Protein AF-A0A1V5ULG3-F1 (afdb_monomer)

Mean predicted aligned error: 18.66 Å

Solvent-accessible surface area (backbone atoms only — not comparable to full-atom values): 29068 Å² total; per-residue (Å²): 135,84,89,85,86,88,85,85,90,72,90,75,69,83,69,65,59,56,59,52,54,53,50,51,51,50,50,52,57,59,62,68,73,63,73,79,71,77,60,42,30,33,36,35,40,42,45,27,52,18,64,26,70,63,44,29,44,30,70,85,20,15,21,28,68,54,44,44,52,44,44,63,43,55,31,41,79,42,75,26,67,74,61,64,46,57,73,71,49,69,57,30,45,32,40,35,42,35,41,33,27,43,75,76,52,74,68,29,53,48,30,55,51,52,39,28,39,76,19,21,9,38,42,39,28,20,32,18,61,78,48,34,43,68,69,81,69,42,19,15,37,61,39,47,52,77,55,43,50,84,48,21,33,40,60,46,92,35,68,43,67,47,70,82,36,79,44,80,30,90,82,43,76,56,34,50,93,33,52,25,38,58,38,72,42,8,19,33,27,44,50,74,33,95,52,23,44,54,39,62,68,42,89,90,41,82,98,36,14,40,28,29,39,21,56,29,90,88,32,55,15,22,40,39,37,35,16,32,48,45,38,40,16,51,20,40,25,59,79,89,44,82,58,53,56,40,26,78,36,86,83,37,26,40,59,51,38,48,52,29,46,50,58,59,24,46,66,60,46,64,72,68,56,58,59,44,39,73,69,45,75,82,65,79,92,68,87,77,85,60,91,87,65,83,53,62,59,50,65,46,100,86,71,48,73,60,88,60,100,74,68,80,60,98,84,63,91,75,88,76,89,83,90,83,87,89,85,85,86,89,86,90,89,85,89,87,86,88,81,84,83,77,79,82,76,79,75,77,76,80,77,71,79,72,76,74,72,74,81,82,70,67,54,65,67,55,24,50,52,52,15,51,51,28,44,75,70,68,38,31,56,63,13,34,53,28,20,50,53,32,51,71,75,34,72,86,42,90,59,23,67,59,27,49,52,52,35,24,50,24,25,43,78,64,69,36,37,70,59,16,44,51,46,44,51,50,46,59,67,73,46,69,86,46,89,62,43,75,55,47,32,51,51,41,15,52,39,26,47,75,65,70,35,18,66,59,12,17,50,30,21,51,53,43,42,80,82,35,60,88,43,93,56,33,52,57,26,29,48,51,17,18,53,24,17,48,77,53,70,37,51,68,58,15,49,53,35,28,53,50,33,42,72,75,35,68,85,41,78,55,22,62,56,30,51,55,51,47,54,58,41,41,76,74,76,93

Structure (mmCIF, N/CA/C/O backbone):
data_AF-A0A1V5ULG3-F1
#
_entry.id   AF-A0A1V5ULG3-F1
#
loop_
_atom_site.group_PDB
_atom_site.id
_atom_site.type_symbol
_atom_site.label_atom_id
_atom_site.label_alt_id
_atom_site.label_comp_id
_atom_site.label_asym_id
_atom_site.label_entity_id
_atom_site.label_seq_id
_atom_site.pdbx_PDB_ins_code
_atom_site.Cartn_x
_atom_site.Cartn_y
_atom_site.Cartn_z
_atom_site.occupancy
_atom_site.B_iso_or_equiv
_atom_site.auth_seq_id
_atom_site.auth_comp_id
_atom_site.auth_asym_id
_atom_site.auth_atom_id
_atom_site.pdbx_PDB_model_num
ATOM 1 N N . MET A 1 1 ? -58.245 -72.206 52.260 1.00 36.91 1 MET A N 1
ATOM 2 C CA . MET A 1 1 ? -57.160 -72.524 51.308 1.00 36.91 1 MET A CA 1
ATOM 3 C C . MET A 1 1 ? -57.175 -71.460 50.210 1.00 36.91 1 MET A C 1
ATOM 5 O O . MET A 1 1 ? -58.224 -71.296 49.615 1.00 36.91 1 MET A O 1
ATOM 9 N N . VAL A 1 2 ? -56.040 -70.764 50.010 1.00 37.25 2 VAL A N 1
ATOM 10 C CA . VAL A 1 2 ? -55.565 -70.113 48.753 1.00 37.25 2 VAL A CA 1
ATOM 11 C C . VAL A 1 2 ? -56.402 -68.924 48.208 1.00 37.25 2 VAL A C 1
ATOM 13 O O . VAL A 1 2 ? -57.497 -69.118 47.709 1.00 37.25 2 VAL A O 1
ATOM 16 N N . LYS A 1 3 ? -56.045 -67.644 48.451 1.00 40.47 3 LYS A N 1
ATOM 17 C CA . LYS A 1 3 ? -55.101 -66.739 47.722 1.00 40.47 3 LYS A CA 1
ATOM 18 C C . LYS A 1 3 ? -55.231 -66.734 46.181 1.00 40.47 3 LYS A C 1
ATOM 20 O O . LYS A 1 3 ? -54.790 -67.687 45.562 1.00 40.47 3 LYS A O 1
ATOM 25 N N . PHE A 1 4 ? -55.650 -65.616 45.568 1.00 35.59 4 PHE A N 1
ATOM 26 C CA . PHE A 1 4 ? -54.743 -64.627 44.939 1.00 35.59 4 PHE A CA 1
ATOM 27 C C . PHE A 1 4 ? -55.484 -63.411 44.328 1.00 35.59 4 PHE A C 1
ATOM 29 O O . PHE A 1 4 ? -56.540 -63.542 43.720 1.00 35.59 4 PHE A O 1
ATOM 36 N N . ASN A 1 5 ? -54.860 -62.240 44.523 1.00 36.22 5 ASN A N 1
ATOM 37 C CA . ASN A 1 5 ? -55.079 -60.913 43.916 1.00 36.22 5 ASN A CA 1
ATOM 38 C C . ASN A 1 5 ? -55.130 -60.984 42.371 1.00 36.22 5 ASN A C 1
ATOM 40 O O . ASN A 1 5 ? -54.497 -61.861 41.801 1.00 36.22 5 ASN A O 1
ATOM 44 N N . GLY A 1 6 ? -55.781 -60.119 41.590 1.00 37.06 6 GLY A N 1
ATOM 45 C CA . GLY A 1 6 ? -56.154 -58.714 41.750 1.00 37.06 6 GLY A CA 1
ATOM 46 C C . GLY A 1 6 ? -55.526 -57.919 40.594 1.00 37.06 6 GLY A C 1
ATOM 47 O O . GLY A 1 6 ? -54.313 -57.951 40.462 1.00 37.06 6 GLY A O 1
ATOM 48 N N . TYR A 1 7 ? -56.322 -57.214 39.779 1.00 35.34 7 TYR A N 1
ATOM 49 C CA . TYR A 1 7 ? -55.873 -56.061 38.980 1.00 35.34 7 TYR A CA 1
ATOM 50 C C . TYR A 1 7 ? -57.055 -55.112 38.739 1.00 35.34 7 TYR A C 1
ATOM 52 O O . TYR A 1 7 ? -57.990 -55.415 38.003 1.00 35.34 7 TYR A O 1
ATOM 60 N N . TYR A 1 8 ? -57.001 -53.960 39.409 1.00 37.84 8 TYR A N 1
ATOM 61 C CA . TYR A 1 8 ? -57.893 -52.821 39.216 1.00 37.84 8 TYR A CA 1
ATOM 62 C C . TYR A 1 8 ? -57.447 -52.018 37.988 1.00 37.84 8 TYR A C 1
ATOM 64 O O . TYR A 1 8 ? -56.305 -51.568 37.904 1.00 37.84 8 TYR A O 1
ATOM 72 N N . SER A 1 9 ? -58.375 -51.788 37.063 1.00 38.59 9 SER A N 1
ATOM 73 C CA . SER A 1 9 ? -58.249 -50.827 35.971 1.00 38.59 9 SER A CA 1
ATOM 74 C C . SER A 1 9 ? -58.475 -49.404 36.498 1.00 38.59 9 SER A C 1
ATOM 76 O O . SER A 1 9 ? -59.613 -48.978 36.695 1.00 38.59 9 SER A O 1
ATOM 78 N N . GLY A 1 10 ? -57.396 -48.660 36.735 1.00 37.50 10 GLY A N 1
ATOM 79 C CA . GLY A 1 10 ? -57.444 -47.235 37.060 1.00 37.50 10 GLY A CA 1
ATOM 80 C C . GLY A 1 10 ? -57.074 -46.390 35.845 1.00 37.50 10 GLY A C 1
ATOM 81 O O . GLY A 1 10 ? -55.909 -46.346 35.460 1.00 37.50 10 GLY A O 1
ATOM 82 N N . ARG A 1 11 ? -58.059 -45.702 35.255 1.00 48.91 11 ARG A N 1
ATOM 83 C CA . ARG A 1 11 ? -57.845 -44.592 34.313 1.00 48.91 11 ARG A CA 1
ATOM 84 C C . ARG A 1 11 ? -56.910 -43.563 34.961 1.00 48.91 11 ARG A C 1
ATOM 86 O O . ARG A 1 11 ? -57.334 -42.854 35.869 1.00 48.91 11 ARG A O 1
ATOM 93 N N . GLN A 1 12 ? -55.678 -43.445 34.472 1.00 39.53 12 GLN A N 1
ATOM 94 C CA . GLN A 1 12 ? -54.887 -42.232 34.665 1.00 39.53 12 GLN A CA 1
ATOM 95 C C . GLN A 1 12 ? -55.072 -41.321 33.454 1.00 39.53 12 GLN A C 1
ATOM 97 O O . GLN A 1 12 ? -55.024 -41.755 32.304 1.00 39.53 12 GLN A O 1
ATOM 102 N N . SER A 1 13 ? -55.386 -40.063 33.745 1.00 44.66 13 SER A N 1
ATOM 103 C CA . SER A 1 13 ? -55.720 -39.025 32.785 1.00 44.66 13 SER A CA 1
ATOM 104 C C . SER A 1 13 ? -54.533 -38.704 31.875 1.00 44.66 13 SER A C 1
ATOM 106 O O . SER A 1 13 ? -53.412 -38.479 32.326 1.00 44.66 13 SER A O 1
ATOM 108 N N . ALA A 1 14 ? -54.808 -38.588 30.576 1.00 45.03 14 ALA A N 1
ATOM 109 C CA . ALA A 1 14 ? -53.856 -38.182 29.540 1.00 45.03 14 ALA A CA 1
ATOM 110 C C . ALA A 1 14 ? -53.326 -36.733 29.692 1.00 45.03 14 ALA A C 1
ATOM 112 O O . ALA A 1 14 ? -52.597 -36.245 28.833 1.00 45.03 14 ALA A O 1
ATOM 113 N N . PHE A 1 15 ? -53.655 -36.043 30.789 1.00 44.31 15 PHE A N 1
ATOM 114 C CA . PHE A 1 15 ? -53.230 -34.672 31.074 1.00 44.31 15 PHE A CA 1
ATOM 115 C C . PHE A 1 15 ? -51.886 -34.572 31.819 1.00 44.31 15 PHE A C 1
ATOM 117 O O . PHE A 1 15 ? -51.297 -33.494 31.849 1.00 44.31 15 PHE A O 1
ATOM 124 N N . SER A 1 16 ? -51.353 -35.662 32.388 1.00 47.28 16 SER A N 1
ATOM 125 C CA . SER A 1 16 ? -50.105 -35.613 33.177 1.00 47.28 16 SER A CA 1
ATOM 126 C C . SER A 1 16 ? -48.826 -35.941 32.392 1.00 47.28 16 SER A C 1
ATOM 128 O O . SER A 1 16 ? -47.733 -35.623 32.863 1.00 47.28 16 SER A O 1
ATOM 130 N N . LEU A 1 17 ? -48.931 -36.514 31.183 1.00 42.38 17 LEU A N 1
ATOM 131 C CA . LEU A 1 17 ? -47.768 -36.763 30.317 1.00 42.38 17 LEU A CA 1
ATOM 132 C C . LEU A 1 17 ? -47.431 -35.569 29.414 1.00 42.38 17 LEU A C 1
ATOM 134 O O . LEU A 1 17 ? -46.253 -35.281 29.209 1.00 42.38 17 LEU A O 1
ATOM 138 N N . PHE A 1 18 ? -48.440 -34.835 28.932 1.00 43.97 18 PHE A N 1
ATOM 139 C CA . PHE A 1 18 ? -48.214 -33.654 28.093 1.00 43.97 18 PHE A CA 1
ATOM 140 C C . PHE A 1 18 ? -47.520 -32.534 28.878 1.00 43.97 18 PHE A C 1
ATOM 142 O O . PHE A 1 18 ? -46.560 -31.952 28.396 1.00 43.97 18 PHE A O 1
ATOM 149 N N . SER A 1 19 ? -47.891 -32.321 30.143 1.00 48.25 19 SER A N 1
ATOM 150 C CA . SER A 1 19 ? -47.252 -31.314 31.002 1.00 48.25 19 SER A CA 1
ATOM 151 C C . SER A 1 19 ? -45.762 -31.587 31.270 1.00 48.25 19 SER A C 1
ATOM 153 O O . SER A 1 19 ? -44.990 -30.636 31.368 1.00 48.25 19 SER A O 1
ATOM 155 N N . ARG A 1 20 ? -45.323 -32.852 31.350 1.00 45.94 20 ARG A N 1
ATOM 156 C CA . ARG A 1 20 ? -43.919 -33.192 31.649 1.00 45.94 20 ARG A CA 1
ATOM 157 C C . ARG A 1 20 ? -43.022 -33.179 30.417 1.00 45.94 20 ARG A C 1
ATOM 159 O O . ARG A 1 20 ? -41.876 -32.755 30.525 1.00 45.94 20 ARG A O 1
ATOM 166 N N . VAL A 1 21 ? -43.540 -33.569 29.251 1.00 49.50 21 VAL A N 1
ATOM 167 C CA . VAL A 1 21 ? -42.797 -33.480 27.982 1.00 49.50 21 VAL A CA 1
ATOM 168 C C . VAL A 1 21 ? -42.676 -32.024 27.532 1.00 49.50 21 VAL A C 1
ATOM 170 O O . VAL A 1 21 ? -41.598 -31.615 27.115 1.00 49.50 21 VAL A O 1
ATOM 173 N N . THR A 1 22 ? -43.708 -31.192 27.712 1.00 49.22 22 THR A N 1
ATOM 174 C CA . THR A 1 22 ? -43.613 -29.757 27.396 1.00 49.22 22 THR A CA 1
ATOM 175 C C . THR A 1 22 ? -42.680 -29.015 28.358 1.00 49.22 22 THR A C 1
ATOM 177 O O . THR A 1 22 ? -41.965 -28.125 27.915 1.00 49.22 22 THR A O 1
ATOM 180 N N . MET A 1 23 ? -42.596 -29.409 29.637 1.00 45.28 23 MET A N 1
ATOM 181 C CA . MET A 1 23 ? -41.638 -28.811 30.580 1.00 45.28 23 MET A CA 1
ATOM 182 C C . MET A 1 23 ? -40.193 -29.275 30.332 1.00 45.28 23 MET A C 1
ATOM 184 O O . MET A 1 23 ? -39.282 -28.467 30.446 1.00 45.28 23 MET A O 1
ATOM 188 N N . LEU A 1 24 ? -39.967 -30.530 29.921 1.00 45.59 24 LEU A N 1
ATOM 189 C CA . LEU A 1 24 ? -38.642 -31.008 29.499 1.00 45.59 24 LEU A CA 1
ATOM 190 C C . LEU A 1 24 ? -38.198 -30.370 28.180 1.00 45.59 24 LEU A C 1
ATOM 192 O O . LEU A 1 24 ? -37.035 -30.005 28.065 1.00 45.59 24 LEU A O 1
ATOM 196 N N . VAL A 1 25 ? -39.102 -30.153 27.221 1.00 49.91 25 VAL A N 1
ATOM 197 C CA . VAL A 1 25 ? -38.796 -29.431 25.975 1.00 49.91 25 VAL A CA 1
ATOM 198 C C . VAL A 1 25 ? -38.571 -27.937 26.241 1.00 49.91 25 VAL A C 1
ATOM 200 O O . VAL A 1 25 ? -37.631 -27.380 25.687 1.00 49.91 25 VAL A O 1
ATOM 203 N N . LEU A 1 26 ? -39.317 -27.294 27.152 1.00 43.53 26 LEU A N 1
ATOM 204 C CA . LEU A 1 26 ? -39.033 -25.908 27.556 1.00 43.53 26 LEU A CA 1
ATOM 205 C C . LEU A 1 26 ? -37.709 -25.774 28.319 1.00 43.53 26 LEU A C 1
ATOM 207 O O . LEU A 1 26 ? -36.977 -24.824 28.073 1.00 43.53 26 LEU A O 1
ATOM 211 N N . VAL A 1 27 ? -37.367 -26.716 29.203 1.00 47.44 27 VAL A N 1
ATOM 212 C CA . VAL A 1 27 ? -36.080 -26.719 29.921 1.00 47.44 27 VAL A CA 1
ATOM 213 C C . VAL A 1 27 ? -34.924 -27.045 28.965 1.00 47.44 27 VAL A C 1
ATOM 215 O O . VAL A 1 27 ? -33.870 -26.433 29.072 1.00 47.44 27 VAL A O 1
ATOM 218 N N . SER A 1 28 ? -35.133 -27.895 27.954 1.00 45.91 28 SER A N 1
ATOM 219 C CA . SER A 1 28 ? -34.147 -28.147 26.886 1.00 45.91 28 SER A CA 1
ATOM 220 C C . SER A 1 28 ? -33.918 -26.916 26.003 1.00 45.91 28 SER A C 1
ATOM 222 O O . SER A 1 28 ? -32.779 -26.614 25.665 1.00 45.91 28 SER A O 1
ATOM 224 N N . ILE A 1 29 ? -34.986 -26.179 25.672 1.00 41.56 29 ILE A N 1
ATOM 225 C CA . ILE A 1 29 ? -34.922 -24.944 24.875 1.00 41.56 29 ILE A CA 1
ATOM 226 C C . ILE A 1 29 ? -34.337 -23.776 25.696 1.00 41.56 29 ILE A C 1
ATOM 228 O O . ILE A 1 29 ? -33.645 -22.924 25.141 1.00 41.56 29 ILE A O 1
ATOM 232 N N . LEU A 1 30 ? -34.524 -23.765 27.021 1.00 40.50 30 LEU A N 1
ATOM 233 C CA . LEU A 1 30 ? -33.912 -22.788 27.934 1.00 40.50 30 LEU A CA 1
ATOM 234 C C . LEU A 1 30 ? -32.439 -23.097 28.263 1.00 40.50 30 LEU A C 1
ATOM 236 O O . LEU A 1 30 ? -31.686 -22.170 28.542 1.00 40.50 30 LEU A O 1
ATOM 240 N N . LEU A 1 31 ? -31.995 -24.358 28.178 1.00 40.38 31 LEU A N 1
ATOM 241 C CA . LEU A 1 31 ? -30.581 -24.743 28.333 1.00 40.38 31 LEU A CA 1
ATOM 242 C C . LEU A 1 31 ? -29.763 -24.644 27.032 1.00 40.38 31 LEU A C 1
ATOM 244 O O . LEU A 1 31 ? -28.539 -24.593 27.101 1.00 40.38 31 LEU A O 1
ATOM 248 N N . SER A 1 32 ? -30.400 -24.535 25.860 1.00 39.56 32 SER A N 1
ATOM 249 C CA . SER A 1 32 ? -29.723 -24.188 24.596 1.00 39.56 32 SER A CA 1
ATOM 250 C C . SER A 1 32 ? -29.568 -22.679 24.358 1.00 39.56 32 SER A C 1
ATOM 252 O O . SER A 1 32 ? -28.892 -22.278 23.417 1.00 39.56 32 SER A O 1
ATOM 254 N N . ALA A 1 33 ? -30.160 -21.832 25.206 1.00 39.72 33 ALA A N 1
ATOM 255 C CA . ALA A 1 33 ? -30.078 -20.369 25.110 1.00 39.72 33 ALA A CA 1
ATOM 256 C C . ALA A 1 33 ? -28.898 -19.759 25.900 1.00 39.72 33 ALA A C 1
ATOM 258 O O . ALA A 1 33 ? -28.849 -18.549 26.106 1.00 39.72 33 ALA A O 1
ATOM 259 N N . GLY A 1 34 ? -27.964 -20.593 26.370 1.00 36.91 34 GLY A N 1
ATOM 260 C CA . GLY A 1 34 ? -26.911 -20.203 27.311 1.00 36.91 34 GLY A CA 1
ATOM 261 C C . GLY A 1 34 ? -25.487 -20.547 26.882 1.00 36.91 34 GLY A C 1
ATOM 262 O O . GLY A 1 34 ? -24.595 -20.540 27.727 1.00 36.91 34 GLY A O 1
ATOM 263 N N . SER A 1 35 ? -25.229 -20.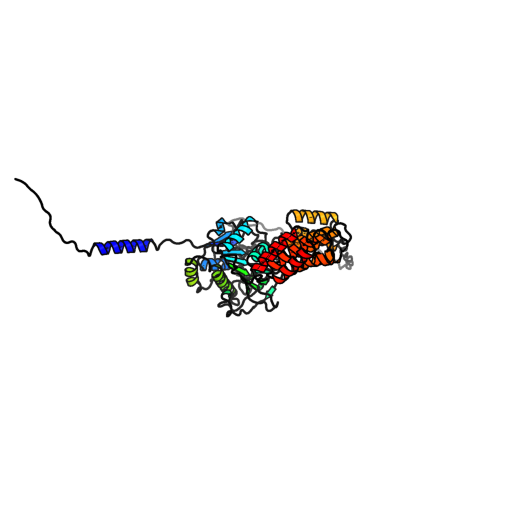841 25.605 1.00 39.03 35 SER A N 1
ATOM 264 C CA . SER A 1 35 ? -23.860 -20.706 25.105 1.00 39.03 35 SER A CA 1
ATOM 265 C C . SER A 1 35 ? -23.584 -19.212 24.996 1.00 39.03 35 SER A C 1
ATOM 267 O O . SER A 1 35 ? -23.969 -18.580 24.017 1.00 39.03 35 SER A O 1
ATOM 269 N N . ALA A 1 36 ? -22.967 -18.631 26.026 1.00 41.62 36 ALA A N 1
ATOM 270 C CA . ALA A 1 36 ? -22.289 -17.353 25.888 1.00 41.62 36 ALA A CA 1
ATOM 271 C C . ALA A 1 36 ? -21.227 -17.538 24.794 1.00 41.62 36 ALA A C 1
ATOM 273 O O . ALA A 1 36 ? -20.143 -18.061 25.048 1.00 41.62 36 ALA A O 1
ATOM 274 N N . PHE A 1 37 ? -21.587 -17.239 23.545 1.00 52.59 37 PHE A N 1
ATOM 275 C CA . PHE A 1 37 ? -20.647 -17.251 22.437 1.00 52.59 37 PHE A CA 1
ATOM 276 C C . PHE A 1 37 ? -19.583 -16.200 22.743 1.00 52.59 37 PHE A C 1
ATOM 278 O O . PHE A 1 37 ? -19.913 -15.060 23.072 1.00 52.59 37 PHE A O 1
ATOM 285 N N . ALA A 1 38 ? -18.314 -16.606 22.702 1.00 59.59 38 ALA A N 1
ATOM 286 C CA . ALA A 1 38 ? -17.207 -15.699 22.954 1.00 59.59 38 ALA A CA 1
ATOM 287 C C . ALA A 1 38 ? -17.243 -14.561 21.924 1.00 59.59 38 ALA A C 1
ATOM 289 O O . ALA A 1 38 ? -17.425 -14.810 20.730 1.00 59.59 38 ALA A O 1
ATOM 290 N N . ALA A 1 39 ? -17.089 -13.322 22.394 1.00 71.50 39 ALA A N 1
ATOM 291 C CA . ALA A 1 39 ? -16.931 -12.172 21.515 1.00 71.50 39 ALA A CA 1
ATOM 292 C C . ALA A 1 39 ? -15.765 -12.409 20.534 1.00 71.50 39 ALA A C 1
ATOM 294 O O . ALA A 1 39 ? -14.762 -13.033 20.891 1.00 71.50 39 ALA A O 1
ATOM 295 N N . GLN A 1 40 ? -15.918 -11.951 19.288 1.00 88.88 40 GLN A N 1
ATOM 296 C CA . GLN A 1 40 ? -14.829 -12.004 18.310 1.00 88.88 40 GLN A CA 1
ATOM 297 C C . GLN A 1 40 ? -13.757 -10.978 18.667 1.00 88.88 40 GLN A C 1
ATOM 299 O O . GLN A 1 40 ? -14.053 -9.926 19.241 1.00 88.88 40 GLN A O 1
ATOM 304 N N . ASP A 1 41 ? -12.520 -11.281 18.292 1.00 93.88 41 ASP A N 1
ATOM 305 C CA . ASP A 1 41 ? -11.393 -10.417 18.613 1.00 93.88 41 ASP A CA 1
ATOM 306 C C . ASP A 1 41 ? -11.227 -9.309 17.563 1.00 93.88 41 ASP A C 1
ATOM 308 O O . ASP A 1 41 ? -11.537 -9.469 16.380 1.00 93.88 41 ASP A O 1
ATOM 312 N N . VAL A 1 42 ? -10.690 -8.179 17.992 1.00 97.38 42 VAL A N 1
ATOM 313 C CA . VAL A 1 42 ? -10.117 -7.141 17.144 1.00 97.38 42 VAL A CA 1
ATOM 314 C C . VAL A 1 42 ? -8.654 -7.065 17.523 1.00 97.38 42 VAL A C 1
ATOM 316 O O . VAL A 1 42 ? -8.316 -6.725 18.657 1.00 97.38 42 VAL A O 1
ATOM 319 N N . VAL A 1 43 ? -7.791 -7.425 16.582 1.00 98.44 43 VAL A N 1
ATOM 320 C CA . VAL A 1 43 ? -6.350 -7.438 16.809 1.00 98.44 43 VAL A CA 1
ATOM 321 C C . VAL A 1 43 ? -5.780 -6.093 16.381 1.00 98.44 43 VAL A C 1
ATOM 323 O O . VAL A 1 43 ? -5.978 -5.693 15.241 1.00 98.44 43 VAL A O 1
ATOM 326 N N . PHE A 1 44 ? -5.074 -5.405 17.270 1.00 98.69 44 PHE A N 1
ATOM 327 C CA . PHE A 1 44 ? -4.311 -4.196 16.969 1.00 98.69 44 PHE A CA 1
ATOM 328 C C . PHE A 1 44 ? -2.838 -4.546 16.787 1.00 98.69 44 PHE A C 1
ATOM 330 O O . PHE A 1 44 ? -2.262 -5.276 17.594 1.00 98.69 44 PHE A O 1
ATOM 337 N N . ASP A 1 45 ? -2.231 -4.025 15.728 1.00 98.38 45 ASP A N 1
ATOM 338 C CA . ASP A 1 45 ? -0.787 -4.058 15.534 1.00 98.38 45 ASP A CA 1
ATOM 339 C C . ASP A 1 45 ? -0.092 -3.130 16.541 1.00 98.38 45 ASP A C 1
ATOM 341 O O . ASP A 1 45 ? -0.239 -1.915 16.466 1.00 98.38 45 ASP A O 1
ATOM 345 N N . GLU A 1 46 ? 0.667 -3.714 17.470 1.00 96.75 46 GLU A N 1
ATOM 346 C CA . GLU A 1 46 ? 1.540 -3.019 18.430 1.00 96.75 46 GLU A CA 1
ATOM 347 C C . GLU A 1 46 ? 2.963 -3.616 18.416 1.00 96.75 46 GLU A C 1
ATOM 349 O O . GLU A 1 46 ? 3.690 -3.573 19.411 1.00 96.75 46 GLU A O 1
ATOM 354 N N . CYS A 1 47 ? 3.353 -4.248 17.304 1.00 91.50 47 CYS A N 1
ATOM 355 C CA . CYS A 1 47 ? 4.633 -4.949 17.163 1.00 91.50 47 CYS A CA 1
ATOM 356 C C . CYS A 1 47 ? 5.561 -4.350 16.103 1.00 91.50 47 CYS A C 1
ATOM 358 O O . CYS A 1 47 ? 6.691 -4.810 15.947 1.00 91.50 47 CYS A O 1
ATOM 360 N N . HIS A 1 48 ? 5.129 -3.274 15.449 1.00 94.62 48 HIS A N 1
ATOM 361 C CA . HIS A 1 48 ? 5.857 -2.571 14.396 1.00 94.62 48 HIS A CA 1
ATOM 362 C C . HIS A 1 48 ? 6.134 -1.127 14.805 1.00 94.62 48 HIS A C 1
ATOM 364 O O . HIS A 1 48 ? 5.851 -0.193 14.063 1.00 94.62 48 HIS A O 1
ATOM 370 N N . ALA A 1 49 ? 6.710 -0.951 15.996 1.00 90.25 49 ALA A N 1
ATOM 371 C CA . ALA A 1 49 ? 7.210 0.331 16.489 1.00 90.25 49 ALA A CA 1
ATOM 372 C C . ALA A 1 49 ? 6.138 1.434 16.667 1.00 90.25 49 ALA A C 1
ATOM 374 O O . ALA A 1 49 ? 6.431 2.617 16.514 1.00 90.25 49 ALA A O 1
ATOM 375 N N . GLN A 1 50 ? 4.921 1.064 17.081 1.00 93.25 50 GLN A N 1
ATOM 376 C CA . GLN A 1 50 ? 3.812 1.993 17.368 1.00 93.25 50 GLN A CA 1
ATOM 377 C C . GLN A 1 50 ? 4.087 3.009 18.488 1.00 93.25 50 GLN A C 1
ATOM 379 O O . GLN A 1 50 ? 3.347 3.978 18.621 1.00 93.25 50 GLN A O 1
ATOM 384 N N . THR A 1 51 ? 5.146 2.802 19.273 1.00 88.94 51 THR A N 1
ATOM 385 C CA . THR A 1 51 ? 5.596 3.706 20.343 1.00 88.94 51 THR A CA 1
ATOM 386 C C . THR A 1 51 ? 6.892 4.449 19.988 1.00 88.94 51 THR A C 1
ATOM 388 O O . THR A 1 51 ? 7.606 4.921 20.874 1.00 88.94 51 THR A O 1
ATOM 391 N N . ALA A 1 52 ? 7.304 4.451 18.715 1.00 83.31 52 ALA A N 1
ATOM 392 C CA . ALA A 1 52 ? 8.545 5.092 18.298 1.00 83.31 52 ALA A CA 1
ATOM 393 C C . ALA A 1 52 ? 8.400 6.613 18.193 1.00 83.31 52 ALA A C 1
ATOM 395 O O . ALA A 1 52 ? 7.389 7.141 17.733 1.00 83.31 52 ALA A O 1
ATOM 396 N N . GLY A 1 53 ? 9.458 7.335 18.564 1.00 85.06 53 GLY A N 1
ATOM 397 C CA . GLY A 1 53 ? 9.481 8.792 18.481 1.00 85.06 53 GLY A CA 1
ATOM 398 C C . GLY A 1 53 ? 8.350 9.422 19.294 1.00 85.06 53 GLY A C 1
ATOM 399 O O . GLY A 1 53 ? 8.338 9.312 20.511 1.00 85.06 53 GLY A O 1
ATOM 400 N N . ASN A 1 54 ? 7.436 10.110 18.607 1.00 80.38 54 ASN A N 1
ATOM 401 C CA . ASN A 1 54 ? 6.257 10.743 19.206 1.00 80.38 54 ASN A CA 1
ATOM 402 C C . ASN A 1 54 ? 4.979 9.900 19.043 1.00 80.38 54 ASN A C 1
ATOM 404 O O . ASN A 1 54 ? 3.914 10.373 19.419 1.00 80.38 54 ASN A O 1
ATOM 408 N N . ALA A 1 55 ? 5.060 8.723 18.416 1.00 86.31 55 ALA A N 1
ATOM 409 C CA . ALA A 1 55 ? 3.917 7.836 18.240 1.00 86.31 55 ALA A CA 1
ATOM 410 C C . ALA A 1 55 ? 3.577 7.127 19.556 1.00 86.31 55 ALA A C 1
ATOM 412 O O . ALA A 1 55 ? 4.467 6.784 20.338 1.00 86.31 55 ALA A O 1
ATOM 413 N N . ASP A 1 56 ? 2.287 6.889 19.772 1.00 87.50 56 ASP A N 1
ATOM 414 C CA . ASP A 1 56 ? 1.781 5.963 20.787 1.00 87.50 56 ASP A CA 1
ATOM 415 C C . ASP A 1 56 ? 0.460 5.358 20.316 1.00 87.50 56 ASP A C 1
ATOM 417 O O . ASP A 1 56 ? -0.584 5.482 20.948 1.00 87.50 56 ASP A O 1
ATOM 421 N N . TRP A 1 57 ? 0.479 4.752 19.134 1.00 95.19 57 TRP A N 1
ATOM 422 C CA . TRP A 1 57 ? -0.719 4.260 18.446 1.00 95.19 57 TRP A CA 1
ATOM 423 C C . TRP A 1 57 ? -1.154 2.889 18.968 1.00 95.19 57 TRP A C 1
ATOM 425 O O . TRP A 1 57 ? -1.395 1.948 18.208 1.00 95.19 57 TRP A O 1
ATOM 435 N N . THR A 1 58 ? -1.197 2.772 20.294 1.00 93.12 58 THR A N 1
ATOM 436 C CA . THR A 1 58 ? -1.487 1.551 21.040 1.00 93.12 58 THR A CA 1
ATOM 437 C C . THR A 1 58 ? -2.885 1.605 21.652 1.00 93.12 58 THR A C 1
ATOM 439 O O . THR A 1 58 ? -3.449 2.671 21.892 1.00 93.12 58 THR A O 1
ATOM 442 N N . THR A 1 59 ? -3.453 0.438 21.942 1.00 90.50 59 THR A N 1
ATOM 443 C CA . THR A 1 59 ? -4.783 0.273 22.557 1.00 90.50 59 THR A CA 1
ATOM 444 C C . THR A 1 59 ? -4.884 0.817 23.983 1.00 90.50 59 THR A C 1
ATOM 446 O O . THR A 1 59 ? -5.984 0.912 24.525 1.00 90.50 59 THR A O 1
ATOM 449 N N . THR A 1 60 ? -3.748 1.156 24.590 1.00 85.69 60 THR A N 1
ATOM 450 C CA . THR A 1 60 ? -3.627 1.788 25.912 1.00 85.69 60 THR A CA 1
ATOM 451 C C . THR A 1 60 ? -2.952 3.161 25.846 1.00 85.69 60 THR A C 1
ATOM 453 O O . THR A 1 60 ? -2.667 3.741 26.889 1.00 85.69 60 THR A O 1
ATOM 456 N N . GLY A 1 61 ? -2.631 3.624 24.639 1.00 89.38 61 GLY A N 1
ATOM 457 C CA . GLY A 1 61 ? -2.016 4.913 24.352 1.00 89.38 61 GLY A CA 1
ATOM 458 C C . GLY A 1 61 ? -2.976 5.784 23.548 1.00 89.38 61 GLY A C 1
ATOM 459 O O . GLY A 1 61 ? -4.187 5.655 23.684 1.00 89.38 61 GLY A O 1
ATOM 460 N N . GLY A 1 62 ? -2.452 6.592 22.626 1.00 86.81 62 GLY A N 1
ATOM 461 C CA . GLY A 1 62 ? -3.221 7.550 21.829 1.00 86.81 62 GLY A CA 1
ATOM 462 C C . GLY A 1 62 ? -4.389 6.955 21.032 1.00 86.81 62 GLY A C 1
ATOM 463 O O . GLY A 1 62 ? -5.214 7.706 20.536 1.00 86.81 62 GLY A O 1
ATOM 464 N N . PHE A 1 63 ? -4.490 5.628 20.881 1.00 96.75 63 PHE A N 1
ATOM 465 C CA . PHE A 1 63 ? -5.625 4.947 20.241 1.00 96.75 63 PHE A CA 1
ATOM 466 C C . PHE A 1 63 ? -6.591 4.292 21.250 1.00 96.75 63 PHE A C 1
ATOM 468 O O . PHE A 1 63 ? -7.394 3.440 20.858 1.00 96.75 63 PHE A O 1
ATOM 475 N N . SER A 1 64 ? -6.542 4.637 22.538 1.00 89.19 64 SER A N 1
ATOM 476 C CA . SER A 1 64 ? -7.335 3.968 23.576 1.00 89.19 64 SER A CA 1
ATOM 477 C C . SER A 1 64 ? -8.844 4.163 23.392 1.00 89.19 64 SER A C 1
ATOM 479 O O . SER A 1 64 ? -9.588 3.178 23.362 1.00 89.19 64 SER A O 1
ATOM 481 N N . ASP A 1 65 ? -9.304 5.385 23.119 1.00 89.31 65 ASP A N 1
ATOM 482 C CA . ASP A 1 65 ? -10.715 5.665 22.835 1.00 89.31 65 ASP A CA 1
ATOM 483 C C . ASP A 1 65 ? -11.150 5.040 21.497 1.00 89.31 65 ASP A C 1
ATOM 485 O O . ASP A 1 65 ? -12.287 4.578 21.344 1.00 89.31 65 ASP A O 1
ATOM 489 N N . PHE A 1 66 ? -10.243 4.963 20.518 1.00 97.50 66 PHE A N 1
ATOM 490 C CA . PHE A 1 66 ? -10.491 4.253 19.262 1.00 97.50 66 PHE A CA 1
ATOM 491 C C . PHE A 1 66 ? -10.690 2.747 19.498 1.00 97.50 66 PHE A C 1
ATOM 493 O O . PHE A 1 66 ? -11.640 2.155 18.972 1.00 97.50 66 PHE A O 1
ATOM 500 N N . ALA A 1 67 ? -9.857 2.128 20.335 1.00 95.56 67 ALA A N 1
ATOM 501 C CA . ALA A 1 67 ? -10.019 0.747 20.771 1.00 95.56 67 ALA A CA 1
ATOM 502 C C . ALA A 1 67 ? -11.330 0.540 21.552 1.00 95.56 67 ALA A C 1
ATOM 504 O O . ALA A 1 67 ? -12.015 -0.470 21.364 1.00 95.56 67 ALA A O 1
ATOM 505 N N . ASP A 1 68 ? -11.736 1.507 22.372 1.00 89.25 68 ASP A N 1
ATOM 506 C CA . ASP A 1 68 ? -12.984 1.453 23.134 1.00 89.25 68 ASP A CA 1
ATOM 507 C C . ASP A 1 68 ? -14.233 1.447 22.251 1.00 89.25 68 ASP A C 1
ATOM 509 O O . ASP A 1 68 ? -15.227 0.814 22.620 1.00 89.25 68 ASP A O 1
ATOM 513 N N . VAL A 1 69 ? -14.193 2.032 21.048 1.00 91.81 69 VAL A N 1
ATOM 514 C CA . VAL A 1 69 ? -15.302 1.893 20.086 1.00 91.81 69 VAL A CA 1
ATOM 515 C C . VAL A 1 69 ? -15.533 0.425 19.721 1.00 91.81 69 VAL A C 1
ATOM 517 O O . VAL A 1 69 ? -16.681 -0.017 19.679 1.00 91.81 69 VAL A O 1
ATOM 520 N N . PHE A 1 70 ? -14.477 -0.370 19.528 1.00 93.06 70 PHE A N 1
ATOM 521 C CA . PHE A 1 70 ? -14.629 -1.806 19.280 1.00 93.06 70 PHE A CA 1
ATOM 522 C C . PHE A 1 70 ? -15.207 -2.542 20.495 1.00 93.06 70 PHE A C 1
ATOM 524 O O . PHE A 1 70 ? -16.109 -3.367 20.333 1.00 93.06 70 PHE A O 1
ATOM 531 N N . LYS A 1 71 ? -14.758 -2.213 21.714 1.00 88.38 71 LYS A N 1
ATOM 532 C CA . LYS A 1 71 ? -15.305 -2.802 22.952 1.00 88.38 71 LYS A CA 1
ATOM 533 C C . LYS A 1 71 ? -16.796 -2.498 23.098 1.00 88.38 71 LYS A C 1
ATOM 535 O O . LYS A 1 71 ? -17.592 -3.401 23.346 1.00 88.38 71 LYS A O 1
ATOM 540 N N . GLN A 1 72 ? -17.194 -1.249 22.858 1.00 84.56 72 GLN A N 1
ATOM 541 C CA . GLN A 1 72 ? -18.598 -0.822 22.863 1.00 84.56 72 GLN A CA 1
ATOM 542 C C . GLN A 1 72 ? -19.419 -1.527 21.781 1.00 84.56 72 GLN A C 1
ATOM 544 O O . GLN A 1 72 ? -20.602 -1.785 21.973 1.00 84.56 72 GLN A O 1
ATOM 549 N N . MET A 1 73 ? -18.806 -1.898 20.658 1.00 84.00 73 MET A N 1
ATOM 550 C CA . MET A 1 73 ? -19.447 -2.684 19.599 1.00 84.00 73 MET A CA 1
ATOM 551 C C . MET A 1 73 ? -19.441 -4.201 19.874 1.00 84.00 73 MET A C 1
ATOM 553 O O . MET A 1 73 ? -19.924 -4.974 19.048 1.00 84.00 73 MET A O 1
ATOM 557 N N . GLY A 1 74 ? -18.972 -4.626 21.052 1.00 84.44 74 GLY A N 1
ATOM 558 C CA . GLY A 1 74 ? -19.046 -6.005 21.534 1.00 84.44 74 GLY A CA 1
ATOM 559 C C . GLY A 1 74 ? -17.870 -6.891 21.126 1.00 84.44 74 GLY A C 1
ATOM 560 O O . GLY A 1 74 ? -17.997 -8.113 21.195 1.00 84.44 74 GLY A O 1
ATOM 561 N N . PHE A 1 75 ? -16.751 -6.308 20.692 1.00 88.19 75 PHE A N 1
ATOM 562 C CA . PHE A 1 75 ? -15.525 -7.044 20.380 1.00 88.19 75 PHE A CA 1
ATOM 563 C C . PHE A 1 75 ? -14.578 -7.110 21.579 1.00 88.19 75 PHE A C 1
ATOM 565 O O . PHE A 1 75 ? -14.517 -6.188 22.394 1.00 88.19 75 PHE A O 1
ATOM 572 N N . ASN A 1 76 ? -13.767 -8.164 21.638 1.00 92.69 76 ASN A N 1
ATOM 573 C CA . ASN A 1 76 ? -12.593 -8.176 22.507 1.00 92.69 76 ASN A CA 1
ATOM 574 C C . ASN A 1 76 ? -11.445 -7.463 21.795 1.00 92.69 76 ASN A C 1
ATOM 576 O O . ASN A 1 76 ? -11.126 -7.803 20.660 1.00 92.69 76 ASN A O 1
ATOM 580 N N . VAL A 1 77 ? -10.781 -6.517 22.451 1.00 94.06 77 VAL A N 1
ATOM 581 C CA . VAL A 1 77 ? -9.579 -5.884 21.891 1.00 94.06 77 VAL A CA 1
ATOM 582 C C . VAL A 1 77 ? -8.340 -6.657 22.331 1.00 94.06 77 VAL A C 1
ATOM 584 O O . VAL A 1 77 ? -8.148 -6.908 23.521 1.00 94.06 77 VAL A O 1
ATOM 587 N N . VAL A 1 78 ? -7.494 -7.020 21.368 1.00 94.50 78 VAL A N 1
ATOM 588 C CA . VAL A 1 78 ? -6.254 -7.775 21.572 1.00 94.50 78 VAL A CA 1
ATOM 589 C C . VAL A 1 78 ? -5.094 -7.023 20.927 1.00 94.50 78 VAL A C 1
ATOM 591 O O . VAL A 1 78 ? -5.137 -6.714 19.743 1.00 94.50 78 VAL A O 1
ATOM 594 N N . ALA A 1 79 ? -4.021 -6.781 21.674 1.00 94.50 79 ALA A N 1
ATOM 595 C CA . ALA A 1 79 ? -2.801 -6.170 21.148 1.00 94.50 79 ALA A CA 1
ATOM 596 C C . ALA A 1 79 ? -1.784 -7.232 20.693 1.00 94.50 79 ALA A C 1
ATOM 598 O O . ALA A 1 79 ? -1.363 -8.086 21.481 1.00 94.50 79 ALA A O 1
ATOM 599 N N . ALA A 1 80 ? -1.340 -7.165 19.439 1.00 94.69 80 ALA A N 1
ATOM 600 C CA . ALA A 1 80 ? -0.214 -7.938 18.926 1.00 94.69 80 ALA A CA 1
ATOM 601 C C . ALA A 1 80 ? 1.097 -7.219 19.253 1.00 94.69 80 ALA A C 1
ATOM 603 O O . ALA A 1 80 ? 1.518 -6.332 18.529 1.00 94.69 80 ALA A O 1
ATOM 604 N N . LYS A 1 81 ? 1.750 -7.616 20.352 1.00 88.62 81 LYS A N 1
ATOM 605 C CA . LYS A 1 81 ? 2.949 -6.934 20.886 1.00 88.62 81 LYS A CA 1
ATOM 606 C C . LYS A 1 81 ? 4.290 -7.469 20.376 1.00 88.62 81 LYS A C 1
ATOM 608 O O . LYS A 1 81 ? 5.333 -6.903 20.681 1.00 88.62 81 LYS A O 1
ATOM 613 N N . LYS A 1 82 ? 4.285 -8.598 19.659 1.00 85.50 82 LYS A N 1
ATOM 614 C CA . LYS A 1 82 ? 5.514 -9.241 19.161 1.00 85.50 82 LYS A CA 1
ATOM 615 C C . LYS A 1 82 ? 5.476 -9.584 17.675 1.00 85.50 82 LYS A C 1
ATOM 617 O O . LYS A 1 82 ? 6.469 -9.367 16.999 1.00 85.50 82 LYS A O 1
ATOM 622 N N . GLU A 1 83 ? 4.384 -10.181 17.215 1.00 89.94 83 GLU A N 1
ATOM 623 C CA . GLU A 1 83 ? 4.188 -10.580 15.819 1.00 89.94 83 GLU A CA 1
ATOM 624 C C . GLU A 1 83 ? 2.684 -10.742 15.567 1.00 89.94 83 GLU A C 1
ATOM 626 O O . GLU A 1 83 ? 1.948 -11.202 16.451 1.00 89.94 83 GLU A O 1
ATOM 631 N N . ILE A 1 84 ? 2.227 -10.433 14.355 1.00 94.75 84 ILE A N 1
ATOM 632 C CA . ILE A 1 84 ? 0.868 -10.734 13.895 1.00 94.75 84 ILE A CA 1
ATOM 633 C C . ILE A 1 84 ? 0.823 -12.175 13.372 1.00 94.75 84 ILE A C 1
ATOM 635 O O . ILE A 1 84 ? 1.173 -12.471 12.228 1.00 94.75 84 ILE A O 1
ATOM 639 N N . THR A 1 85 ? 0.351 -13.102 14.205 1.00 92.06 85 THR A N 1
ATOM 640 C CA . THR A 1 85 ? 0.320 -14.530 13.849 1.00 92.06 85 THR A CA 1
ATOM 641 C C . THR A 1 85 ? -1.026 -14.977 13.280 1.00 92.06 85 THR A C 1
ATOM 643 O O . THR A 1 85 ? -2.090 -14.466 13.635 1.00 92.06 85 THR A O 1
ATOM 646 N N . ALA A 1 86 ? -1.004 -16.013 12.437 1.00 88.81 86 ALA A N 1
ATOM 647 C CA . ALA A 1 86 ? -2.227 -16.630 11.925 1.00 88.81 86 ALA A CA 1
ATOM 648 C C . ALA A 1 86 ? -3.145 -17.139 13.051 1.00 88.81 86 ALA A C 1
ATOM 650 O O . ALA A 1 86 ? -4.364 -17.072 12.907 1.00 88.81 86 ALA A O 1
ATOM 651 N N . ASP A 1 87 ? -2.571 -17.615 14.163 1.00 89.44 87 ASP A N 1
ATOM 652 C CA . ASP A 1 87 ? -3.316 -18.101 15.326 1.00 89.44 87 ASP A CA 1
ATOM 653 C C . ASP A 1 87 ? -4.089 -16.984 16.025 1.00 89.44 87 ASP A C 1
ATOM 655 O O . ASP A 1 87 ? -5.276 -17.163 16.292 1.00 89.44 87 ASP A O 1
ATOM 659 N N . MET A 1 88 ? -3.467 -15.819 16.232 1.00 91.81 88 MET A N 1
ATOM 660 C CA . MET A 1 88 ? -4.159 -14.638 16.765 1.00 91.81 88 MET A CA 1
ATOM 661 C C . MET A 1 88 ? -5.321 -14.212 15.869 1.00 91.81 88 MET A C 1
ATOM 663 O O . MET A 1 88 ? -6.387 -13.844 16.349 1.00 91.81 88 MET A O 1
ATOM 667 N N . LEU A 1 89 ? -5.144 -14.313 14.552 1.00 94.81 89 LEU A N 1
ATOM 668 C CA . LEU A 1 89 ? -6.177 -13.911 13.606 1.00 94.81 89 LEU A CA 1
ATOM 669 C C . LEU A 1 89 ? -7.311 -14.937 13.486 1.00 94.81 89 LEU A C 1
ATOM 671 O O . LEU A 1 89 ? -8.334 -14.617 12.882 1.00 94.81 89 LEU A O 1
ATOM 675 N N . LYS A 1 90 ? -7.186 -16.177 13.992 1.00 88.75 90 LYS A N 1
ATOM 676 C CA . LYS A 1 90 ? -8.198 -17.241 13.789 1.00 88.75 90 LYS A CA 1
ATOM 677 C C . LYS A 1 90 ? -9.598 -16.822 14.237 1.00 88.75 90 LYS A C 1
ATOM 679 O O . LYS A 1 90 ? -10.535 -17.093 13.489 1.00 88.75 90 LYS A O 1
ATOM 684 N N . ASN A 1 91 ? -9.695 -16.166 15.394 1.00 86.19 91 ASN A N 1
ATOM 685 C CA . ASN A 1 91 ? -10.937 -15.686 16.011 1.00 86.19 91 ASN A CA 1
ATOM 686 C C . ASN A 1 91 ? -11.192 -14.179 15.787 1.00 86.19 91 ASN A C 1
ATOM 688 O O . ASN A 1 91 ? -12.176 -13.627 16.279 1.00 86.19 91 ASN A O 1
ATOM 692 N N . ALA A 1 92 ? -10.310 -13.502 15.049 1.00 93.56 92 ALA A N 1
ATOM 693 C CA . ALA A 1 92 ? -10.435 -12.073 14.821 1.00 93.56 92 ALA A CA 1
ATOM 694 C C . ALA A 1 92 ? -11.530 -11.762 13.787 1.00 93.56 92 ALA A C 1
ATOM 696 O O . ALA A 1 92 ? -11.610 -12.394 12.732 1.00 93.56 92 ALA A O 1
ATOM 697 N N . ALA A 1 93 ? -12.345 -10.750 14.074 1.00 95.19 93 ALA A N 1
ATOM 698 C CA . ALA A 1 93 ? -13.230 -10.097 13.117 1.00 95.19 93 ALA A CA 1
ATOM 699 C C . ALA A 1 93 ? -12.464 -9.060 12.292 1.00 95.19 93 ALA A C 1
ATOM 701 O O . ALA A 1 93 ? -12.630 -8.971 11.072 1.00 95.19 93 ALA A O 1
ATOM 702 N N . VAL A 1 94 ? -11.621 -8.280 12.975 1.00 97.88 94 VAL A N 1
ATOM 703 C CA . VAL A 1 94 ? -10.884 -7.152 12.406 1.00 97.88 94 VAL A CA 1
ATOM 704 C C . VAL A 1 94 ? -9.418 -7.209 12.834 1.00 97.88 94 VAL A C 1
ATOM 706 O O . VAL A 1 94 ? -9.104 -7.564 13.968 1.00 97.88 94 VAL A O 1
ATOM 709 N N . LEU A 1 95 ? -8.530 -6.844 11.915 1.00 98.75 95 LEU A N 1
ATOM 710 C CA . LEU A 1 95 ? -7.139 -6.502 12.191 1.00 98.75 95 LEU A CA 1
ATOM 711 C C . LEU A 1 95 ? -6.949 -5.010 11.917 1.00 98.75 95 LEU A C 1
ATOM 713 O O . LEU A 1 95 ? -7.274 -4.542 10.824 1.00 98.75 95 LEU A O 1
ATOM 717 N N . VAL A 1 96 ? -6.417 -4.285 12.892 1.00 98.94 96 VAL A N 1
ATOM 718 C CA . VAL A 1 96 ? -6.060 -2.871 12.799 1.00 98.94 96 VAL A CA 1
ATOM 719 C C . VAL A 1 96 ? -4.549 -2.760 12.617 1.00 98.94 96 VAL A C 1
ATOM 721 O O . VAL A 1 96 ? -3.788 -3.212 13.469 1.00 98.94 96 VAL A O 1
ATOM 724 N N . LEU A 1 97 ? -4.114 -2.171 11.504 1.00 98.81 97 LEU A N 1
ATOM 725 C CA . LEU A 1 97 ? -2.717 -1.824 11.253 1.00 98.81 97 LEU A CA 1
ATOM 726 C C . LEU A 1 97 ? -2.513 -0.356 11.642 1.00 98.81 97 LEU A C 1
ATOM 728 O O . LEU A 1 97 ? -2.833 0.545 10.862 1.00 98.81 97 LEU A O 1
ATOM 732 N N . SER A 1 98 ? -2.047 -0.142 12.871 1.00 96.94 98 SER A N 1
ATOM 733 C CA . SER A 1 98 ? -1.914 1.170 13.509 1.00 96.94 98 SER A CA 1
ATOM 734 C C . SER A 1 98 ? -0.590 1.828 13.127 1.00 96.94 98 SER A C 1
ATOM 736 O O . SER A 1 98 ? 0.411 1.533 13.770 1.00 96.94 98 SER A O 1
ATOM 738 N N . GLU A 1 99 ? -0.564 2.649 12.068 1.00 97.06 99 GLU A N 1
ATOM 739 C CA . GLU A 1 99 ? 0.617 3.402 11.583 1.00 97.06 99 GLU A CA 1
ATOM 740 C C . GLU A 1 99 ? 1.947 2.659 11.840 1.00 97.06 99 GLU A C 1
ATOM 742 O O . GLU A 1 99 ? 2.747 3.051 12.700 1.00 97.06 99 GLU A O 1
ATOM 747 N N . PRO A 1 100 ? 2.174 1.521 11.162 1.00 97.06 100 PRO A N 1
ATOM 748 C CA . PRO A 1 100 ? 3.349 0.707 11.419 1.00 97.06 100 PRO A CA 1
ATOM 749 C C . PRO A 1 100 ? 4.617 1.458 11.010 1.00 97.06 100 PRO A C 1
ATOM 751 O O . PRO A 1 100 ? 4.735 1.955 9.894 1.00 97.06 100 PRO A O 1
ATOM 754 N N . ASN A 1 101 ? 5.589 1.486 11.907 1.00 90.25 101 ASN A N 1
ATOM 755 C CA . ASN A 1 101 ? 6.879 2.148 11.747 1.00 90.25 101 ASN A CA 1
ATOM 756 C C . ASN A 1 101 ? 8.028 1.157 11.508 1.00 90.25 101 ASN A C 1
ATOM 758 O O . ASN A 1 101 ? 9.184 1.545 11.495 1.00 90.25 101 ASN A O 1
ATOM 762 N N . SER A 1 102 ? 7.727 -0.127 11.310 1.00 81.38 102 SER A N 1
ATOM 763 C CA . SER A 1 102 ? 8.693 -1.137 10.872 1.00 81.38 102 SER A CA 1
ATOM 764 C C . SER A 1 102 ? 8.047 -2.121 9.905 1.00 81.38 102 SER A C 1
ATOM 766 O O . SER A 1 102 ? 6.840 -2.351 9.929 1.00 81.38 102 SER A O 1
ATOM 768 N N . VAL A 1 103 ? 8.855 -2.718 9.031 1.00 79.44 103 VAL A N 1
ATOM 769 C CA . VAL A 1 103 ? 8.375 -3.638 7.990 1.00 79.44 103 VAL A CA 1
ATOM 770 C C . VAL A 1 103 ? 7.833 -4.945 8.577 1.00 79.44 103 VAL A C 1
ATOM 772 O O . VAL A 1 103 ? 8.537 -5.625 9.316 1.00 79.44 103 VAL A O 1
ATOM 775 N N . TYR A 1 104 ? 6.650 -5.360 8.114 1.00 84.31 104 TYR A N 1
ATOM 776 C CA . TYR A 1 104 ? 6.099 -6.696 8.365 1.00 84.31 104 TYR A CA 1
ATOM 777 C C . TYR A 1 104 ? 6.992 -7.822 7.823 1.00 84.31 104 TYR A C 1
ATOM 779 O O . TYR A 1 104 ? 7.426 -7.802 6.657 1.00 84.31 104 TYR A O 1
ATOM 787 N N . GLY A 1 105 ? 7.169 -8.874 8.618 1.00 73.81 105 GLY A N 1
ATOM 788 C CA . GLY A 1 105 ? 7.768 -10.129 8.182 1.00 73.81 105 GLY A CA 1
ATOM 789 C C . GLY A 1 105 ? 6.961 -10.818 7.075 1.00 73.81 105 GLY A C 1
ATOM 790 O O . GLY A 1 105 ? 5.779 -10.556 6.850 1.00 73.81 105 GLY A O 1
ATOM 791 N N . ASN A 1 106 ? 7.591 -11.749 6.353 1.00 76.25 106 ASN A N 1
ATOM 792 C CA . ASN A 1 106 ? 6.900 -12.502 5.296 1.00 76.25 106 ASN A CA 1
ATOM 793 C C . ASN A 1 106 ? 5.763 -13.386 5.848 1.00 76.25 106 ASN A C 1
ATOM 795 O O . ASN A 1 106 ? 4.743 -13.553 5.178 1.00 76.25 106 ASN A O 1
ATOM 799 N N . SER A 1 107 ? 5.931 -13.941 7.057 1.00 77.44 107 SER A N 1
ATOM 800 C CA . SER A 1 107 ? 4.890 -14.688 7.781 1.00 77.44 107 SER A CA 1
ATOM 801 C C . SER A 1 107 ? 3.674 -13.810 8.060 1.00 77.44 107 SER A C 1
ATOM 803 O O . SER A 1 107 ? 2.549 -14.218 7.776 1.00 77.44 107 SER A O 1
ATOM 805 N N . GLU A 1 108 ? 3.906 -12.592 8.538 1.00 94.69 108 GLU A N 1
ATOM 806 C CA . GLU A 1 108 ? 2.871 -11.622 8.890 1.00 94.69 108 GLU A CA 1
ATOM 807 C C . GLU A 1 108 ? 2.132 -11.124 7.655 1.00 94.69 108 GLU A C 1
ATOM 809 O O . GLU A 1 108 ? 0.910 -11.207 7.605 1.00 94.69 108 GLU A O 1
ATOM 814 N N . LYS A 1 109 ? 2.851 -10.725 6.597 1.00 91.50 109 LYS A N 1
ATOM 815 C CA . LYS A 1 109 ? 2.234 -10.346 5.311 1.00 91.50 109 LYS A CA 1
ATOM 816 C C . LYS A 1 109 ? 1.313 -11.444 4.790 1.00 91.50 109 LYS A C 1
ATOM 818 O O . LYS A 1 109 ? 0.198 -11.167 4.351 1.00 91.50 109 LYS A O 1
ATOM 823 N N . LYS A 1 110 ? 1.750 -12.705 4.879 1.00 86.50 110 LYS A N 1
ATOM 824 C CA . LYS A 1 110 ? 0.924 -13.856 4.507 1.00 86.50 110 LYS A CA 1
ATOM 825 C C . LYS A 1 110 ? -0.283 -14.015 5.435 1.00 86.50 110 LYS A C 1
ATOM 827 O O . LYS A 1 110 ? -1.382 -14.239 4.938 1.00 86.50 110 LYS A O 1
ATOM 832 N N . ALA A 1 111 ? -0.104 -13.891 6.748 1.00 95.06 111 ALA A N 1
ATOM 833 C CA . ALA A 1 111 ? -1.189 -13.996 7.722 1.00 95.06 111 ALA A CA 1
ATOM 834 C C . ALA A 1 111 ? -2.255 -12.907 7.514 1.00 95.06 111 ALA A C 1
ATOM 836 O O . ALA A 1 111 ? -3.444 -13.223 7.505 1.00 95.06 111 ALA A O 1
ATOM 837 N N . ILE A 1 112 ? -1.835 -11.662 7.265 1.00 98.31 112 ILE A N 1
ATOM 838 C CA . ILE A 1 112 ? -2.706 -10.528 6.929 1.00 98.31 112 ILE A CA 1
ATOM 839 C C . ILE A 1 112 ? -3.457 -10.813 5.621 1.00 98.31 112 ILE A C 1
ATOM 841 O O . ILE A 1 112 ? -4.682 -10.698 5.567 1.00 98.31 112 ILE A O 1
ATOM 845 N N . SER A 1 113 ? -2.737 -11.251 4.583 1.00 95.94 113 SER A N 1
ATOM 846 C CA . SER A 1 113 ? -3.319 -11.591 3.282 1.00 95.94 113 SER A CA 1
ATOM 847 C C . SER A 1 113 ? -4.397 -12.673 3.393 1.00 95.94 113 SER A C 1
ATOM 849 O O . SER A 1 113 ? -5.536 -12.498 2.947 1.00 95.94 113 SER A O 1
ATOM 851 N N . ASP A 1 114 ? -4.066 -13.781 4.056 1.00 94.38 114 ASP A N 1
ATOM 852 C CA . ASP A 1 114 ? -4.968 -14.914 4.257 1.00 94.38 114 ASP A CA 1
ATOM 853 C C . ASP A 1 114 ? -6.172 -14.540 5.127 1.00 94.38 114 ASP A C 1
ATOM 855 O O . ASP A 1 114 ? -7.282 -15.016 4.881 1.00 94.38 114 ASP A O 1
ATOM 859 N N . PHE A 1 115 ? -5.974 -13.677 6.127 1.00 97.31 115 PHE A N 1
ATOM 860 C CA . PHE A 1 115 ? -7.032 -13.166 6.991 1.00 97.31 115 PHE A CA 1
ATOM 861 C C . PHE A 1 115 ? -8.104 -12.408 6.205 1.00 97.31 115 PHE A C 1
ATOM 863 O O . PHE A 1 115 ? -9.284 -12.748 6.313 1.00 97.31 115 PHE A O 1
ATOM 870 N N . VAL A 1 116 ? -7.714 -11.470 5.340 1.00 97.19 116 VAL A N 1
ATOM 871 C CA . VAL A 1 116 ? -8.679 -10.765 4.483 1.00 97.19 116 VAL A CA 1
ATOM 872 C C . VAL A 1 116 ? -9.305 -11.732 3.479 1.00 97.19 116 VAL A C 1
ATOM 874 O O . VAL A 1 116 ? -10.525 -11.769 3.327 1.00 97.19 116 VAL A O 1
ATOM 877 N N . LYS A 1 117 ? -8.517 -12.604 2.837 1.00 94.69 117 LYS A N 1
ATOM 878 C CA . LYS A 1 117 ? -9.037 -13.593 1.872 1.00 94.69 117 LYS A CA 1
ATOM 879 C C . LYS A 1 117 ? -10.125 -14.489 2.456 1.00 94.69 117 LYS A C 1
ATOM 881 O O . LYS A 1 117 ? -11.098 -14.782 1.757 1.00 94.69 117 LYS A O 1
ATOM 886 N N . ARG A 1 118 ? -10.006 -14.890 3.725 1.00 94.06 118 ARG A N 1
ATOM 887 C CA . ARG A 1 118 ? -10.982 -15.771 4.388 1.00 94.06 118 ARG A CA 1
ATOM 888 C C . ARG A 1 118 ? -12.179 -15.060 5.019 1.00 94.06 118 ARG A C 1
ATOM 890 O O . ARG A 1 118 ? -13.085 -15.762 5.455 1.00 94.06 118 ARG A O 1
ATOM 897 N N . GLY A 1 119 ? -12.234 -13.727 5.003 1.00 94.00 119 GLY A N 1
ATOM 898 C CA . GLY A 1 119 ? -13.411 -12.969 5.453 1.00 94.00 119 GLY A CA 1
ATOM 899 C C . GLY A 1 119 ? -13.141 -11.887 6.493 1.00 94.00 119 GLY A C 1
ATOM 900 O O . GLY A 1 119 ? -14.071 -11.164 6.835 1.00 94.00 119 GLY A O 1
ATOM 901 N N . GLY A 1 120 ? -11.905 -11.767 6.981 1.00 96.25 120 GLY A N 1
ATOM 902 C CA . GLY A 1 120 ? -11.523 -10.769 7.973 1.00 96.25 120 GLY A CA 1
ATOM 903 C C . GLY A 1 120 ? -11.583 -9.337 7.441 1.00 96.25 120 GLY A C 1
ATOM 904 O O . GLY A 1 120 ? -11.354 -9.086 6.253 1.00 96.25 120 GLY A O 1
ATOM 905 N N . GLY A 1 121 ? -11.887 -8.395 8.328 1.00 98.00 121 GLY A N 1
ATOM 906 C CA . GLY A 1 121 ? -11.842 -6.966 8.046 1.00 98.00 121 GLY A CA 1
ATOM 907 C C . GLY A 1 121 ? -10.460 -6.375 8.323 1.00 98.00 121 GLY A C 1
ATOM 908 O O . GLY A 1 121 ? -9.936 -6.544 9.415 1.00 98.00 121 GLY A O 1
ATOM 909 N N . LEU A 1 122 ? -9.867 -5.655 7.376 1.00 98.75 122 LEU A N 1
ATOM 910 C CA . LEU A 1 122 ? -8.597 -4.952 7.582 1.00 98.75 122 LEU A CA 1
ATOM 911 C C . LEU A 1 122 ? -8.827 -3.445 7.711 1.00 98.75 122 LEU A C 1
ATOM 913 O O . LEU A 1 122 ? -9.321 -2.815 6.777 1.00 98.75 122 LEU A O 1
ATOM 917 N N . PHE A 1 123 ? -8.440 -2.872 8.846 1.00 98.88 123 PHE A N 1
ATOM 918 C CA . PHE A 1 123 ? -8.468 -1.436 9.104 1.00 98.88 123 PHE A CA 1
ATOM 919 C C . PHE A 1 123 ? -7.030 -0.908 9.054 1.00 98.88 123 PHE A C 1
ATOM 921 O O . PHE A 1 123 ? -6.247 -1.147 9.965 1.00 98.88 123 PHE A O 1
ATOM 928 N N . ALA A 1 124 ? -6.658 -0.214 7.984 1.00 98.88 124 ALA A N 1
ATOM 929 C CA . ALA A 1 124 ? -5.313 0.325 7.803 1.00 98.88 124 ALA A CA 1
ATOM 930 C C . ALA A 1 124 ? -5.271 1.822 8.116 1.00 98.88 124 ALA A C 1
ATOM 932 O O . ALA A 1 124 ? -6.060 2.588 7.561 1.00 98.88 124 ALA A O 1
ATOM 933 N N . ILE A 1 125 ? -4.333 2.238 8.963 1.00 98.88 125 ILE A N 1
ATOM 934 C CA . ILE A 1 125 ? -4.130 3.635 9.351 1.00 98.88 125 ILE A CA 1
ATOM 935 C C . ILE A 1 125 ? -2.695 4.011 8.993 1.00 98.88 125 ILE A C 1
ATOM 937 O O . ILE A 1 125 ? -1.757 3.418 9.517 1.00 98.88 125 ILE A O 1
ATOM 941 N N . ALA A 1 126 ? -2.532 4.955 8.072 1.00 98.25 126 ALA A N 1
ATOM 942 C CA . ALA A 1 126 ? -1.242 5.523 7.692 1.00 98.25 126 ALA A CA 1
ATOM 943 C C . ALA A 1 126 ? -1.045 6.909 8.327 1.00 98.25 126 ALA A C 1
ATOM 945 O O . ALA A 1 126 ? -1.877 7.367 9.105 1.00 98.25 126 ALA A O 1
ATOM 946 N N . ASP A 1 127 ? 0.040 7.577 7.943 1.00 96.19 127 ASP A N 1
ATOM 947 C CA . ASP A 1 127 ? 0.337 8.967 8.293 1.00 96.19 127 ASP A CA 1
ATOM 948 C C . ASP A 1 127 ? 1.128 9.630 7.142 1.00 96.19 127 ASP A C 1
ATOM 950 O O . ASP A 1 127 ? 1.258 9.049 6.057 1.00 96.19 127 ASP A O 1
ATOM 954 N N . HIS A 1 128 ? 1.635 10.851 7.317 1.00 88.81 128 HIS A N 1
ATOM 955 C CA . HIS A 1 128 ? 2.378 11.579 6.291 1.00 88.81 128 HIS A CA 1
ATOM 956 C C . HIS A 1 128 ? 3.640 10.874 5.787 1.00 88.81 128 HIS A C 1
ATOM 958 O O . HIS A 1 128 ? 4.345 10.137 6.474 1.00 88.81 128 HIS A O 1
ATOM 964 N N . LYS A 1 129 ? 4.046 11.303 4.587 1.00 83.31 129 LYS A N 1
ATOM 965 C CA . LYS A 1 129 ? 5.417 11.169 4.098 1.00 83.31 129 LYS A CA 1
ATOM 966 C C . LYS A 1 129 ? 6.422 11.615 5.163 1.00 83.31 129 LYS A C 1
ATOM 968 O O . LYS A 1 129 ? 6.384 12.758 5.625 1.00 83.31 129 LYS A O 1
ATOM 973 N N . GLY A 1 130 ? 7.384 10.752 5.455 1.00 77.69 130 GLY A N 1
ATOM 974 C CA . GLY A 1 130 ? 8.448 11.015 6.417 1.00 77.69 130 GLY A CA 1
ATOM 975 C C . GLY A 1 130 ? 8.037 10.816 7.874 1.00 77.69 130 GLY A C 1
ATOM 976 O O . GLY A 1 130 ? 8.806 11.214 8.744 1.00 77.69 130 GLY A O 1
ATOM 977 N N . ALA A 1 131 ? 6.878 10.209 8.152 1.00 84.62 131 ALA A N 1
ATOM 978 C CA . ALA A 1 131 ? 6.527 9.674 9.470 1.00 84.62 131 ALA A CA 1
ATOM 979 C C . ALA A 1 131 ? 7.317 8.381 9.771 1.00 84.62 131 ALA A C 1
ATOM 981 O O . ALA A 1 131 ? 6.747 7.364 10.135 1.00 84.62 131 ALA A O 1
ATOM 982 N N . ASP A 1 132 ? 8.633 8.413 9.556 1.00 82.62 132 ASP A N 1
ATOM 983 C CA . ASP A 1 132 ? 9.571 7.366 9.963 1.00 82.62 132 ASP A CA 1
ATOM 984 C C . ASP A 1 132 ? 10.011 7.695 11.394 1.00 82.62 132 ASP A C 1
ATOM 986 O O . ASP A 1 132 ? 10.905 8.514 11.632 1.00 82.62 132 ASP A O 1
ATOM 990 N N . ARG A 1 133 ? 9.279 7.156 12.370 1.00 83.25 133 ARG A N 1
ATOM 991 C CA . ARG A 1 133 ? 9.399 7.552 13.778 1.00 83.25 133 ARG A CA 1
ATOM 992 C C . ARG A 1 133 ? 10.591 6.897 14.476 1.00 83.25 133 ARG A C 1
ATOM 994 O O . ARG A 1 133 ? 11.054 7.417 15.493 1.00 83.25 133 ARG A O 1
ATOM 1001 N N . ASN A 1 134 ? 11.084 5.772 13.961 1.00 75.88 134 ASN A N 1
ATOM 1002 C CA . ASN A 1 134 ? 12.229 5.038 14.512 1.00 75.88 134 ASN A CA 1
ATOM 1003 C C . ASN A 1 134 ? 13.528 5.253 13.707 1.00 75.88 134 ASN A C 1
ATOM 1005 O O . ASN A 1 134 ? 14.590 4.828 14.163 1.00 75.88 134 ASN A O 1
ATOM 1009 N N . ASN A 1 135 ? 13.469 5.978 12.585 1.00 73.69 135 ASN A N 1
ATOM 1010 C CA . ASN A 1 135 ? 14.568 6.221 11.651 1.00 73.69 135 ASN A CA 1
ATOM 1011 C C . ASN A 1 135 ? 15.145 4.930 11.043 1.00 73.69 135 ASN A C 1
ATOM 1013 O O . ASN A 1 135 ? 16.353 4.856 10.789 1.00 73.69 135 ASN A O 1
ATOM 1017 N N . ASP A 1 136 ? 14.316 3.904 10.831 1.00 65.69 136 ASP A N 1
ATOM 1018 C CA . ASP A 1 136 ? 14.725 2.663 10.157 1.00 65.69 136 ASP A CA 1
ATOM 1019 C C . ASP A 1 136 ? 14.723 2.790 8.619 1.00 65.69 136 ASP A C 1
ATOM 1021 O O . ASP A 1 136 ? 15.196 1.901 7.898 1.00 65.69 136 ASP A O 1
ATOM 1025 N N . GLY A 1 137 ? 14.288 3.950 8.123 1.00 63.84 137 GLY A N 1
ATOM 1026 C CA . GLY A 1 137 ? 14.297 4.360 6.732 1.00 63.84 137 GLY A CA 1
ATOM 1027 C C . GLY A 1 137 ? 12.937 4.246 6.056 1.00 63.84 137 GLY A C 1
ATOM 1028 O O . GLY A 1 137 ? 12.832 4.706 4.912 1.00 63.84 137 GLY A O 1
ATOM 1029 N N . ILE A 1 138 ? 11.924 3.641 6.693 1.00 62.66 138 ILE A N 1
ATOM 1030 C CA . ILE A 1 138 ? 10.583 3.467 6.132 1.00 62.66 138 ILE A CA 1
ATOM 1031 C C . ILE A 1 138 ? 9.508 4.095 7.026 1.00 62.66 138 ILE A C 1
ATOM 1033 O O . ILE A 1 138 ? 9.482 3.918 8.233 1.00 62.66 138 ILE A O 1
ATOM 1037 N N . ASP A 1 139 ? 8.583 4.828 6.411 1.00 82.69 139 ASP A N 1
ATOM 1038 C CA . ASP A 1 139 ? 7.400 5.352 7.094 1.00 82.69 139 ASP A CA 1
ATOM 1039 C C . ASP A 1 139 ? 6.193 4.414 6.915 1.00 82.69 139 ASP A C 1
ATOM 1041 O O . ASP A 1 139 ? 6.214 3.464 6.119 1.00 82.69 139 ASP A O 1
ATOM 1045 N N . ALA A 1 140 ? 5.098 4.705 7.616 1.00 93.94 140 ALA A N 1
ATOM 1046 C CA . ALA A 1 140 ? 3.877 3.905 7.540 1.00 93.94 140 ALA A CA 1
ATOM 1047 C C . ALA A 1 140 ? 3.298 3.777 6.124 1.00 93.94 140 ALA A C 1
ATOM 1049 O O . ALA A 1 140 ? 2.759 2.723 5.778 1.00 93.94 140 ALA A O 1
ATOM 1050 N N . ILE A 1 141 ? 3.457 4.793 5.266 1.00 91.44 141 ILE A N 1
ATOM 1051 C CA . ILE A 1 141 ? 3.068 4.705 3.848 1.00 91.44 141 ILE A CA 1
ATOM 1052 C C . ILE A 1 141 ? 3.851 3.581 3.174 1.00 91.44 141 ILE A C 1
ATOM 1054 O O . ILE A 1 141 ? 3.267 2.718 2.513 1.00 91.44 141 ILE A O 1
ATOM 1058 N N . GLY A 1 142 ? 5.176 3.591 3.333 1.00 78.69 142 GLY A N 1
ATOM 1059 C CA . GLY A 1 142 ? 6.068 2.587 2.771 1.00 78.69 142 GLY A CA 1
ATOM 1060 C C . GLY A 1 142 ? 5.779 1.181 3.291 1.00 78.69 142 GLY A C 1
ATOM 1061 O O . GLY A 1 142 ? 5.797 0.238 2.498 1.00 78.69 142 GLY A O 1
ATOM 1062 N N . VAL A 1 143 ? 5.491 1.027 4.586 1.00 87.69 143 VAL A N 1
ATOM 1063 C CA . VAL A 1 143 ? 5.171 -0.273 5.199 1.00 87.69 143 VAL A CA 1
ATOM 1064 C C . VAL A 1 143 ? 3.816 -0.800 4.714 1.00 87.69 143 VAL A C 1
ATOM 1066 O O . VAL A 1 143 ? 3.724 -1.937 4.244 1.00 87.69 143 VAL A O 1
ATOM 1069 N 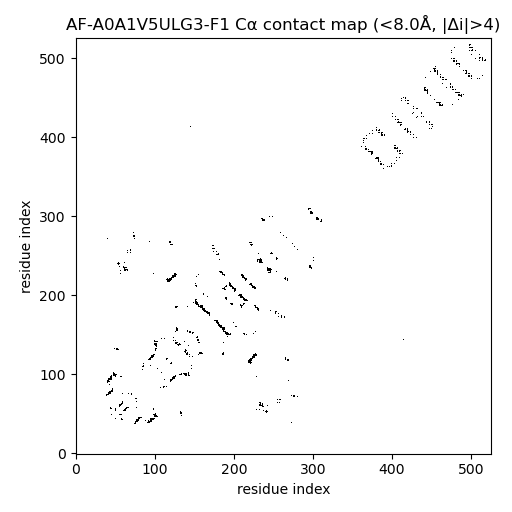N . LEU A 1 144 ? 2.762 0.016 4.762 1.00 97.06 144 LEU A N 1
ATOM 1070 C CA . LEU A 1 144 ? 1.408 -0.406 4.390 1.00 97.06 144 LEU A CA 1
ATOM 1071 C C . LEU A 1 144 ? 1.273 -0.676 2.889 1.00 97.06 144 LEU A C 1
ATOM 1073 O O . LEU A 1 144 ? 0.574 -1.611 2.488 1.00 97.06 144 LEU A O 1
ATOM 1077 N N . ASN A 1 145 ? 1.995 0.059 2.039 1.00 93.88 145 ASN A N 1
ATOM 1078 C CA . ASN A 1 145 ? 2.012 -0.196 0.597 1.00 93.88 145 ASN A CA 1
ATOM 1079 C C . ASN A 1 145 ? 2.676 -1.529 0.202 1.00 93.88 145 ASN A C 1
ATOM 1081 O O . ASN A 1 145 ? 2.618 -1.909 -0.965 1.00 93.88 145 ASN A O 1
ATOM 1085 N N . GLN A 1 146 ? 3.234 -2.289 1.150 1.00 85.94 146 GLN A N 1
ATOM 1086 C CA . GLN A 1 146 ? 3.674 -3.670 0.915 1.00 85.94 146 GLN A CA 1
ATOM 1087 C C . GLN A 1 146 ? 2.530 -4.693 0.989 1.00 85.94 146 GLN A C 1
ATOM 1089 O O . GLN A 1 146 ? 2.732 -5.846 0.615 1.00 85.94 146 GLN A O 1
ATOM 1094 N N . VAL A 1 147 ? 1.354 -4.296 1.494 1.00 92.19 147 VAL A N 1
ATOM 1095 C CA . VAL A 1 147 ? 0.212 -5.189 1.756 1.00 92.19 147 VAL A CA 1
ATOM 1096 C C . VAL A 1 147 ? -1.071 -4.662 1.116 1.00 92.19 147 VAL A C 1
ATOM 1098 O O . VAL A 1 147 ? -1.719 -5.364 0.345 1.00 92.19 147 VAL A O 1
ATOM 1101 N N . ILE A 1 148 ? -1.432 -3.408 1.389 1.00 97.00 148 ILE A N 1
ATOM 1102 C CA . ILE A 1 148 ? -2.731 -2.823 1.023 1.00 97.00 148 ILE A CA 1
ATOM 1103 C C . ILE A 1 148 ? -3.036 -2.843 -0.492 1.00 97.00 148 ILE A C 1
ATOM 1105 O O . ILE A 1 148 ? -4.193 -3.107 -0.843 1.00 97.00 148 ILE A O 1
ATOM 1109 N N . PRO A 1 149 ? -2.053 -2.683 -1.407 1.00 95.19 149 PRO A N 1
ATOM 1110 C CA . PRO A 1 149 ? -2.290 -2.797 -2.849 1.00 95.19 149 PRO A CA 1
ATOM 1111 C C . PRO A 1 149 ? -2.874 -4.129 -3.313 1.00 95.19 149 PRO A C 1
ATOM 1113 O O . PRO A 1 149 ? -3.585 -4.144 -4.317 1.00 95.19 149 PRO A O 1
ATOM 1116 N N . GLU A 1 150 ? -2.652 -5.228 -2.581 1.00 92.25 150 GLU A N 1
ATOM 1117 C CA . GLU A 1 150 ? -3.283 -6.525 -2.876 1.00 92.25 150 GLU A CA 1
ATOM 1118 C C . GLU A 1 150 ? -4.821 -6.437 -2.877 1.00 92.25 150 GLU A C 1
ATOM 1120 O O . GLU A 1 150 ? -5.495 -7.180 -3.594 1.00 92.25 150 GLU A O 1
ATOM 1125 N N . PHE A 1 151 ? -5.372 -5.494 -2.112 1.00 95.44 151 PHE A N 1
ATOM 1126 C CA . PHE A 1 151 ? -6.806 -5.300 -1.922 1.00 95.44 151 PHE A CA 1
ATOM 1127 C C . PHE A 1 151 ? -7.357 -4.094 -2.683 1.00 95.44 151 PHE A C 1
ATOM 1129 O O . PHE A 1 151 ? -8.487 -3.677 -2.441 1.00 95.44 151 PHE A O 1
ATOM 1136 N N . GLY A 1 152 ? -6.589 -3.528 -3.617 1.00 93.62 152 GLY A N 1
ATOM 1137 C CA . GLY A 1 152 ? -7.073 -2.478 -4.512 1.00 93.62 152 GLY A CA 1
ATOM 1138 C C . GLY A 1 152 ? -7.082 -1.069 -3.918 1.00 93.62 152 GLY A C 1
ATOM 1139 O O . GLY A 1 152 ? -7.713 -0.190 -4.499 1.00 93.62 152 GLY A O 1
ATOM 1140 N N . LEU A 1 153 ? -6.374 -0.835 -2.810 1.00 98.12 153 LEU A N 1
ATOM 1141 C CA . LEU A 1 153 ? -6.132 0.492 -2.231 1.00 98.12 153 LEU A CA 1
ATOM 1142 C C . LEU A 1 153 ? -4.623 0.768 -2.144 1.00 98.12 153 LEU A C 1
ATOM 1144 O O . LEU A 1 153 ? -3.824 -0.160 -2.145 1.00 98.12 153 LEU A O 1
ATOM 1148 N N . SER A 1 154 ? -4.203 2.024 -2.060 1.00 95.88 154 SER A N 1
ATOM 1149 C CA . SER A 1 154 ? -2.829 2.383 -1.674 1.00 95.88 154 SER A CA 1
ATOM 1150 C C . SER A 1 154 ? -2.781 3.761 -1.036 1.00 95.88 154 SER A C 1
ATOM 1152 O O . SER A 1 154 ? -3.680 4.574 -1.252 1.00 95.88 154 SER A O 1
ATOM 1154 N N . PHE A 1 155 ? -1.694 4.045 -0.332 1.00 97.00 155 PHE A N 1
ATOM 1155 C CA . PHE A 1 155 ? -1.387 5.368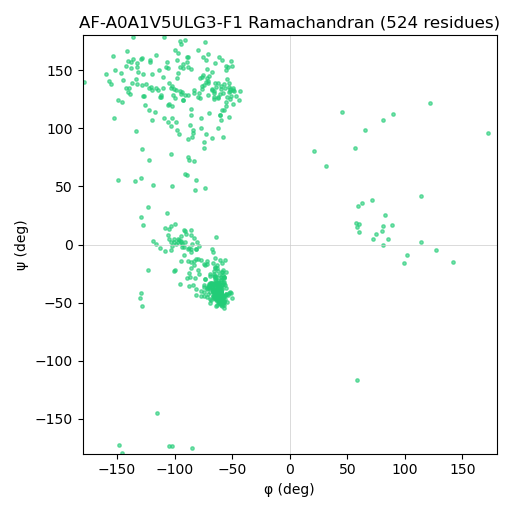 0.195 1.00 97.00 155 PHE A CA 1
ATOM 1156 C C . PHE A 1 155 ? -0.412 6.104 -0.719 1.00 97.00 155 PHE A C 1
ATOM 1158 O O . PHE A 1 155 ? 0.494 5.500 -1.297 1.00 97.00 155 PHE A O 1
ATOM 1165 N N . GLU A 1 156 ? -0.584 7.410 -0.867 1.00 90.38 156 GLU A N 1
ATOM 1166 C CA . GLU A 1 156 ? 0.312 8.229 -1.679 1.00 90.38 156 GLU A CA 1
ATOM 1167 C C . GLU A 1 156 ? 1.481 8.764 -0.854 1.00 90.38 156 GLU A C 1
ATOM 1169 O O . GLU A 1 156 ? 1.421 8.889 0.361 1.00 90.38 156 GLU A O 1
ATOM 1174 N N . VAL A 1 157 ? 2.590 9.107 -1.503 1.00 86.75 157 VAL A N 1
ATOM 1175 C CA . VAL A 1 157 ? 3.745 9.678 -0.794 1.00 86.75 157 VAL A CA 1
ATOM 1176 C C . VAL A 1 157 ? 3.578 11.198 -0.716 1.00 86.75 157 VAL A C 1
ATOM 1178 O O . VAL A 1 157 ? 4.193 11.953 -1.476 1.00 86.75 157 VAL A O 1
ATOM 1181 N N . ASN A 1 158 ? 2.696 11.656 0.171 1.00 81.50 158 ASN A N 1
ATOM 1182 C CA . ASN A 1 158 ? 2.399 13.069 0.393 1.00 81.50 158 ASN A CA 1
ATOM 1183 C C . ASN A 1 158 ? 2.080 13.379 1.866 1.00 81.50 158 ASN A C 1
ATOM 1185 O O . ASN A 1 158 ? 2.170 12.520 2.738 1.00 81.50 158 ASN A O 1
ATOM 1189 N N . SER A 1 159 ? 1.782 14.651 2.124 1.00 89.19 159 SER A N 1
ATOM 1190 C CA . SER A 1 159 ? 1.361 15.149 3.429 1.00 89.19 159 SER A CA 1
ATOM 1191 C C . SER A 1 159 ? 0.251 16.170 3.216 1.00 89.19 159 SER A C 1
ATOM 1193 O O . SER A 1 159 ? 0.369 17.048 2.350 1.00 89.19 159 SER A O 1
ATOM 1195 N N . ILE A 1 160 ? -0.816 16.081 4.000 1.00 88.06 160 ILE A N 1
ATOM 1196 C CA . ILE A 1 160 ? -1.939 17.002 3.947 1.00 88.06 160 ILE A CA 1
ATOM 1197 C C . ILE A 1 160 ? -2.479 17.304 5.342 1.00 88.06 160 ILE A C 1
ATOM 1199 O O . ILE A 1 160 ? -2.679 16.426 6.169 1.00 88.06 160 ILE A O 1
ATOM 1203 N N . SER A 1 161 ? -2.737 18.585 5.596 1.00 91.25 161 SER A N 1
ATOM 1204 C CA . SER A 1 161 ? -3.451 19.030 6.791 1.00 91.25 161 SER A CA 1
ATOM 1205 C C . SER A 1 161 ? -4.623 19.892 6.354 1.00 91.25 161 SER A C 1
ATOM 1207 O O . SER A 1 161 ? -4.444 20.919 5.685 1.00 91.25 161 SER A O 1
ATOM 1209 N N . GLU A 1 162 ? -5.834 19.489 6.705 1.00 89.62 162 GLU A N 1
ATOM 1210 C CA . GLU A 1 162 ? -7.057 20.184 6.339 1.00 89.62 162 GLU A CA 1
ATOM 1211 C C . GLU A 1 162 ? -8.112 19.989 7.427 1.00 89.62 162 GLU A C 1
ATOM 1213 O O . GLU A 1 162 ? -8.458 18.874 7.796 1.00 89.62 162 GLU A O 1
ATOM 1218 N N . PHE A 1 163 ? -8.623 21.100 7.942 1.00 88.31 163 PHE A N 1
ATOM 1219 C CA . PHE A 1 163 ? -9.713 21.124 8.901 1.00 88.31 163 PHE A CA 1
ATOM 1220 C C . PHE A 1 163 ? -10.431 22.483 8.791 1.00 88.31 163 PHE A C 1
ATOM 1222 O O . PHE A 1 163 ? -9.752 23.509 8.665 1.00 88.31 163 PHE A O 1
ATOM 1229 N N . PRO A 1 164 ? -11.773 22.527 8.838 1.00 90.44 164 PRO A N 1
ATOM 1230 C CA . PRO A 1 164 ? -12.683 21.388 8.698 1.00 90.44 164 PRO A CA 1
ATOM 1231 C C . PRO A 1 164 ? -12.737 20.882 7.248 1.00 90.44 164 PRO A C 1
ATOM 1233 O O . PRO A 1 164 ? -12.469 21.637 6.315 1.00 90.44 164 PRO A O 1
ATOM 1236 N N . ILE A 1 165 ? -13.147 19.634 7.041 1.00 93.62 165 ILE A N 1
ATOM 1237 C CA . ILE A 1 165 ? -13.447 19.046 5.730 1.00 93.62 165 ILE A CA 1
ATOM 1238 C C . ILE A 1 165 ? -14.913 18.622 5.735 1.00 93.62 165 ILE A C 1
ATOM 1240 O O . ILE A 1 165 ? -15.253 17.654 6.414 1.00 93.62 165 ILE A O 1
ATOM 1244 N N . PRO A 1 166 ? -15.801 19.337 5.029 1.00 92.56 166 PRO A N 1
ATOM 1245 C CA . PRO A 1 166 ? -17.200 18.951 4.924 1.00 92.56 166 PRO A CA 1
ATOM 1246 C C . PRO A 1 166 ? -17.349 17.587 4.248 1.00 92.56 166 PRO A C 1
ATOM 1248 O O . PRO A 1 166 ? -16.692 17.311 3.245 1.00 92.56 166 PRO A O 1
ATOM 1251 N N . ILE A 1 167 ? -18.254 16.763 4.767 1.00 93.25 167 ILE A N 1
ATOM 1252 C CA . ILE A 1 167 ? -18.581 15.448 4.222 1.00 93.25 167 ILE A CA 1
ATOM 1253 C C . ILE A 1 167 ? -19.995 15.484 3.656 1.00 93.25 167 ILE A C 1
ATOM 1255 O O . ILE A 1 167 ? -20.940 15.865 4.349 1.00 93.25 167 ILE A O 1
ATOM 1259 N N . ASN A 1 168 ? -20.147 15.037 2.408 1.00 86.50 168 ASN A N 1
ATOM 1260 C CA . ASN A 1 168 ? -21.462 14.745 1.854 1.00 86.50 168 ASN A CA 1
ATOM 1261 C C . ASN A 1 168 ? -21.865 13.304 2.202 1.00 86.50 168 ASN A C 1
ATOM 1263 O O . ASN A 1 168 ? -21.362 12.354 1.606 1.00 86.50 168 ASN A O 1
ATOM 1267 N N . SER A 1 169 ? -22.748 13.137 3.185 1.00 79.00 169 SER A N 1
ATOM 1268 C CA . SER A 1 169 ? -23.128 11.822 3.721 1.00 79.00 169 SER A CA 1
ATOM 1269 C C . SER A 1 169 ? -24.186 11.070 2.908 1.00 79.00 169 SER A C 1
ATOM 1271 O O . SER A 1 169 ? -24.501 9.931 3.246 1.00 79.00 169 SER A O 1
ATOM 1273 N N . SER A 1 170 ? -24.738 11.668 1.846 1.00 71.69 170 SER A N 1
ATOM 1274 C CA . SER A 1 170 ? -25.839 11.084 1.064 1.00 71.69 170 SER A CA 1
ATOM 1275 C C . SER A 1 170 ? -25.440 9.917 0.157 1.00 71.69 170 SER A C 1
ATOM 1277 O O . SER A 1 170 ? -26.314 9.165 -0.267 1.00 71.69 170 SER A O 1
ATOM 1279 N N . ASP A 1 171 ? -24.148 9.755 -0.141 1.00 68.88 171 ASP A N 1
ATOM 1280 C CA . ASP A 1 171 ? -23.710 8.972 -1.308 1.00 68.88 171 ASP A CA 1
ATOM 1281 C C . ASP A 1 171 ? -22.969 7.672 -0.951 1.00 68.88 171 ASP A C 1
ATOM 1283 O O . ASP A 1 171 ? -22.551 6.926 -1.845 1.00 68.88 171 ASP A O 1
ATOM 1287 N N . ASP A 1 172 ? -22.743 7.403 0.339 1.00 91.38 172 ASP A N 1
ATOM 1288 C CA . ASP A 1 172 ? -21.995 6.225 0.775 1.00 91.38 172 ASP A CA 1
ATOM 1289 C C . ASP A 1 172 ? -22.310 5.810 2.218 1.00 91.38 172 ASP A C 1
ATOM 1291 O O . ASP A 1 172 ? -22.433 6.644 3.117 1.00 91.38 172 ASP A O 1
ATOM 1295 N N . GLU A 1 173 ? -22.393 4.502 2.455 1.00 88.31 173 GLU A N 1
ATOM 1296 C CA . GLU A 1 173 ? -22.653 3.943 3.781 1.00 88.31 173 GLU A CA 1
ATOM 1297 C C . GLU A 1 173 ? -21.542 4.234 4.792 1.00 88.31 173 GLU A C 1
ATOM 1299 O O . GLU A 1 173 ? -21.848 4.435 5.968 1.00 88.31 173 GLU A O 1
ATOM 1304 N N . LEU A 1 174 ? -20.285 4.353 4.342 1.00 92.50 174 LEU A N 1
ATOM 1305 C CA . LEU A 1 174 ? -19.170 4.734 5.211 1.00 92.50 174 LEU A CA 1
ATOM 1306 C C . LEU A 1 174 ? -19.324 6.171 5.738 1.00 92.50 174 LEU A C 1
ATOM 1308 O O . LEU A 1 174 ? -18.769 6.524 6.776 1.00 92.50 174 LEU A O 1
ATOM 1312 N N . LEU A 1 175 ? -20.101 7.005 5.041 1.00 95.12 175 LEU A N 1
ATOM 1313 C CA . LEU A 1 175 ? -20.290 8.421 5.354 1.00 95.12 175 LEU A CA 1
ATOM 1314 C C . LEU A 1 175 ? -21.624 8.706 6.053 1.00 95.12 175 LEU A C 1
ATOM 1316 O O . LEU A 1 175 ? -21.886 9.855 6.415 1.00 95.12 175 LEU A O 1
ATOM 1320 N N . ARG A 1 176 ? -22.473 7.700 6.286 1.00 92.31 176 ARG A N 1
ATOM 1321 C CA . ARG A 1 176 ? -23.806 7.886 6.875 1.00 92.31 176 ARG A CA 1
ATOM 1322 C C . ARG A 1 176 ? -23.735 8.637 8.209 1.00 92.31 176 ARG A C 1
ATOM 1324 O O . ARG A 1 176 ? -23.018 8.237 9.121 1.00 92.31 176 ARG A O 1
ATOM 1331 N N . GLY A 1 177 ? -24.503 9.721 8.331 1.00 90.69 177 GLY A N 1
ATOM 1332 C CA . GLY A 1 177 ? -24.585 10.519 9.563 1.00 90.69 177 GLY A CA 1
ATOM 1333 C C . GLY A 1 177 ? -23.346 11.367 9.877 1.00 90.69 177 GLY A C 1
ATOM 1334 O O . GLY A 1 177 ? -23.308 12.019 10.918 1.00 90.69 177 GLY A O 1
ATOM 1335 N N . THR A 1 178 ? -22.349 11.390 8.991 1.00 94.12 178 THR A N 1
ATOM 1336 C CA . THR A 1 178 ? -21.140 12.208 9.147 1.00 94.12 178 THR A CA 1
ATOM 1337 C C . THR A 1 178 ? -21.343 13.599 8.540 1.00 94.12 178 THR A C 1
ATOM 1339 O O . THR A 1 178 ? -22.177 13.791 7.649 1.00 94.12 178 THR A O 1
ATOM 1342 N N . LYS A 1 179 ? -20.618 14.594 9.060 1.00 93.25 179 LYS A N 1
ATOM 1343 C CA . LYS A 1 179 ? -20.725 16.000 8.630 1.00 93.25 179 LYS A CA 1
ATOM 1344 C C . LYS A 1 179 ? -19.380 16.629 8.305 1.00 93.25 179 LYS A C 1
ATOM 1346 O O . LYS A 1 179 ? -19.277 17.361 7.325 1.00 93.25 179 LYS A O 1
ATOM 1351 N N . THR A 1 180 ? -18.371 16.347 9.121 1.00 94.50 180 THR A N 1
ATOM 1352 C CA . THR A 1 180 ? -17.065 17.002 9.035 1.00 94.50 180 THR A CA 1
ATOM 1353 C C . THR A 1 180 ? -15.959 16.029 9.426 1.00 94.50 180 THR A C 1
ATOM 1355 O O . THR A 1 180 ? -16.162 15.192 10.300 1.00 94.50 180 THR A O 1
ATOM 1358 N N . MET A 1 181 ? -14.784 16.156 8.823 1.00 94.38 181 MET A N 1
ATOM 1359 C CA . MET A 1 181 ? -13.542 15.485 9.218 1.00 94.38 181 MET A CA 1
ATOM 1360 C C . MET A 1 181 ? -12.414 16.515 9.354 1.00 94.38 181 MET A C 1
ATOM 1362 O O . MET A 1 181 ? -12.502 17.616 8.805 1.00 94.38 181 MET A O 1
ATOM 1366 N N . GLY A 1 182 ? -11.358 16.167 10.077 1.00 92.38 182 GLY A N 1
ATOM 1367 C CA . GLY A 1 182 ? -10.065 16.836 10.030 1.00 92.38 182 GLY A CA 1
ATOM 1368 C C . GLY A 1 182 ? -8.966 15.851 9.642 1.00 92.38 182 GLY A C 1
ATOM 1369 O O . GLY A 1 182 ? -9.115 14.649 9.823 1.00 92.38 182 GLY A O 1
ATOM 1370 N N . THR A 1 183 ? -7.872 16.376 9.105 1.00 93.44 183 THR A N 1
ATOM 1371 C CA . THR A 1 183 ? -6.600 15.662 8.969 1.00 93.44 183 THR A CA 1
ATOM 1372 C C . THR A 1 183 ? -5.458 16.599 9.353 1.00 93.44 183 THR A C 1
ATOM 1374 O O . THR A 1 183 ? -5.481 17.787 9.002 1.00 93.44 183 THR A O 1
ATOM 1377 N N . TRP A 1 184 ? -4.461 16.091 10.070 1.00 91.88 184 TRP A N 1
ATOM 1378 C CA . TRP A 1 184 ? -3.306 16.817 10.583 1.00 91.88 184 TRP A CA 1
ATOM 1379 C C . TRP A 1 184 ? -2.023 16.108 10.181 1.00 91.88 184 TRP A C 1
ATOM 1381 O O . TRP A 1 184 ? -1.399 15.422 10.970 1.00 91.88 184 TRP A O 1
ATOM 1391 N N . ALA A 1 185 ? -1.606 16.382 8.944 1.00 88.81 185 ALA A N 1
ATOM 1392 C CA . ALA A 1 185 ? -0.441 15.757 8.328 1.00 88.81 185 ALA A CA 1
ATOM 1393 C C . ALA A 1 185 ? -0.684 14.285 7.975 1.00 88.81 185 ALA A C 1
ATOM 1395 O O . ALA A 1 185 ? 0.233 13.494 8.017 1.00 88.81 185 ALA A O 1
ATOM 1396 N N . GLY A 1 186 ? -1.878 13.937 7.500 1.00 93.25 186 GLY A N 1
ATOM 1397 C CA . GLY A 1 186 ? -2.098 12.636 6.881 1.00 93.25 186 GLY A CA 1
ATOM 1398 C C . GLY A 1 186 ? -1.488 12.512 5.484 1.00 93.25 186 GLY A C 1
ATOM 1399 O O . GLY A 1 186 ? -1.035 13.483 4.873 1.00 93.25 186 GLY A O 1
ATOM 1400 N N . THR A 1 187 ? -1.554 11.310 4.935 1.00 97.25 187 THR A N 1
ATOM 1401 C CA . THR A 1 187 ? -1.447 11.000 3.509 1.00 97.25 187 THR A CA 1
ATOM 1402 C C . THR A 1 187 ? -2.835 10.890 2.852 1.00 97.25 187 THR A C 1
ATOM 1404 O O . THR A 1 187 ? -3.875 10.982 3.505 1.00 97.25 187 THR A O 1
ATOM 1407 N N . THR A 1 188 ? -2.879 10.701 1.534 1.00 97.81 188 THR A N 1
ATOM 1408 C CA . THR A 1 188 ? -4.097 10.453 0.758 1.00 97.81 188 THR A CA 1
ATOM 1409 C C . THR A 1 188 ? -4.176 9.003 0.281 1.00 97.81 188 THR A C 1
ATOM 1411 O O . THR A 1 188 ? -3.166 8.331 0.074 1.00 97.81 188 THR A O 1
ATOM 1414 N N . VAL A 1 189 ? -5.401 8.522 0.084 1.00 98.31 189 VAL A N 1
ATOM 1415 C CA . VAL A 1 189 ? -5.729 7.153 -0.325 1.00 98.31 189 VAL A CA 1
ATOM 1416 C C . VAL A 1 189 ? -6.151 7.125 -1.794 1.00 98.31 189 VAL A C 1
ATOM 1418 O O . VAL A 1 189 ? -6.909 7.980 -2.257 1.00 98.31 189 VAL A O 1
ATOM 1421 N N . VAL A 1 190 ? -5.699 6.107 -2.526 1.00 94.56 190 VAL A N 1
ATOM 1422 C CA . VAL A 1 190 ? -6.067 5.848 -3.925 1.00 94.56 190 VAL A CA 1
ATOM 1423 C C . VAL A 1 190 ? -6.816 4.528 -4.027 1.00 94.56 190 VAL A C 1
ATOM 1425 O O . VAL A 1 190 ? -6.384 3.514 -3.482 1.00 94.56 190 VAL A O 1
ATOM 1428 N N . ALA A 1 191 ? -7.916 4.535 -4.779 1.00 95.38 191 ALA A N 1
ATOM 1429 C CA . ALA A 1 191 ? -8.580 3.325 -5.243 1.00 95.38 191 ALA A CA 1
ATOM 1430 C C . ALA A 1 191 ? -7.924 2.840 -6.546 1.00 95.38 191 ALA A C 1
ATOM 1432 O O . ALA A 1 191 ? -8.046 3.475 -7.592 1.00 95.38 191 ALA A O 1
ATOM 1433 N N . ASN A 1 192 ? -7.230 1.706 -6.474 1.00 89.56 192 ASN A N 1
ATOM 1434 C CA . ASN A 1 192 ? -6.483 1.097 -7.579 1.00 89.56 192 ASN A CA 1
ATOM 1435 C C . ASN A 1 192 ? -7.262 -0.012 -8.299 1.00 89.56 192 ASN A C 1
ATOM 1437 O O . ASN A 1 192 ? -6.726 -0.662 -9.195 1.00 89.56 192 ASN A O 1
ATOM 1441 N N . SER A 1 193 ? -8.505 -0.275 -7.894 1.00 90.44 193 SER A N 1
ATOM 1442 C CA . SER A 1 193 ? -9.331 -1.332 -8.474 1.00 90.44 193 SER A CA 1
ATOM 1443 C C . SER A 1 193 ? -10.791 -0.894 -8.626 1.00 90.44 193 SER A C 1
ATOM 1445 O O . SER A 1 193 ? -11.232 -0.014 -7.887 1.00 90.44 193 SER A O 1
ATOM 1447 N N . PRO A 1 194 ? -11.567 -1.527 -9.527 1.00 91.44 194 PRO A N 1
ATOM 1448 C CA . PRO A 1 194 ? -13.002 -1.263 -9.665 1.00 91.44 194 PRO A CA 1
ATOM 1449 C C . PRO A 1 194 ? -13.831 -1.609 -8.421 1.00 91.44 194 PRO A C 1
ATOM 1451 O O . PRO A 1 194 ? -14.946 -1.119 -8.280 1.00 91.44 194 PRO A O 1
ATOM 1454 N N . ASP A 1 195 ? -13.300 -2.466 -7.546 1.00 93.31 195 ASP A N 1
ATOM 1455 C CA . ASP A 1 195 ? -13.968 -2.920 -6.323 1.00 93.31 195 ASP A CA 1
ATOM 1456 C C . ASP A 1 195 ? -13.631 -2.020 -5.110 1.00 93.31 195 ASP A C 1
ATOM 1458 O O . ASP A 1 195 ? -14.074 -2.284 -3.988 1.00 93.31 195 ASP A O 1
ATOM 1462 N N . ALA A 1 196 ? -12.842 -0.962 -5.336 1.00 96.81 196 ALA A N 1
ATOM 1463 C CA . ALA A 1 196 ? -12.418 0.006 -4.337 1.00 96.81 196 ALA A CA 1
ATOM 1464 C C . ALA A 1 196 ? -13.003 1.397 -4.613 1.00 96.81 196 ALA A C 1
ATOM 1466 O O . ALA A 1 196 ? -13.213 1.796 -5.760 1.00 96.81 196 ALA A O 1
ATOM 1467 N N . LYS A 1 197 ? -13.221 2.169 -3.548 1.00 97.19 197 LYS A N 1
ATOM 1468 C CA . LYS A 1 197 ? -13.704 3.549 -3.609 1.00 97.19 197 LYS A CA 1
ATOM 1469 C C . LYS A 1 197 ? -12.856 4.434 -2.710 1.00 97.19 197 LYS A C 1
ATOM 1471 O O . LYS A 1 197 ? -12.519 4.049 -1.594 1.00 97.19 197 LYS A O 1
ATOM 1476 N N . ALA A 1 198 ? -12.535 5.624 -3.203 1.00 96.56 198 ALA A N 1
ATOM 1477 C CA . ALA A 1 198 ? -11.900 6.678 -2.428 1.00 96.56 198 ALA A CA 1
ATOM 1478 C C . ALA A 1 198 ? -12.963 7.717 -2.032 1.00 96.56 198 ALA A C 1
ATOM 1480 O O . ALA A 1 198 ? -13.833 8.067 -2.833 1.00 96.56 198 ALA A O 1
ATOM 1481 N N . LEU A 1 199 ? -12.928 8.160 -0.781 1.00 96.19 199 LEU A N 1
ATOM 1482 C CA . LEU A 1 199 ? -13.937 8.979 -0.121 1.00 96.19 199 LEU A CA 1
ATOM 1483 C C . LEU A 1 199 ? -13.303 10.199 0.547 1.00 96.19 199 LEU A C 1
ATOM 1485 O O . LEU A 1 199 ? -12.117 10.210 0.869 1.00 96.19 199 LEU A O 1
ATOM 1489 N N . ILE A 1 200 ? -14.143 11.206 0.802 1.00 94.88 200 ILE A N 1
ATOM 1490 C CA . ILE A 1 200 ? -13.765 12.476 1.436 1.00 94.88 200 ILE A CA 1
ATOM 1491 C C . ILE A 1 200 ? -12.649 13.151 0.640 1.00 94.88 200 ILE A C 1
ATOM 1493 O O . ILE A 1 200 ? -11.457 13.024 0.921 1.00 94.88 200 ILE A O 1
ATOM 1497 N N . GLN A 1 201 ? -13.066 13.851 -0.410 1.00 94.06 201 GLN A N 1
ATOM 1498 C CA . GLN A 1 201 ? -12.150 14.588 -1.259 1.00 94.06 201 GLN A CA 1
ATOM 1499 C C . GLN A 1 201 ? -11.542 15.766 -0.487 1.00 94.06 201 GLN A C 1
ATOM 1501 O O . GLN A 1 201 ? -12.261 16.545 0.141 1.00 94.06 201 GLN A O 1
ATOM 1506 N N . SER A 1 202 ? -10.226 15.938 -0.589 1.00 92.50 202 SER A N 1
ATOM 1507 C CA . SER A 1 202 ? -9.565 17.141 -0.095 1.00 92.50 202 SER A CA 1
ATOM 1508 C C . SER A 1 202 ? -10.014 18.371 -0.883 1.00 92.50 202 SER A C 1
ATOM 1510 O O . SER A 1 202 ? -10.079 18.355 -2.117 1.00 92.50 202 SER A O 1
ATOM 1512 N N . ARG A 1 203 ? -10.242 19.485 -0.179 1.00 91.25 203 ARG A N 1
ATOM 1513 C CA . ARG A 1 203 ? -10.488 20.786 -0.818 1.00 91.25 203 ARG A CA 1
ATOM 1514 C C . ARG A 1 203 ? -9.190 21.515 -1.147 1.00 91.25 203 ARG A C 1
ATOM 1516 O O . ARG A 1 203 ? -9.192 22.396 -2.000 1.00 91.25 203 ARG A O 1
ATOM 1523 N N . LYS A 1 204 ? -8.081 21.149 -0.498 1.00 87.94 204 LYS A N 1
ATOM 1524 C CA . LYS A 1 204 ? -6.741 21.684 -0.788 1.00 87.94 204 LYS A CA 1
ATOM 1525 C C . LYS A 1 204 ? -6.058 20.999 -1.971 1.00 87.94 204 LYS A C 1
ATOM 1527 O O . LYS A 1 204 ? -5.234 21.629 -2.628 1.00 87.94 204 LYS A O 1
ATOM 1532 N N . GLN A 1 205 ? -6.370 19.731 -2.242 1.00 86.38 205 GLN A N 1
ATOM 1533 C CA . GLN A 1 205 ? -5.755 18.955 -3.322 1.00 86.38 205 GLN A CA 1
ATOM 1534 C C . GLN A 1 205 ? -6.825 18.215 -4.134 1.00 86.38 205 GLN A C 1
ATOM 1536 O O . GLN A 1 205 ? -7.292 17.142 -3.759 1.00 86.38 205 GLN A O 1
ATOM 1541 N N . ALA A 1 206 ? -7.215 18.797 -5.271 1.00 88.31 206 ALA A N 1
ATOM 1542 C CA . ALA A 1 206 ? -8.225 18.209 -6.147 1.00 88.31 206 ALA A CA 1
ATOM 1543 C C . ALA A 1 206 ? -7.830 16.792 -6.608 1.00 88.31 206 ALA A C 1
ATOM 1545 O O . ALA A 1 206 ? -6.677 16.540 -6.960 1.00 88.31 206 ALA A O 1
ATOM 1546 N N . GLY A 1 207 ? -8.799 15.870 -6.616 1.00 90.06 207 GLY A N 1
ATOM 1547 C CA . GLY A 1 207 ? -8.576 14.468 -6.985 1.00 90.06 207 GLY A CA 1
ATOM 1548 C C . GLY A 1 207 ? -7.864 13.624 -5.922 1.00 90.06 207 GLY A C 1
ATOM 1549 O O . GLY A 1 207 ? -7.491 12.493 -6.219 1.00 90.06 207 GLY A O 1
ATOM 1550 N N . ARG A 1 208 ? -7.665 14.151 -4.708 1.00 94.38 208 ARG A N 1
ATOM 1551 C CA . ARG A 1 208 ? -7.093 13.422 -3.571 1.00 94.38 208 ARG A CA 1
ATOM 1552 C C . ARG A 1 208 ? -8.147 13.157 -2.509 1.00 94.38 208 ARG A C 1
ATOM 1554 O O . ARG A 1 208 ? -9.010 14.001 -2.275 1.00 94.38 208 ARG A O 1
ATOM 1561 N N . PHE A 1 209 ? -8.052 12.003 -1.865 1.00 97.19 209 PHE A N 1
ATOM 1562 C CA . PHE A 1 209 ? -9.062 11.481 -0.947 1.00 97.19 209 PHE A CA 1
ATOM 1563 C C . PHE A 1 209 ? -8.404 11.016 0.348 1.00 97.19 209 PHE A C 1
ATOM 1565 O O . PHE A 1 209 ? -7.254 10.589 0.322 1.00 97.19 209 PHE A O 1
ATOM 1572 N N . LEU A 1 210 ? -9.103 11.117 1.474 1.00 96.62 210 LEU A N 1
ATOM 1573 C CA . LEU A 1 210 ? -8.521 10.839 2.797 1.00 96.62 210 LEU A CA 1
ATOM 1574 C C . LEU A 1 210 ? -8.857 9.455 3.344 1.00 96.62 210 LEU A C 1
ATOM 1576 O O . LEU A 1 210 ? -8.142 8.935 4.200 1.00 96.62 210 LEU A O 1
ATOM 1580 N N . ILE A 1 211 ? -9.937 8.863 2.842 1.00 97.62 211 ILE A N 1
ATOM 1581 C CA . ILE A 1 211 ? -10.388 7.530 3.223 1.00 97.62 211 ILE A CA 1
ATOM 1582 C C . ILE A 1 211 ? -10.570 6.715 1.950 1.00 97.62 211 ILE A C 1
ATOM 1584 O O . ILE A 1 211 ? -10.978 7.242 0.916 1.00 97.62 211 ILE A O 1
ATOM 1588 N N . GLY A 1 212 ? -10.314 5.419 2.010 1.00 97.75 212 GLY A N 1
ATOM 1589 C CA . GLY A 1 212 ? -10.759 4.490 0.984 1.00 97.75 212 GLY A CA 1
ATOM 1590 C C . GLY A 1 212 ? -11.300 3.214 1.594 1.00 97.75 212 GLY A C 1
ATOM 1591 O O . GLY A 1 212 ? -10.961 2.857 2.719 1.00 97.75 212 GLY A O 1
ATOM 1592 N N . TYR A 1 213 ? -12.136 2.512 0.846 1.00 98.12 213 TYR A N 1
ATOM 1593 C CA . TYR A 1 213 ? -12.537 1.157 1.189 1.00 98.12 213 TYR A CA 1
ATOM 1594 C C . TYR A 1 213 ? -12.518 0.260 -0.041 1.00 98.12 213 TYR A C 1
ATOM 1596 O O . TYR A 1 213 ? -12.573 0.732 -1.176 1.00 98.12 213 TYR A O 1
ATOM 1604 N N . SER A 1 214 ? -12.445 -1.045 0.190 1.00 97.69 214 SER A N 1
ATOM 1605 C CA . SER A 1 214 ? -12.487 -2.061 -0.852 1.00 97.69 214 SER A CA 1
ATOM 1606 C C . SER A 1 214 ? -13.213 -3.312 -0.374 1.00 97.69 214 SER A C 1
ATOM 1608 O O . SER A 1 214 ? -13.075 -3.735 0.778 1.00 97.69 214 SER A O 1
ATOM 1610 N N . ALA A 1 215 ? -13.984 -3.911 -1.277 1.00 96.06 215 ALA A N 1
ATOM 1611 C CA . ALA A 1 215 ? -14.553 -5.248 -1.135 1.00 96.06 215 ALA A CA 1
ATOM 1612 C C . ALA A 1 215 ? -14.066 -6.099 -2.321 1.00 96.06 215 ALA A C 1
ATOM 1614 O O . ALA A 1 215 ? -14.823 -6.328 -3.268 1.00 96.06 215 ALA A O 1
ATOM 1615 N N . PRO A 1 216 ? -12.783 -6.497 -2.326 1.00 92.56 216 PRO A N 1
ATOM 1616 C CA . PRO A 1 216 ? -12.132 -6.971 -3.536 1.00 92.56 216 PRO A CA 1
ATOM 1617 C C . PRO A 1 216 ? -12.616 -8.378 -3.905 1.00 92.56 216 PRO A C 1
ATOM 1619 O O . PRO A 1 216 ? -12.718 -9.254 -3.050 1.00 92.56 216 PRO A O 1
ATOM 1622 N N . LYS A 1 217 ? -12.878 -8.636 -5.193 1.00 90.81 217 LYS A N 1
ATOM 1623 C CA . LYS A 1 217 ? -13.436 -9.925 -5.665 1.00 90.81 217 LYS A CA 1
ATOM 1624 C C . LYS A 1 217 ? -12.590 -11.158 -5.340 1.00 90.81 217 LYS A C 1
ATOM 1626 O O . LYS A 1 217 ? -13.114 -12.269 -5.317 1.00 90.81 217 LYS A O 1
ATOM 1631 N N . ASN A 1 218 ? -11.286 -10.983 -5.137 1.00 85.62 218 ASN A N 1
ATOM 1632 C CA . ASN A 1 218 ? -10.347 -12.054 -4.798 1.00 85.62 218 ASN A CA 1
ATOM 1633 C C . ASN A 1 218 ? -10.294 -12.370 -3.290 1.00 85.62 218 ASN A C 1
ATOM 1635 O O . ASN A 1 218 ? -9.542 -13.261 -2.894 1.00 85.62 218 ASN A O 1
ATOM 1639 N N . ALA A 1 219 ? -11.072 -11.676 -2.456 1.00 92.50 219 ALA A N 1
ATOM 1640 C CA . ALA A 1 219 ? -11.165 -11.925 -1.027 1.00 92.50 219 ALA A CA 1
ATOM 1641 C C . ALA A 1 219 ? -12.623 -11.974 -0.565 1.00 92.50 219 ALA A C 1
ATOM 1643 O O . ALA A 1 219 ? -13.510 -11.343 -1.132 1.00 92.50 219 ALA A O 1
ATOM 1644 N N . LYS A 1 220 ? -12.877 -12.715 0.515 1.00 93.94 220 LYS A N 1
ATOM 1645 C CA . LYS A 1 220 ? -14.166 -12.651 1.213 1.00 93.94 220 LYS A CA 1
ATOM 1646 C C . LYS A 1 220 ? -14.228 -11.490 2.199 1.00 93.94 220 LYS A C 1
ATOM 1648 O O . LYS A 1 220 ? -15.311 -11.166 2.661 1.00 93.94 220 LYS A O 1
ATOM 1653 N N . GLY A 1 221 ? -13.089 -10.928 2.587 1.00 96.19 221 GLY A N 1
ATOM 1654 C CA . GLY A 1 221 ? -12.981 -9.834 3.542 1.00 96.19 221 GLY A CA 1
ATOM 1655 C C . GLY A 1 221 ? -13.164 -8.466 2.904 1.00 96.19 221 GLY A C 1
ATOM 1656 O O . GLY A 1 221 ? -13.493 -8.331 1.724 1.00 96.19 221 GLY A O 1
ATOM 1657 N N . ARG A 1 222 ? -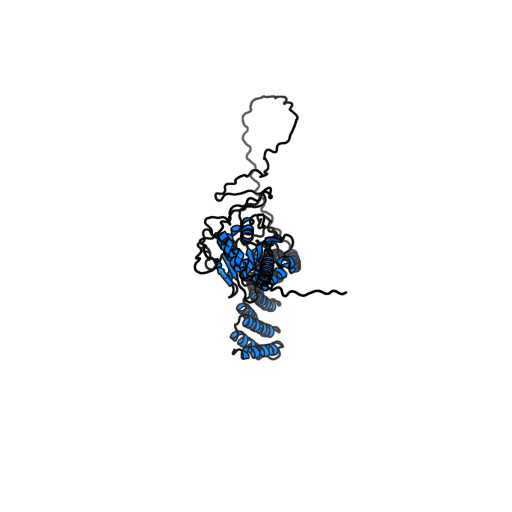12.963 -7.440 3.720 1.00 97.81 222 ARG A N 1
ATOM 1658 C CA . ARG A 1 222 ? -13.128 -6.033 3.355 1.00 97.81 222 ARG A CA 1
ATOM 1659 C C . ARG A 1 222 ? -11.982 -5.228 3.938 1.00 97.81 222 ARG A C 1
ATOM 1661 O O . ARG A 1 222 ? -11.425 -5.608 4.964 1.00 97.81 222 ARG A O 1
ATOM 1668 N N . VAL A 1 223 ? -11.639 -4.127 3.286 1.00 98.50 223 VAL A N 1
ATOM 1669 C CA . VAL A 1 223 ? -10.539 -3.257 3.709 1.00 98.50 223 VAL A CA 1
ATOM 1670 C C . VAL A 1 223 ? -11.037 -1.826 3.797 1.00 98.50 223 VAL A C 1
ATOM 1672 O O . VAL A 1 223 ? -11.760 -1.376 2.910 1.00 98.50 223 VAL A O 1
ATOM 1675 N N . VAL A 1 224 ? -10.638 -1.118 4.847 1.00 98.69 224 VAL A N 1
ATOM 1676 C CA . VAL A 1 224 ? -10.783 0.332 4.991 1.00 98.69 224 VAL A CA 1
ATOM 1677 C C . VAL A 1 224 ? -9.400 0.910 5.267 1.00 98.69 224 VAL A C 1
ATOM 1679 O O . VAL A 1 224 ? -8.617 0.324 6.010 1.00 98.69 224 VAL A O 1
ATOM 1682 N N . ALA A 1 225 ? -9.093 2.040 4.643 1.00 98.75 225 ALA A N 1
ATOM 1683 C CA . ALA A 1 225 ? -7.822 2.734 4.750 1.00 98.75 225 ALA A CA 1
ATOM 1684 C C . ALA A 1 225 ? -8.062 4.200 5.120 1.00 98.75 225 ALA A C 1
ATOM 1686 O O . ALA A 1 225 ? -8.816 4.889 4.432 1.00 98.75 225 ALA A O 1
ATOM 1687 N N . PHE A 1 226 ? -7.398 4.670 6.171 1.00 98.69 226 PHE A N 1
ATOM 1688 C CA . PHE A 1 226 ? -7.349 6.068 6.588 1.00 98.69 226 PHE A CA 1
ATOM 1689 C C . PHE A 1 226 ? -5.925 6.583 6.446 1.00 98.69 226 PHE A C 1
ATOM 1691 O O . PHE A 1 226 ? -4.977 5.923 6.864 1.00 98.69 226 PHE A O 1
ATOM 1698 N N . GLY A 1 227 ? -5.773 7.756 5.841 1.00 97.38 227 GLY A N 1
ATOM 1699 C CA . GLY A 1 227 ? -4.457 8.339 5.604 1.00 97.38 227 GLY A CA 1
ATOM 1700 C C . GLY A 1 227 ? -3.808 9.009 6.816 1.00 97.38 227 GLY A C 1
ATOM 1701 O O . GLY A 1 227 ? -2.717 9.535 6.665 1.00 97.38 227 GLY A O 1
ATOM 1702 N N . ASP A 1 228 ? -4.458 9.058 7.975 1.00 97.75 228 ASP A N 1
ATOM 1703 C CA . ASP A 1 228 ? -3.999 9.879 9.097 1.00 97.75 228 ASP A CA 1
ATOM 1704 C C . ASP A 1 228 ? -4.295 9.210 10.440 1.00 97.75 228 ASP A C 1
ATOM 1706 O O . ASP A 1 228 ? -5.456 8.919 10.744 1.00 97.75 228 ASP A O 1
ATOM 1710 N N . SER A 1 229 ? -3.256 8.997 11.242 1.00 96.88 229 SER A N 1
ATOM 1711 C CA . SER A 1 229 ? -3.339 8.483 12.608 1.00 96.88 229 SER A CA 1
ATOM 1712 C C . SER A 1 229 ? -3.869 9.516 13.594 1.00 96.88 229 SER A C 1
ATOM 1714 O O . SER A 1 229 ? -4.605 9.149 14.507 1.00 96.88 229 SER A O 1
ATOM 1716 N N . SER A 1 230 ? -3.633 10.809 13.359 1.00 95.38 230 SER A N 1
ATOM 1717 C CA . SER A 1 230 ? -4.119 11.911 14.204 1.00 95.38 230 SER A CA 1
ATOM 1718 C C . SER A 1 230 ? -5.649 11.991 14.240 1.00 95.38 230 SER A C 1
ATOM 1720 O O . SER A 1 230 ? -6.227 12.620 15.118 1.00 95.38 230 SER A O 1
ATOM 1722 N N . VAL A 1 231 ? -6.340 11.360 13.286 1.00 96.62 231 VAL A N 1
ATOM 1723 C CA . VAL A 1 231 ? -7.806 11.203 13.299 1.00 96.62 231 VAL A CA 1
ATOM 1724 C C . VAL A 1 231 ? -8.269 10.341 14.475 1.00 96.62 231 VAL A C 1
ATOM 1726 O O . VAL A 1 231 ? -9.386 10.538 14.953 1.00 96.62 231 VAL A O 1
ATOM 1729 N N . PHE A 1 232 ? -7.427 9.405 14.913 1.00 97.44 232 PHE A N 1
ATOM 1730 C CA . PHE A 1 232 ? -7.693 8.411 15.953 1.00 97.44 232 PHE A CA 1
ATOM 1731 C C . PHE A 1 232 ? -6.945 8.684 17.261 1.00 97.44 232 PHE A C 1
ATOM 1733 O O . PHE A 1 232 ? -7.201 7.979 18.229 1.00 97.44 232 PHE A O 1
ATOM 1740 N N . ASP A 1 233 ? -6.072 9.696 17.282 1.00 92.50 233 ASP A N 1
ATOM 1741 C CA . ASP A 1 233 ? -5.384 10.172 18.481 1.00 92.50 233 ASP A CA 1
ATOM 1742 C C . ASP A 1 233 ? -6.386 10.784 19.473 1.00 92.50 233 ASP A C 1
ATOM 1744 O O . ASP A 1 233 ? -7.146 11.688 19.117 1.00 92.50 233 ASP A O 1
ATOM 1748 N N . ASP A 1 234 ? -6.396 10.303 20.710 1.00 86.81 234 ASP A N 1
ATOM 1749 C CA . ASP A 1 234 ? -7.187 10.821 21.831 1.00 86.81 234 ASP A CA 1
ATOM 1750 C C . ASP A 1 234 ? -6.349 11.657 22.823 1.00 86.81 234 ASP A C 1
ATOM 1752 O O . ASP A 1 234 ? -6.857 12.156 23.830 1.00 86.81 234 ASP A O 1
ATOM 1756 N N . GLY A 1 235 ? -5.059 11.849 22.532 1.00 83.19 235 GLY A N 1
ATOM 1757 C CA . GLY A 1 235 ? -4.109 12.587 23.357 1.00 83.19 235 GLY A CA 1
ATOM 1758 C C . GLY A 1 235 ? -3.522 11.790 24.526 1.00 83.19 235 GLY A C 1
ATOM 1759 O O . GLY A 1 235 ? -2.703 12.339 25.268 1.00 83.19 235 GLY A O 1
ATOM 1760 N N . THR A 1 236 ? -3.897 10.523 24.721 1.00 76.69 236 THR A N 1
ATOM 1761 C CA . THR A 1 236 ? -3.447 9.701 25.855 1.00 76.69 236 THR A CA 1
ATOM 1762 C C . THR A 1 236 ? -2.127 8.988 25.555 1.00 76.69 236 THR A C 1
ATOM 1764 O O . THR A 1 236 ? -2.052 7.792 25.344 1.00 76.69 236 THR A O 1
ATOM 1767 N N . GLY A 1 237 ? -1.026 9.737 25.523 1.00 74.75 237 GLY A N 1
ATOM 1768 C CA . GLY A 1 237 ? 0.306 9.180 25.250 1.00 74.75 237 GLY A CA 1
ATOM 1769 C C . GLY A 1 237 ? 1.137 8.889 26.497 1.00 74.75 237 GLY A C 1
ATOM 1770 O O . GLY A 1 237 ? 0.890 9.415 27.588 1.00 74.75 237 GLY A O 1
ATOM 1771 N N . ALA A 1 238 ? 2.198 8.103 26.332 1.00 75.00 238 ALA A N 1
ATOM 1772 C CA . ALA A 1 238 ? 3.292 8.010 27.290 1.00 75.00 238 ALA A CA 1
ATOM 1773 C C . ALA A 1 238 ? 3.906 9.399 27.594 1.00 75.00 238 ALA A C 1
ATOM 1775 O O . ALA A 1 238 ? 3.936 10.278 26.721 1.00 75.00 238 ALA A O 1
ATOM 1776 N N . PRO A 1 239 ? 4.444 9.620 28.812 1.00 70.81 239 PRO A N 1
ATOM 1777 C CA . PRO A 1 239 ? 5.080 10.881 29.180 1.00 70.81 239 PRO A CA 1
ATOM 1778 C C . PRO A 1 239 ? 6.142 11.340 28.177 1.00 70.81 239 PRO A C 1
ATOM 1780 O O . PRO A 1 239 ? 7.084 10.612 27.872 1.00 70.81 239 PRO A O 1
ATOM 1783 N N . GLY A 1 240 ? 6.022 12.587 27.719 1.00 70.56 240 GLY A N 1
ATOM 1784 C CA . GLY A 1 240 ? 6.950 13.200 26.763 1.00 70.56 240 GLY A CA 1
ATOM 1785 C C . GLY A 1 240 ? 6.454 13.202 25.317 1.00 70.56 240 GLY A C 1
ATOM 1786 O O . GLY A 1 240 ? 6.961 14.002 24.525 1.00 70.56 240 GLY A O 1
ATOM 1787 N N . ASN A 1 241 ? 5.432 12.405 24.995 1.00 71.94 241 ASN A N 1
ATOM 1788 C CA . ASN A 1 241 ? 4.763 12.480 23.702 1.00 71.94 241 ASN A CA 1
ATOM 1789 C C . ASN A 1 241 ? 3.926 13.762 23.601 1.00 71.94 241 ASN A C 1
ATOM 1791 O O . ASN A 1 241 ? 3.284 14.203 24.553 1.00 71.94 241 ASN A O 1
ATOM 1795 N N . LYS A 1 242 ? 3.948 14.377 22.421 1.00 78.31 242 LYS A N 1
ATOM 1796 C CA . LYS A 1 242 ? 3.146 15.545 22.047 1.00 78.31 242 LYS A CA 1
ATOM 1797 C C . LYS A 1 242 ? 1.998 15.074 21.170 1.00 78.31 242 LYS A C 1
ATOM 1799 O O . LYS A 1 242 ? 2.094 15.151 19.945 1.00 78.31 242 LYS A O 1
ATOM 1804 N N . LEU A 1 243 ? 0.983 14.517 21.813 1.00 75.38 243 LEU A N 1
ATOM 1805 C CA . LEU A 1 243 ? -0.225 14.014 21.167 1.00 75.38 243 LEU A CA 1
ATOM 1806 C C . LEU A 1 243 ? -1.353 15.039 21.252 1.00 75.38 243 LEU A C 1
ATOM 1808 O O . LEU A 1 243 ? -1.320 15.944 22.089 1.00 75.38 243 LEU A O 1
ATOM 1812 N N . TYR A 1 244 ? -2.334 14.914 20.366 1.00 79.94 244 TYR A N 1
ATOM 1813 C CA . TYR A 1 244 ? -3.469 15.821 20.285 1.00 79.94 244 TYR A CA 1
ATOM 1814 C C . TYR A 1 244 ? -4.751 15.038 20.047 1.00 79.94 244 TYR A C 1
ATOM 1816 O O . TYR A 1 244 ? -4.849 14.285 19.089 1.00 79.94 244 TYR A O 1
ATOM 1824 N N . ASP A 1 245 ? -5.771 15.313 20.858 1.00 83.31 245 ASP A N 1
ATOM 1825 C CA . ASP A 1 245 ? -7.087 14.690 20.718 1.00 83.31 245 ASP A CA 1
ATOM 1826 C C . ASP A 1 245 ? -7.783 15.140 19.418 1.00 83.31 245 ASP A C 1
ATOM 1828 O O . ASP A 1 245 ? -8.449 16.185 19.340 1.00 83.31 245 ASP A O 1
ATOM 1832 N N . GLY A 1 246 ? -7.573 14.359 18.362 1.00 86.44 246 GLY A N 1
ATOM 1833 C CA . GLY A 1 246 ? -8.278 14.441 17.097 1.00 86.44 246 GLY A CA 1
ATOM 1834 C C . GLY A 1 246 ? -9.537 13.578 17.090 1.00 86.44 246 GLY A C 1
ATOM 1835 O O . GLY A 1 246 ? -10.503 13.941 16.412 1.00 86.44 246 GLY A O 1
ATOM 1836 N N . PHE A 1 247 ? -9.571 12.488 17.856 1.00 93.94 247 PHE A N 1
ATOM 1837 C CA . PHE A 1 247 ? -10.640 11.495 17.837 1.00 93.94 247 PHE A CA 1
ATOM 1838 C C . PHE A 1 247 ? -11.944 11.995 18.465 1.00 93.94 247 PHE A C 1
ATOM 1840 O O . PHE A 1 247 ? -13.012 11.872 17.855 1.00 93.94 247 PHE A O 1
ATOM 1847 N N . ASN A 1 248 ? -11.874 12.646 19.629 1.00 85.44 248 ASN A N 1
ATOM 1848 C CA . ASN A 1 248 ? -13.046 13.106 20.385 1.00 85.44 248 ASN A CA 1
ATOM 1849 C C . ASN A 1 248 ? -13.471 14.540 20.052 1.00 85.44 248 ASN A C 1
ATOM 1851 O O . ASN A 1 248 ? -14.300 15.155 20.741 1.00 85.44 248 ASN A O 1
ATOM 1855 N N . ARG A 1 249 ? -12.933 15.101 18.971 1.00 86.44 249 ARG A N 1
ATOM 1856 C CA . ARG A 1 249 ? -13.309 16.428 18.494 1.00 86.44 249 ARG A CA 1
ATOM 1857 C C . ARG A 1 249 ? -14.796 16.513 18.173 1.00 86.44 249 ARG A C 1
ATOM 1859 O O . ARG A 1 249 ? -15.286 15.925 17.213 1.00 86.44 249 ARG A O 1
ATOM 1866 N N . LYS A 1 250 ? -15.509 17.354 18.923 1.00 84.62 250 LYS A N 1
ATOM 1867 C CA . LYS A 1 250 ? -16.961 17.575 18.772 1.00 84.62 250 LYS A CA 1
ATOM 1868 C C . LYS A 1 250 ? -17.366 18.210 17.439 1.00 84.62 250 LYS A C 1
ATOM 1870 O O . LYS A 1 250 ? -18.534 18.153 17.066 1.00 84.62 250 LYS A O 1
ATOM 1875 N N . ASP A 1 251 ? -16.426 18.857 16.757 1.00 81.38 251 ASP A N 1
ATOM 1876 C CA . ASP A 1 251 ? -16.618 19.478 15.446 1.00 81.38 251 ASP A CA 1
ATOM 1877 C C . ASP A 1 251 ? -16.240 18.556 14.272 1.00 81.38 251 ASP A C 1
ATOM 1879 O O . ASP A 1 251 ? -16.418 18.942 13.114 1.00 81.38 251 ASP A O 1
ATOM 1883 N N . CYS A 1 252 ? -15.806 17.326 14.564 1.00 91.38 252 CYS A N 1
ATOM 1884 C CA . CYS A 1 252 ? -15.545 16.261 13.603 1.00 91.38 252 CYS A CA 1
ATOM 1885 C C . CYS A 1 252 ? -16.485 15.065 13.821 1.00 91.38 252 CYS A C 1
ATOM 1887 O O . CYS A 1 252 ? -17.128 14.898 14.851 1.00 91.38 252 CYS A O 1
ATOM 1889 N N . SER A 1 253 ? -16.583 14.209 12.809 1.00 95.38 253 SER A N 1
ATOM 1890 C CA . SER A 1 253 ? -17.369 12.972 12.807 1.00 95.38 253 SER A CA 1
ATOM 1891 C C . SER A 1 253 ? -16.478 11.729 12.895 1.00 95.38 253 SER A C 1
ATOM 1893 O O . SER A 1 253 ? -16.874 10.685 12.387 1.00 95.38 253 SER A O 1
ATOM 1895 N N . HIS A 1 254 ? -15.283 11.825 13.491 1.00 95.88 254 HIS A N 1
ATOM 1896 C CA . HIS A 1 254 ? -14.283 10.744 13.494 1.00 95.88 254 HIS A CA 1
ATOM 1897 C C . HIS A 1 254 ? -14.808 9.463 14.142 1.00 95.88 254 HIS A C 1
ATOM 1899 O O . HIS A 1 254 ? -14.780 8.416 13.508 1.00 95.88 254 HIS A O 1
ATOM 1905 N N . ILE A 1 255 ? -15.437 9.556 15.316 1.00 94.44 255 ILE A N 1
ATOM 1906 C CA . ILE A 1 255 ? -16.096 8.412 15.967 1.00 94.44 255 ILE A CA 1
ATOM 1907 C C . ILE A 1 255 ? -17.166 7.777 15.060 1.00 94.44 255 ILE A C 1
ATOM 1909 O O . ILE A 1 255 ? -17.240 6.556 14.937 1.00 94.44 255 ILE A O 1
ATOM 1913 N N . THR A 1 256 ? -18.005 8.586 14.404 1.00 94.62 256 THR A N 1
ATOM 1914 C CA . THR A 1 256 ? -19.054 8.077 13.502 1.00 94.62 256 THR A CA 1
ATOM 1915 C C . THR A 1 256 ? -18.457 7.412 12.261 1.00 94.62 256 THR A C 1
ATOM 1917 O O . THR A 1 256 ? -18.929 6.354 11.853 1.00 94.62 256 THR A O 1
ATOM 1920 N N . LEU A 1 257 ? -17.404 7.996 11.679 1.00 96.69 257 LEU A N 1
ATOM 1921 C CA . LEU A 1 257 ? -16.647 7.404 10.572 1.00 96.69 257 LEU A CA 1
ATOM 1922 C C . LEU A 1 257 ? -16.041 6.061 10.983 1.00 96.69 257 LEU A C 1
ATOM 1924 O O . LEU A 1 257 ? -16.152 5.096 10.232 1.00 96.69 257 LEU A O 1
ATOM 1928 N N . THR A 1 258 ? -15.475 5.977 12.187 1.00 97.19 258 THR A N 1
ATOM 1929 C CA . THR A 1 258 ? -14.959 4.733 12.759 1.00 97.19 258 THR A CA 1
ATOM 1930 C C . THR A 1 258 ? -16.046 3.679 12.887 1.00 97.19 258 THR A C 1
ATOM 1932 O O . THR A 1 258 ? -15.873 2.579 12.373 1.00 97.19 258 THR A O 1
ATOM 1935 N N . LYS A 1 259 ? -17.188 4.005 13.505 1.00 95.00 259 LYS A N 1
ATOM 1936 C CA . LYS A 1 259 ? -18.316 3.068 13.637 1.00 95.00 259 LYS A CA 1
ATOM 1937 C C . LYS A 1 259 ? -18.771 2.562 12.264 1.00 95.00 259 LYS A C 1
ATOM 1939 O O . LYS A 1 259 ? -18.856 1.359 12.058 1.00 95.00 259 LYS A O 1
ATOM 1944 N N . ASN A 1 260 ? -18.948 3.455 11.287 1.00 95.56 260 ASN A N 1
ATOM 1945 C CA . ASN A 1 260 ? -19.326 3.067 9.925 1.00 95.56 260 ASN A CA 1
ATOM 1946 C C . ASN A 1 260 ? -18.260 2.194 9.230 1.00 95.56 260 ASN A C 1
ATOM 1948 O O . ASN A 1 260 ? -18.602 1.277 8.481 1.00 95.56 260 ASN A O 1
ATOM 1952 N N . ALA A 1 261 ? -16.972 2.465 9.457 1.00 97.38 261 ALA A N 1
ATOM 1953 C CA . ALA A 1 261 ? -15.882 1.642 8.945 1.00 97.38 261 ALA A CA 1
ATOM 1954 C C . ALA A 1 261 ? -15.904 0.239 9.565 1.00 97.38 261 ALA A C 1
ATOM 1956 O O . ALA A 1 261 ? -15.790 -0.746 8.840 1.00 97.38 261 ALA A O 1
ATOM 1957 N N . ILE A 1 262 ? -16.123 0.133 10.877 1.00 95.88 262 ILE A N 1
ATOM 1958 C CA . ILE A 1 262 ? -16.268 -1.151 11.571 1.00 95.88 262 ILE A CA 1
ATOM 1959 C C . ILE A 1 262 ? -17.480 -1.908 11.021 1.00 95.88 262 ILE A C 1
ATOM 1961 O O . ILE A 1 262 ? -17.315 -3.050 10.593 1.00 95.88 262 ILE A O 1
ATOM 1965 N N . ASP A 1 263 ? -18.653 -1.267 10.927 1.00 92.62 263 ASP A N 1
ATOM 1966 C CA . ASP A 1 263 ? -19.869 -1.835 10.323 1.00 92.62 263 ASP A CA 1
ATOM 1967 C C . ASP A 1 263 ? -19.579 -2.417 8.936 1.00 92.62 263 ASP A C 1
ATOM 1969 O O . ASP A 1 263 ? -20.007 -3.528 8.623 1.00 92.62 263 ASP A O 1
ATOM 1973 N N . PHE A 1 264 ? -18.849 -1.676 8.097 1.00 95.00 264 PHE A N 1
ATOM 1974 C CA . PHE A 1 264 ? -18.464 -2.114 6.760 1.00 95.00 264 PHE A CA 1
ATOM 1975 C C . PHE A 1 264 ? -17.562 -3.346 6.800 1.00 95.00 264 PHE A C 1
ATOM 1977 O O . PHE A 1 264 ? -17.829 -4.313 6.083 1.00 95.00 264 PHE A O 1
ATOM 1984 N N . LEU A 1 265 ? -16.518 -3.329 7.628 1.00 96.19 265 LEU A N 1
ATOM 1985 C CA . LEU A 1 265 ? -15.527 -4.399 7.730 1.00 96.19 265 LEU A CA 1
ATOM 1986 C C . LEU A 1 265 ? -16.146 -5.722 8.190 1.00 96.19 265 LEU A C 1
ATOM 1988 O O . LEU A 1 265 ? -15.821 -6.778 7.648 1.00 96.19 265 LEU A O 1
ATOM 1992 N N . VAL A 1 266 ? -17.096 -5.664 9.123 1.00 91.62 266 VAL A N 1
ATOM 1993 C CA . VAL A 1 266 ? -17.707 -6.847 9.749 1.00 91.62 266 VAL A CA 1
ATOM 1994 C C . VAL A 1 266 ? -18.939 -7.357 9.001 1.00 91.62 266 VAL A C 1
ATOM 1996 O O . VAL A 1 266 ? -19.629 -8.272 9.439 1.00 91.62 266 VAL A O 1
ATOM 1999 N N . LYS A 1 267 ? -19.226 -6.838 7.801 1.00 83.69 267 LYS A N 1
ATOM 2000 C CA . LYS A 1 267 ? -20.330 -7.366 6.985 1.00 83.69 267 LYS A CA 1
ATOM 2001 C C . LYS A 1 267 ? -20.176 -8.843 6.655 1.00 83.69 267 LYS A C 1
ATOM 2003 O O . LYS A 1 267 ? -21.185 -9.503 6.450 1.00 83.69 267 LYS A O 1
ATOM 2008 N N . ASN A 1 268 ? -18.967 -9.370 6.572 1.00 71.25 268 ASN A N 1
ATOM 2009 C CA . ASN A 1 268 ? -18.774 -10.770 6.205 1.00 71.25 268 ASN A CA 1
ATOM 2010 C C . ASN A 1 268 ? -18.505 -11.669 7.425 1.00 71.25 268 ASN A C 1
ATOM 2012 O O . ASN A 1 268 ? -18.274 -12.864 7.245 1.00 71.25 268 ASN A O 1
ATOM 2016 N N . THR A 1 269 ? -18.576 -11.119 8.645 1.00 62.22 269 THR A N 1
ATOM 2017 C CA . THR A 1 269 ? -18.517 -11.887 9.893 1.00 62.22 269 THR A CA 1
ATOM 2018 C C . THR A 1 269 ? -19.914 -12.349 10.325 1.00 62.22 269 THR A C 1
ATOM 2020 O O . THR A 1 269 ? -20.935 -11.880 9.814 1.00 62.22 269 THR A O 1
ATOM 2023 N N . ASP A 1 270 ? -19.948 -13.358 11.199 1.00 57.25 270 ASP A N 1
ATOM 2024 C CA . ASP A 1 270 ? -21.147 -14.115 11.569 1.00 57.25 270 ASP A CA 1
ATOM 2025 C C . ASP A 1 270 ? -22.295 -13.228 12.094 1.00 57.25 270 ASP A C 1
ATOM 2027 O O . ASP A 1 270 ? -22.087 -12.152 12.659 1.00 57.25 270 ASP A O 1
ATOM 2031 N N . THR A 1 271 ? -23.532 -13.697 11.933 1.00 50.16 271 THR A N 1
ATOM 2032 C CA . THR A 1 271 ? -24.773 -12.914 12.123 1.00 50.16 271 THR A CA 1
ATOM 2033 C C . THR A 1 271 ? -24.897 -12.301 13.531 1.00 50.16 271 THR A C 1
ATOM 2035 O O . THR A 1 271 ? -25.461 -11.219 13.681 1.00 50.16 271 THR A O 1
ATOM 2038 N N . LEU A 1 272 ? -24.295 -12.935 14.545 1.00 51.47 272 LEU A N 1
ATOM 2039 C CA . LEU A 1 272 ? -24.256 -12.483 15.945 1.00 51.47 272 LEU A CA 1
ATOM 2040 C C . LEU A 1 272 ? -23.543 -11.136 16.144 1.00 51.47 272 LEU A C 1
ATOM 2042 O O . LEU A 1 272 ? -23.979 -10.322 16.956 1.00 51.47 272 LEU A O 1
ATOM 2046 N N . VAL A 1 273 ? -22.476 -10.872 15.383 1.00 55.44 273 VAL A N 1
ATOM 2047 C CA . VAL A 1 273 ? -21.753 -9.591 15.439 1.00 55.44 273 VAL A CA 1
ATOM 2048 C C . VAL A 1 273 ? -22.703 -8.468 15.026 1.00 55.44 273 VAL A C 1
ATOM 2050 O O . VAL A 1 273 ? -22.867 -7.483 15.741 1.00 55.44 273 VAL A O 1
ATOM 2053 N N . ARG A 1 274 ? -23.449 -8.670 13.936 1.00 56.66 274 ARG A N 1
ATOM 2054 C CA . ARG A 1 274 ? -24.413 -7.688 13.421 1.00 56.66 274 ARG A CA 1
ATOM 2055 C C . ARG A 1 274 ? -25.545 -7.368 14.409 1.00 56.66 274 ARG A C 1
ATOM 2057 O O . ARG A 1 274 ? -25.988 -6.222 14.450 1.00 56.66 274 ARG A O 1
ATOM 2064 N N . GLU A 1 275 ? -25.998 -8.337 15.208 1.00 52.31 275 GLU A N 1
ATOM 2065 C CA . GLU A 1 275 ? -27.038 -8.120 16.229 1.00 52.31 275 GLU A CA 1
ATOM 2066 C C . GLU A 1 275 ? -26.551 -7.274 17.417 1.00 52.31 275 GLU A C 1
ATOM 2068 O O . GLU A 1 275 ? -27.319 -6.461 17.938 1.00 52.31 275 GLU A O 1
ATOM 2073 N N . ASN A 1 276 ? -25.284 -7.421 17.821 1.00 52.44 276 ASN A N 1
ATOM 2074 C CA . ASN A 1 276 ? -24.672 -6.602 18.874 1.00 52.44 276 ASN A CA 1
ATOM 2075 C C . ASN A 1 276 ? -24.364 -5.179 18.385 1.00 52.44 276 ASN A C 1
ATOM 2077 O O . ASN A 1 276 ? -24.668 -4.213 19.086 1.00 52.44 276 ASN A O 1
ATOM 2081 N N . LEU A 1 277 ? -23.868 -5.032 17.151 1.00 53.12 277 LEU A N 1
ATOM 2082 C CA . LEU A 1 277 ? -23.658 -3.723 16.528 1.00 53.12 277 LEU A CA 1
ATOM 2083 C C . LEU A 1 277 ? -24.952 -2.901 16.457 1.00 53.12 277 LEU A C 1
ATOM 2085 O O . LEU A 1 277 ? -24.960 -1.727 16.819 1.00 53.12 277 LEU A O 1
ATOM 2089 N N . ALA A 1 278 ? -26.067 -3.514 16.046 1.00 51.38 278 ALA A N 1
ATOM 2090 C CA . ALA A 1 278 ? -27.346 -2.817 15.902 1.00 51.38 278 ALA A CA 1
ATOM 2091 C C . ALA A 1 278 ? -27.894 -2.236 17.223 1.00 51.38 278 ALA A C 1
ATOM 2093 O O . ALA A 1 278 ? -28.683 -1.292 17.184 1.00 51.38 278 ALA A O 1
ATOM 2094 N N . LYS A 1 279 ? -27.481 -2.772 18.381 1.00 50.97 279 LYS A N 1
ATOM 2095 C CA . LYS A 1 279 ? -27.923 -2.314 19.709 1.00 50.97 279 LYS A CA 1
ATOM 2096 C C . LYS A 1 279 ? -27.085 -1.160 20.270 1.00 50.97 279 LYS A C 1
ATOM 2098 O O . LYS A 1 279 ? -27.630 -0.343 21.004 1.00 50.97 279 LYS A O 1
ATOM 2103 N N . ASN A 1 280 ? -25.810 -1.049 19.891 1.00 50.56 280 ASN A N 1
ATOM 2104 C CA . ASN A 1 280 ? -24.847 -0.163 20.566 1.00 50.56 280 ASN A CA 1
ATOM 2105 C C . ASN A 1 280 ? -24.504 1.122 19.778 1.00 50.56 280 ASN A C 1
ATOM 2107 O O . ASN A 1 280 ? -23.681 1.931 20.206 1.00 50.56 280 ASN A O 1
ATOM 2111 N N . ILE A 1 281 ? -25.160 1.369 18.636 1.00 49.41 281 ILE A N 1
ATOM 2112 C CA . ILE A 1 281 ? -24.960 2.589 17.823 1.00 49.41 281 ILE A CA 1
ATOM 2113 C C . ILE A 1 281 ? -25.445 3.871 18.546 1.00 49.41 281 ILE A C 1
ATOM 2115 O O . ILE A 1 281 ? -25.044 4.971 18.166 1.00 49.41 281 ILE A O 1
ATOM 2119 N N . THR A 1 282 ? -26.246 3.767 19.614 1.00 41.75 282 THR A N 1
ATOM 2120 C CA . THR A 1 282 ? -26.904 4.916 20.271 1.00 41.75 282 THR A CA 1
ATOM 2121 C C . THR A 1 282 ? -26.166 5.540 21.460 1.00 41.75 282 THR A C 1
ATOM 2123 O O . THR A 1 282 ? -26.658 6.532 21.995 1.00 41.75 282 THR A O 1
ATOM 2126 N N . GLU A 1 283 ? -25.008 5.025 21.880 1.00 40.88 283 GLU A N 1
ATOM 2127 C CA . GLU A 1 283 ? -24.292 5.562 23.047 1.00 40.88 283 GLU A CA 1
ATOM 2128 C C . GLU A 1 283 ? -23.118 6.480 22.657 1.00 40.88 283 GLU A C 1
ATOM 2130 O O . GLU A 1 283 ? -22.325 6.193 21.749 1.00 40.88 283 GLU A O 1
ATOM 2135 N N . ASN A 1 284 ? -23.056 7.634 23.335 1.00 41.66 284 ASN A N 1
ATOM 2136 C CA . ASN A 1 284 ? -21.935 8.568 23.274 1.00 41.66 284 ASN A CA 1
ATOM 2137 C C . ASN A 1 284 ? -20.710 7.890 23.890 1.00 41.66 28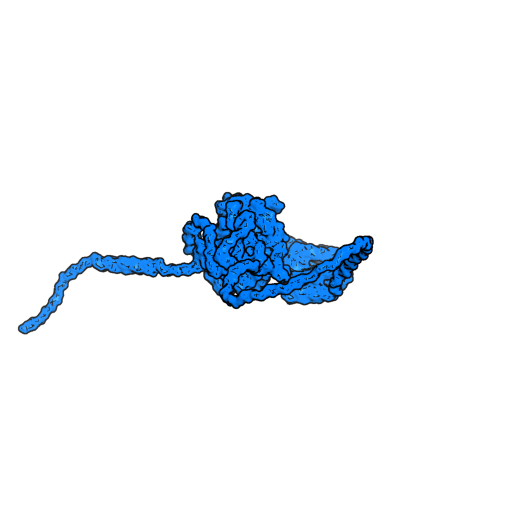4 ASN A C 1
ATOM 2139 O O . ASN A 1 284 ? -20.775 7.452 25.036 1.00 41.66 284 ASN A O 1
ATOM 2143 N N . VAL A 1 285 ? -19.600 7.858 23.151 1.00 40.03 285 VAL A N 1
ATOM 2144 C CA . VAL A 1 285 ? -18.293 7.429 23.664 1.00 40.03 285 VAL A CA 1
ATOM 2145 C C . VAL A 1 285 ? -17.921 8.423 24.770 1.00 40.03 285 VAL A C 1
ATOM 2147 O O . VAL A 1 285 ? -17.614 9.585 24.507 1.00 40.03 285 VAL A O 1
ATOM 2150 N N . SER A 1 286 ? -18.124 8.024 26.022 1.00 36.84 286 SER A N 1
ATOM 2151 C CA . SER A 1 286 ? -17.921 8.860 27.201 1.00 36.84 286 SER A CA 1
ATOM 2152 C C . SER A 1 286 ? -16.700 8.360 27.952 1.00 36.84 286 SER A C 1
ATOM 2154 O O . SER A 1 286 ? -16.794 7.338 28.620 1.00 36.84 286 SER A O 1
ATOM 2156 N N . LYS A 1 287 ? -15.619 9.146 27.890 1.00 40.56 287 LYS A N 1
ATOM 2157 C CA . LYS A 1 287 ? -14.557 9.321 28.897 1.00 40.56 287 LYS A CA 1
ATOM 2158 C C . LYS A 1 287 ? -14.436 8.175 29.907 1.00 40.56 287 LYS A C 1
ATOM 2160 O O . LYS A 1 287 ? -14.910 8.313 31.040 1.00 40.56 287 LYS A O 1
ATOM 2165 N N . HIS A 1 288 ? -13.783 7.079 29.538 1.00 36.84 288 HIS A N 1
ATOM 2166 C CA . HIS A 1 288 ? -13.403 6.078 30.526 1.00 36.84 288 HIS A CA 1
ATOM 2167 C C . HIS A 1 288 ? -11.948 6.252 30.952 1.00 36.84 288 HIS A C 1
ATOM 2169 O O . HIS A 1 288 ? -11.002 5.823 30.315 1.00 36.84 288 HIS A O 1
ATOM 2175 N N . TYR A 1 289 ? -11.822 6.914 32.102 1.00 35.78 289 TYR A N 1
ATOM 2176 C CA . TYR A 1 289 ? -10.695 6.803 33.014 1.00 35.78 289 TYR A CA 1
ATOM 2177 C C . TYR A 1 289 ? -10.481 5.329 33.403 1.00 35.78 289 TYR A C 1
ATOM 2179 O O . TYR A 1 289 ? -11.378 4.727 34.002 1.00 35.78 289 TYR A O 1
ATOM 2187 N N . ASP A 1 290 ? -9.305 4.775 33.091 1.00 39.44 290 ASP A N 1
ATOM 2188 C CA . ASP A 1 290 ? -8.818 3.503 33.637 1.00 39.44 290 ASP A CA 1
ATOM 2189 C C . ASP A 1 290 ? -7.842 3.765 34.808 1.00 39.44 290 ASP A C 1
ATOM 2191 O O . ASP A 1 290 ? -6.691 4.145 34.584 1.00 39.44 290 ASP A O 1
ATOM 2195 N N . PRO A 1 291 ? -8.258 3.544 36.070 1.00 34.25 291 PRO A N 1
ATOM 2196 C CA . PRO A 1 291 ? -7.401 3.719 37.243 1.00 34.25 291 PRO A CA 1
ATOM 2197 C C . PRO A 1 291 ? -6.227 2.729 37.343 1.00 34.25 291 PRO A C 1
ATOM 2199 O O . PRO A 1 291 ? -5.410 2.872 38.253 1.00 34.25 291 PRO A O 1
ATOM 2202 N N . ALA A 1 292 ? -6.129 1.715 36.474 1.00 35.44 292 ALA A N 1
ATOM 2203 C CA . ALA A 1 292 ? -4.994 0.790 36.456 1.00 35.44 292 ALA A CA 1
ATOM 2204 C C . ALA A 1 292 ? -3.750 1.354 35.737 1.00 35.44 292 ALA A C 1
ATOM 2206 O O . ALA A 1 292 ? -2.664 0.787 35.877 1.00 35.44 292 ALA A O 1
ATOM 2207 N N . HIS A 1 293 ? -3.882 2.466 35.006 1.00 39.81 293 HIS A N 1
ATOM 2208 C CA . HIS A 1 293 ? -2.804 3.070 34.222 1.00 39.81 293 HIS A CA 1
ATOM 2209 C C . HIS A 1 293 ? -2.216 4.305 34.926 1.00 39.81 293 HIS A C 1
ATOM 2211 O O . HIS A 1 293 ? -2.783 5.394 34.917 1.00 39.81 293 HIS A O 1
ATOM 2217 N N . ILE A 1 294 ? -1.051 4.133 35.560 1.00 35.31 294 ILE A N 1
ATOM 2218 C CA . ILE A 1 294 ? -0.310 5.215 36.226 1.00 35.31 294 ILE A CA 1
ATOM 2219 C C . ILE A 1 294 ? 0.580 5.922 35.190 1.00 35.31 294 ILE A C 1
ATOM 2221 O O . ILE A 1 294 ? 1.533 5.317 34.704 1.00 35.31 294 ILE A O 1
ATOM 2225 N N . GLY A 1 295 ? 0.334 7.214 34.930 1.00 37.72 295 GLY A N 1
ATOM 2226 C CA . GLY A 1 295 ? 1.329 8.114 34.325 1.00 37.72 295 GLY A CA 1
ATOM 2227 C C . GLY A 1 295 ? 1.048 8.675 32.926 1.00 37.72 295 GLY A C 1
ATOM 2228 O O . GLY A 1 295 ? 1.993 8.785 32.155 1.00 37.72 295 GLY A O 1
ATOM 2229 N N . HIS A 1 296 ? -0.176 9.095 32.597 1.00 38.69 296 HIS A N 1
ATOM 2230 C CA . HIS A 1 296 ? -0.473 9.761 31.315 1.00 38.69 296 HIS A CA 1
ATOM 2231 C C . HIS A 1 296 ? -1.033 11.172 31.528 1.00 38.69 296 HIS A C 1
ATOM 2233 O O . HIS A 1 296 ? -1.709 11.439 32.518 1.00 38.69 296 HIS A O 1
ATOM 2239 N N . SER A 1 297 ? -0.723 12.103 30.622 1.00 41.47 297 SER A N 1
ATOM 2240 C CA . SER A 1 297 ? -1.136 13.505 30.730 1.00 41.47 297 SER A CA 1
ATOM 2241 C C . SER A 1 297 ? -2.361 13.788 29.860 1.00 41.47 297 SER A C 1
ATOM 2243 O O . SER A 1 297 ? -2.314 13.545 28.660 1.00 41.47 297 SER A O 1
ATOM 2245 N N . HIS A 1 298 ? -3.432 14.342 30.435 1.00 41.94 298 HIS A N 1
ATOM 2246 C CA . HIS A 1 298 ? -4.653 14.680 29.697 1.00 41.94 298 HIS A CA 1
ATOM 2247 C C . HIS A 1 298 ? -4.644 16.139 29.214 1.00 41.94 298 HIS A C 1
ATOM 2249 O O . HIS A 1 298 ? -4.411 17.061 30.002 1.00 41.94 298 HIS A O 1
ATOM 2255 N N . GLN A 1 299 ? -4.961 16.354 27.933 1.00 37.16 299 GLN A N 1
ATOM 2256 C CA . GLN A 1 299 ? -5.107 17.679 27.327 1.00 37.16 299 GLN A CA 1
ATOM 2257 C C . GLN A 1 299 ? -6.576 17.938 26.965 1.00 37.16 299 GLN A C 1
ATOM 2259 O O . GLN A 1 299 ? -7.224 17.135 26.300 1.00 37.16 299 GLN A O 1
ATOM 2264 N N . ALA A 1 300 ? -7.134 19.058 27.419 1.00 35.22 300 ALA A N 1
ATOM 2265 C CA . ALA A 1 300 ? -8.473 19.492 27.043 1.00 35.22 300 ALA A CA 1
ATOM 2266 C C . ALA A 1 300 ? -8.499 20.077 25.611 1.00 35.22 300 ALA A C 1
ATOM 2268 O O . ALA A 1 300 ? -7.463 20.509 25.097 1.00 35.22 300 ALA A O 1
ATOM 2269 N N . PRO A 1 301 ? -9.684 20.176 24.970 1.00 32.56 301 PRO A N 1
ATOM 2270 C CA . PRO A 1 301 ? -9.829 20.662 23.590 1.00 32.56 301 PRO A CA 1
ATOM 2271 C C . PRO A 1 301 ? -9.316 22.087 23.313 1.00 32.56 301 PRO A C 1
ATOM 2273 O O . PRO A 1 301 ? -9.166 22.467 22.154 1.00 32.56 301 PRO A O 1
ATOM 2276 N N . ASP A 1 302 ? -9.077 22.891 24.350 1.00 35.00 302 ASP A N 1
ATOM 2277 C CA . ASP A 1 302 ? -8.525 24.249 24.271 1.00 35.00 302 ASP A CA 1
ATOM 2278 C C . ASP A 1 302 ? -7.000 24.306 24.496 1.00 35.00 302 ASP A C 1
ATOM 2280 O O . ASP A 1 302 ? -6.412 25.387 24.507 1.00 35.00 302 ASP A O 1
ATOM 2284 N N . GLY A 1 303 ? -6.352 23.150 24.657 1.00 34.81 303 GLY A N 1
ATOM 2285 C CA . GLY A 1 303 ? -4.925 23.039 24.942 1.00 34.81 303 GLY A CA 1
ATOM 2286 C C . GLY A 1 303 ? -4.561 23.142 26.421 1.00 34.81 303 GLY A C 1
ATOM 2287 O O . GLY A 1 303 ? -3.373 23.142 26.743 1.00 34.81 303 GLY A O 1
ATOM 2288 N N . THR A 1 304 ? -5.538 23.216 27.328 1.00 37.25 304 THR A N 1
ATOM 2289 C CA . THR A 1 304 ? -5.257 23.206 28.766 1.00 37.25 304 THR A CA 1
ATOM 2290 C C . THR A 1 304 ? -4.955 21.791 29.258 1.00 37.25 304 THR A C 1
ATOM 2292 O O . THR A 1 304 ? -5.725 20.856 29.046 1.00 37.25 304 THR A O 1
ATOM 2295 N N . MET A 1 305 ? -3.813 21.623 29.926 1.00 38.25 305 MET A N 1
ATOM 2296 C CA . MET A 1 305 ? -3.487 20.392 30.650 1.00 38.25 305 MET A CA 1
ATOM 2297 C C . MET A 1 305 ? -4.242 20.408 31.981 1.00 38.25 305 MET A C 1
ATOM 2299 O O . MET A 1 305 ? -4.170 21.409 32.699 1.00 38.25 305 MET A O 1
ATOM 2303 N N . TYR A 1 306 ? -4.954 19.338 32.335 1.00 41.31 306 TYR A N 1
ATOM 2304 C CA . TYR A 1 306 ? -5.571 19.221 33.661 1.00 41.31 306 TYR A CA 1
ATOM 2305 C C . TYR A 1 306 ? -5.053 17.992 34.404 1.00 41.31 306 TYR A C 1
ATOM 2307 O O . TYR A 1 306 ? -4.923 16.910 33.838 1.00 41.31 306 TYR A O 1
ATOM 2315 N N . HIS A 1 307 ? -4.744 18.199 35.684 1.00 45.09 307 HIS A N 1
ATOM 2316 C CA . HIS A 1 307 ? -4.093 17.223 36.551 1.00 45.09 307 HIS A CA 1
ATOM 2317 C C . HIS A 1 307 ? -5.122 16.436 37.361 1.00 45.09 307 HIS A C 1
ATOM 2319 O O . HIS A 1 307 ? -6.010 17.033 37.980 1.00 45.09 307 HIS A O 1
ATOM 2325 N N . GLN A 1 308 ? -4.987 15.112 37.386 1.00 37.34 308 GLN A N 1
ATOM 2326 C CA . GLN A 1 308 ? -5.776 14.227 38.248 1.00 37.34 308 GLN A CA 1
ATOM 2327 C C . GLN A 1 308 ? -4.896 13.725 39.412 1.00 37.34 308 GLN A C 1
ATOM 2329 O O . GLN A 1 308 ? -3.670 13.648 39.282 1.00 37.34 308 GLN A O 1
ATOM 2334 N N . PRO A 1 309 ? -5.472 13.396 40.585 1.00 32.00 309 PRO A N 1
ATOM 2335 C CA . PRO A 1 309 ? -4.718 12.780 41.675 1.00 32.00 309 PRO A CA 1
ATOM 2336 C C . PRO A 1 309 ? -4.111 11.436 41.229 1.00 32.00 309 PRO A C 1
ATOM 2338 O O . PRO A 1 309 ? -4.836 10.459 41.073 1.00 32.00 309 PRO A O 1
ATOM 2341 N N . GLY A 1 310 ? -2.789 11.388 41.025 1.00 37.28 310 GLY A N 1
ATOM 2342 C CA . GLY A 1 310 ? -2.076 10.203 40.518 1.00 37.28 310 GLY A CA 1
ATOM 2343 C C . GLY A 1 310 ? -0.933 10.514 39.543 1.00 37.28 310 GLY A C 1
ATOM 2344 O O . GLY A 1 310 ? -0.074 9.662 39.322 1.00 37.28 310 GLY A O 1
ATOM 2345 N N . ASP A 1 311 ? -0.874 11.737 39.011 1.00 38.84 311 ASP A N 1
ATOM 2346 C CA . ASP A 1 311 ? 0.168 12.147 38.067 1.00 38.84 311 ASP A CA 1
ATOM 2347 C C . ASP A 1 311 ? 1.549 12.302 38.751 1.00 38.84 311 ASP A C 1
ATOM 2349 O O . ASP A 1 311 ? 1.685 13.023 39.746 1.00 38.84 311 ASP A O 1
ATOM 2353 N N . MET A 1 312 ? 2.606 11.679 38.210 1.00 36.72 312 MET A N 1
ATOM 2354 C CA . MET A 1 312 ? 3.992 11.883 38.668 1.00 36.72 312 MET A CA 1
ATOM 2355 C C . MET A 1 312 ? 4.790 12.763 37.694 1.00 36.72 312 MET A C 1
ATOM 2357 O O . MET A 1 312 ? 5.001 12.388 36.544 1.00 36.72 312 MET A O 1
ATOM 2361 N N . TYR A 1 313 ? 5.306 13.898 38.187 1.00 43.81 313 TYR A N 1
ATOM 2362 C CA . TYR A 1 313 ? 6.229 14.792 37.469 1.00 43.81 313 TYR A CA 1
ATOM 2363 C C . TYR A 1 313 ? 7.433 15.193 38.349 1.00 43.81 313 TYR A C 1
ATOM 2365 O O . TYR A 1 313 ? 7.315 15.195 39.582 1.00 43.81 313 TYR A O 1
ATOM 2373 N N . PRO A 1 314 ? 8.583 15.587 37.755 1.00 28.75 314 PRO A N 1
ATOM 2374 C CA . PRO A 1 314 ? 9.732 16.104 38.501 1.00 28.75 314 PRO A CA 1
ATOM 2375 C C . PRO A 1 314 ? 9.356 17.382 39.272 1.00 28.75 314 PRO A C 1
ATOM 2377 O O . PRO A 1 314 ? 9.090 18.417 38.666 1.00 28.75 314 PRO A O 1
ATOM 2380 N N . GLY A 1 315 ? 9.326 17.303 40.609 1.00 39.72 315 GLY A N 1
ATOM 2381 C CA . GLY A 1 315 ? 8.973 18.418 41.506 1.00 39.72 315 GLY A CA 1
ATOM 2382 C C . GLY A 1 315 ? 7.676 18.253 42.314 1.00 39.72 315 GLY A C 1
ATOM 2383 O O . GLY A 1 315 ? 7.329 19.160 43.066 1.00 39.72 315 GLY A O 1
ATOM 2384 N N . SER A 1 316 ? 6.969 17.122 42.210 1.00 33.56 316 SER A N 1
ATOM 2385 C CA . SER A 1 316 ? 5.798 16.840 43.060 1.00 33.56 316 SER A CA 1
ATOM 2386 C C . SER A 1 316 ? 6.207 16.555 44.523 1.00 33.56 316 SER A C 1
ATOM 2388 O O . SER A 1 316 ? 7.213 15.869 44.742 1.00 33.56 316 SER A O 1
ATOM 2390 N N . PRO A 1 317 ? 5.478 17.059 45.544 1.00 31.12 317 PRO A N 1
ATOM 2391 C CA . PRO A 1 317 ? 5.834 16.881 46.949 1.00 31.12 317 PRO A CA 1
ATOM 2392 C C . PRO A 1 317 ? 5.539 15.448 47.414 1.00 31.12 317 PRO A C 1
ATOM 2394 O O . PRO A 1 317 ? 4.469 15.141 47.934 1.00 31.12 317 PRO A O 1
ATOM 2397 N N . GLY A 1 318 ? 6.520 14.564 47.237 1.00 31.78 318 GLY A N 1
ATOM 2398 C CA . GLY A 1 318 ? 6.554 13.245 47.858 1.00 31.78 318 GLY A CA 1
ATOM 2399 C C . GLY A 1 318 ? 6.964 13.355 49.324 1.00 31.78 318 GLY A C 1
ATOM 2400 O O . GLY A 1 318 ? 8.112 13.658 49.647 1.00 31.78 318 GLY A O 1
ATOM 2401 N N . THR A 1 319 ? 6.011 13.117 50.214 1.00 28.52 319 THR A N 1
ATOM 2402 C CA . THR A 1 319 ? 6.194 12.953 51.656 1.00 28.52 319 THR A CA 1
ATOM 2403 C C . THR A 1 319 ? 7.181 11.820 51.970 1.00 28.52 319 THR A C 1
ATOM 2405 O O . THR A 1 319 ? 6.890 10.651 51.740 1.00 28.52 319 THR A O 1
ATOM 2408 N N . TYR A 1 320 ? 8.322 12.150 52.579 1.00 29.94 320 TYR A N 1
ATOM 2409 C CA . TYR A 1 320 ? 9.150 11.194 53.324 1.00 29.94 320 TYR A CA 1
ATOM 2410 C C . TYR A 1 320 ? 9.062 11.509 54.824 1.00 29.94 320 TYR A C 1
ATOM 2412 O O . TYR A 1 320 ? 9.165 12.682 55.196 1.00 29.94 320 TYR A O 1
ATOM 2420 N N . PRO A 1 321 ? 8.886 10.511 55.710 1.00 32.22 321 PRO A N 1
ATOM 2421 C CA . PRO A 1 321 ? 8.910 10.748 57.138 1.00 32.22 321 PRO A CA 1
ATOM 2422 C C . PRO A 1 321 ? 10.350 10.772 57.678 1.00 32.22 321 PRO A C 1
ATOM 2424 O O . PRO A 1 321 ? 11.126 9.841 57.494 1.00 32.22 321 PRO A O 1
ATOM 2427 N N . ASN A 1 322 ? 10.589 11.809 58.477 1.00 29.88 322 ASN A N 1
ATOM 2428 C CA . ASN A 1 322 ? 11.364 11.840 59.718 1.00 29.88 322 ASN A CA 1
ATOM 2429 C C . ASN A 1 322 ? 12.890 12.121 59.732 1.00 29.88 322 ASN A C 1
ATOM 2431 O O . ASN A 1 322 ? 13.725 11.268 59.459 1.00 29.88 322 ASN A O 1
ATOM 2435 N N . ASN A 1 323 ? 13.158 13.302 60.312 1.00 30.25 323 ASN A N 1
ATOM 2436 C CA . ASN A 1 323 ? 14.152 13.669 61.332 1.00 30.25 323 ASN A CA 1
ATOM 2437 C C . ASN A 1 323 ? 15.629 13.950 60.993 1.00 30.25 323 ASN A C 1
ATOM 2439 O O . ASN A 1 323 ? 16.464 13.057 60.908 1.00 30.25 323 ASN A O 1
ATOM 2443 N N . GLY A 1 324 ? 15.956 15.252 61.061 1.00 30.91 324 GLY A N 1
ATOM 2444 C CA . GLY A 1 324 ? 17.271 15.799 61.410 1.00 30.91 324 GLY A CA 1
ATOM 2445 C C . GLY A 1 324 ? 17.342 17.320 61.200 1.00 30.91 324 GLY A C 1
ATOM 2446 O O . GLY A 1 324 ? 17.560 17.770 60.083 1.00 30.91 324 GLY A O 1
ATOM 2447 N N . TYR A 1 325 ? 17.125 18.117 62.254 1.00 30.83 325 TYR A N 1
ATOM 2448 C CA . TYR A 1 325 ? 17.215 19.592 62.247 1.00 30.83 325 TYR A CA 1
ATOM 2449 C C . TYR A 1 325 ? 18.675 20.121 62.128 1.00 30.83 325 TYR A C 1
ATOM 2451 O O . TYR A 1 325 ? 19.615 19.358 62.345 1.00 30.83 325 TYR A O 1
ATOM 2459 N N . PRO A 1 326 ? 18.876 21.417 61.785 1.00 40.44 326 PRO A N 1
ATOM 2460 C CA . PRO A 1 326 ? 20.072 21.943 61.116 1.00 40.44 326 PRO A CA 1
ATOM 2461 C C . PRO A 1 326 ? 21.086 22.622 62.055 1.00 40.44 326 PRO A C 1
ATOM 2463 O O . PRO A 1 326 ? 20.751 23.022 63.168 1.00 40.44 326 PRO A O 1
ATOM 2466 N N . ALA A 1 327 ? 22.296 22.879 61.546 1.00 32.03 327 ALA A N 1
ATOM 2467 C CA . ALA A 1 327 ? 23.210 23.884 62.093 1.00 32.03 327 ALA A CA 1
ATOM 2468 C C . ALA A 1 327 ? 23.529 24.958 61.034 1.00 32.03 327 ALA A C 1
ATOM 2470 O O . ALA A 1 327 ? 23.783 24.657 59.870 1.00 32.03 327 ALA A O 1
ATOM 2471 N N . GLN A 1 328 ? 23.435 26.212 61.475 1.00 36.25 328 GLN A N 1
ATOM 2472 C CA . GLN A 1 328 ? 23.521 27.476 60.736 1.00 36.25 328 GLN A CA 1
ATOM 2473 C C . GLN A 1 328 ? 24.975 27.912 60.415 1.00 36.25 328 GLN A C 1
ATOM 2475 O O . GLN A 1 328 ? 25.920 27.351 60.970 1.00 36.25 328 GLN A O 1
ATOM 2480 N N . PRO A 1 329 ? 25.155 28.909 59.521 1.00 42.22 329 PRO A N 1
ATOM 2481 C CA . PRO A 1 329 ? 26.420 29.270 58.879 1.00 42.22 329 PRO A CA 1
ATOM 2482 C C . PRO A 1 329 ? 27.241 30.297 59.677 1.00 42.22 329 PRO A C 1
ATOM 2484 O O . PRO A 1 329 ? 26.703 31.049 60.488 1.00 42.22 329 PRO A O 1
ATOM 2487 N N . THR A 1 330 ? 28.540 30.396 59.390 1.00 34.75 330 THR A N 1
ATOM 2488 C CA . THR A 1 330 ? 29.397 31.506 59.840 1.00 34.75 330 THR A CA 1
ATOM 2489 C C . THR A 1 330 ? 29.545 32.588 58.760 1.00 34.75 330 THR A C 1
ATOM 2491 O O . THR A 1 330 ? 29.453 32.328 57.563 1.00 34.75 330 THR A O 1
ATOM 2494 N N . GLN A 1 331 ? 29.684 33.829 59.234 1.00 34.94 331 GLN A N 1
ATOM 2495 C CA . GLN A 1 331 ? 29.344 35.108 58.591 1.00 34.94 331 GLN A CA 1
ATOM 2496 C C . GLN A 1 331 ? 30.607 35.889 58.083 1.00 34.94 331 GLN A C 1
ATOM 2498 O O . GLN A 1 331 ? 31.689 35.307 58.089 1.00 34.94 331 GLN A O 1
ATOM 2503 N N . PRO A 1 332 ? 30.525 37.150 57.584 1.00 46.47 332 PRO A N 1
ATOM 2504 C CA . PRO A 1 332 ? 31.147 37.615 56.335 1.00 46.47 332 PRO A CA 1
ATOM 2505 C C . PRO A 1 332 ? 32.348 38.572 56.520 1.00 46.47 332 PRO A C 1
ATOM 2507 O O . PRO A 1 332 ? 32.634 39.025 57.625 1.00 46.47 332 PRO A O 1
ATOM 2510 N N . THR A 1 333 ? 32.973 39.000 55.413 1.00 32.41 333 THR A N 1
ATOM 2511 C CA . THR A 1 333 ? 33.874 40.174 55.382 1.00 32.41 333 THR A CA 1
ATOM 2512 C C . THR A 1 333 ? 33.699 41.022 54.110 1.00 32.41 333 THR A C 1
ATOM 2514 O O . THR A 1 333 ? 33.749 40.495 53.004 1.00 32.41 333 THR A O 1
ATOM 2517 N N . TYR A 1 334 ? 33.561 42.340 54.290 1.00 36.78 334 TYR A N 1
ATOM 2518 C CA . TYR A 1 334 ? 33.659 43.461 53.324 1.00 36.78 334 TYR A CA 1
ATOM 2519 C C . TYR A 1 334 ? 34.369 44.633 54.061 1.00 36.78 334 TYR A C 1
ATOM 2521 O O . TYR A 1 334 ? 34.369 44.574 55.295 1.00 36.78 334 TYR A O 1
ATOM 2529 N N . PRO A 1 335 ? 34.880 45.735 53.443 1.00 52.28 335 PRO A N 1
ATOM 2530 C CA . PRO A 1 335 ? 35.003 46.112 52.016 1.00 52.28 335 PRO A CA 1
ATOM 2531 C C . PRO A 1 335 ? 36.379 46.742 51.612 1.00 52.28 335 PRO A C 1
ATOM 2533 O O . PRO A 1 335 ? 37.205 47.067 52.461 1.00 52.28 335 PRO A O 1
ATOM 2536 N N . SER A 1 336 ? 36.570 47.079 50.326 1.00 33.56 336 SER A N 1
ATOM 2537 C CA . SER A 1 336 ? 37.190 48.361 49.916 1.00 33.56 336 SER A CA 1
ATOM 2538 C C . SER A 1 336 ? 36.689 48.828 48.532 1.00 33.56 336 SER A C 1
ATOM 2540 O O . SER A 1 336 ? 36.231 48.032 47.715 1.00 33.56 336 SER A O 1
ATOM 2542 N N . GLN A 1 337 ? 36.663 50.153 48.352 1.00 40.16 337 GLN A N 1
ATOM 2543 C CA . GLN A 1 337 ? 35.939 50.950 47.344 1.00 40.16 337 GLN A CA 1
ATOM 2544 C C . GLN A 1 337 ? 36.749 51.222 46.038 1.00 40.16 337 GLN A C 1
ATOM 2546 O O . GLN A 1 337 ? 37.902 50.804 45.954 1.00 40.16 337 GLN A O 1
ATOM 2551 N N . PRO A 1 338 ? 36.165 51.871 44.999 1.00 49.09 338 PRO A N 1
ATOM 2552 C CA . PRO A 1 338 ? 36.405 51.559 43.586 1.00 49.09 338 PRO A CA 1
ATOM 2553 C C . PRO A 1 338 ? 37.518 52.377 42.913 1.00 49.09 338 PRO A C 1
ATOM 2555 O O . PRO A 1 338 ? 37.759 53.535 43.250 1.00 49.09 338 PRO A O 1
ATOM 2558 N N . THR A 1 339 ? 38.107 51.808 41.860 1.00 43.47 339 THR A N 1
ATOM 2559 C CA . THR A 1 339 ? 38.894 52.531 40.852 1.00 43.47 339 THR A CA 1
ATOM 2560 C C . THR A 1 339 ? 38.079 52.709 39.564 1.00 43.47 339 THR A C 1
ATOM 2562 O O . THR A 1 339 ? 37.400 51.796 39.099 1.00 43.47 339 THR A O 1
ATOM 2565 N N . TYR A 1 340 ? 38.113 53.928 39.018 1.00 39.88 340 TYR A N 1
ATOM 2566 C CA . TYR A 1 340 ? 37.420 54.351 37.794 1.00 39.88 340 TYR A CA 1
ATOM 2567 C C . TYR A 1 340 ? 37.940 53.626 36.533 1.00 39.88 340 TYR A C 1
ATOM 2569 O O . TYR A 1 340 ? 39.074 53.145 36.526 1.00 39.88 340 TYR A O 1
ATOM 2577 N N . PRO A 1 341 ? 37.119 53.532 35.466 1.00 45.38 341 PRO A N 1
ATOM 2578 C CA . PRO A 1 341 ? 37.254 52.501 34.443 1.00 45.38 341 PRO A CA 1
ATOM 2579 C C . PRO A 1 341 ? 38.411 52.761 33.476 1.00 45.38 341 PRO A C 1
ATOM 2581 O O . PRO A 1 341 ? 38.542 53.844 32.906 1.00 45.38 341 PRO A O 1
ATOM 2584 N N . THR A 1 342 ? 39.202 51.722 33.214 1.00 47.62 342 THR A N 1
ATOM 2585 C CA . THR A 1 342 ? 40.007 51.629 31.996 1.00 47.62 342 THR A CA 1
ATOM 2586 C C . THR A 1 342 ? 39.094 51.335 30.805 1.00 47.62 342 THR A C 1
ATOM 2588 O O . THR A 1 342 ? 38.132 50.573 30.912 1.00 47.62 342 THR A O 1
ATOM 2591 N N . GLN A 1 343 ? 39.370 51.984 29.670 1.00 42.09 343 GLN A N 1
ATOM 2592 C CA . GLN A 1 343 ? 38.616 51.812 28.427 1.00 42.09 343 GLN A CA 1
ATOM 2593 C C . GLN A 1 343 ? 38.507 50.327 28.037 1.00 42.09 343 GLN A C 1
ATOM 2595 O O . GLN A 1 343 ? 39.504 49.607 28.144 1.00 42.09 343 GLN A O 1
ATOM 2600 N N . PRO A 1 344 ? 37.337 49.866 27.556 1.00 42.62 344 PRO A N 1
ATOM 2601 C CA . PRO A 1 344 ? 37.186 48.496 27.101 1.00 42.62 344 PRO A CA 1
ATOM 2602 C C . PRO A 1 344 ? 38.128 48.252 25.924 1.00 42.62 344 PRO A C 1
ATOM 2604 O O . PRO A 1 344 ? 38.115 48.973 24.925 1.00 42.62 344 PRO A O 1
ATOM 2607 N N . THR A 1 345 ? 38.955 47.221 26.048 1.00 51.69 345 THR A N 1
ATOM 2608 C CA . THR A 1 345 ? 39.650 46.640 24.908 1.00 51.69 345 THR A CA 1
ATOM 2609 C C . THR A 1 345 ? 38.605 46.186 23.894 1.00 51.69 345 THR A C 1
ATOM 2611 O O . THR A 1 345 ? 37.623 45.529 24.246 1.00 51.69 345 THR A O 1
ATOM 2614 N N . TYR A 1 346 ? 38.794 46.573 22.631 1.00 41.91 346 TYR A N 1
ATOM 2615 C CA . TYR A 1 346 ? 37.934 46.124 21.543 1.00 41.91 346 TYR A CA 1
ATOM 2616 C C . TYR A 1 346 ? 37.855 44.590 21.561 1.00 41.91 346 TYR A C 1
ATOM 2618 O O . TYR A 1 346 ? 38.903 43.939 21.647 1.00 41.91 346 TYR A O 1
ATOM 2626 N N . PRO A 1 347 ? 36.649 43.996 21.493 1.00 46.12 347 PRO A N 1
ATOM 2627 C CA . PRO A 1 347 ? 36.527 42.556 21.361 1.00 46.12 347 PRO A CA 1
ATOM 2628 C C . PRO A 1 347 ? 37.297 42.109 20.117 1.00 46.12 347 PRO A C 1
ATOM 2630 O O . PRO A 1 347 ? 37.206 42.733 19.056 1.00 46.12 347 PRO A O 1
ATOM 2633 N N . GLN A 1 348 ? 38.076 41.036 20.265 1.00 48.03 348 GLN A N 1
ATOM 2634 C CA . GLN A 1 348 ? 38.655 40.315 19.133 1.00 48.03 348 GLN A CA 1
ATOM 2635 C C . GLN A 1 348 ? 37.536 40.059 18.118 1.00 48.03 348 GLN A C 1
ATOM 2637 O O . GLN A 1 348 ? 36.440 39.644 18.509 1.00 48.03 348 GLN A O 1
ATOM 2642 N N . GLN A 1 349 ? 37.785 40.351 16.836 1.00 38.69 349 GLN A N 1
ATOM 2643 C CA . GLN A 1 349 ? 36.798 40.073 15.798 1.00 38.69 349 GLN A CA 1
ATOM 2644 C C . GLN A 1 349 ? 36.370 38.603 15.890 1.00 38.69 349 GLN A C 1
ATOM 2646 O O . GLN A 1 349 ? 37.239 37.742 16.059 1.00 38.69 349 GLN A O 1
ATOM 2651 N N . PRO A 1 350 ? 35.063 38.300 15.794 1.00 41.00 350 PRO A N 1
ATOM 2652 C CA . PRO A 1 350 ? 34.608 36.923 15.771 1.00 41.00 350 PRO A CA 1
ATOM 2653 C C . PRO A 1 350 ? 35.328 36.207 14.633 1.00 41.00 350 PRO A C 1
ATOM 2655 O O . PRO A 1 350 ? 35.273 36.630 13.476 1.00 41.00 350 PRO A O 1
ATOM 2658 N N . THR A 1 351 ? 36.033 35.130 14.965 1.00 44.19 351 THR A N 1
ATOM 2659 C CA . THR A 1 351 ? 36.500 34.193 13.957 1.00 44.19 351 THR A CA 1
ATOM 2660 C C . THR A 1 351 ? 35.255 33.646 13.276 1.00 44.19 351 THR A C 1
ATOM 2662 O O . THR A 1 351 ? 34.440 32.957 13.889 1.00 44.19 351 THR A O 1
ATOM 2665 N N . TYR A 1 352 ? 35.065 34.009 12.008 1.00 35.91 352 TYR A N 1
ATOM 2666 C CA . TYR A 1 352 ? 34.065 33.360 11.176 1.00 35.91 352 TYR A CA 1
ATOM 2667 C C . TYR A 1 352 ? 34.303 31.848 11.270 1.00 35.91 352 TYR A C 1
ATOM 2669 O O . TYR A 1 352 ? 35.463 31.433 11.152 1.00 35.91 352 TYR A O 1
ATOM 2677 N N . PRO A 1 353 ? 33.266 31.021 11.503 1.00 40.16 353 PRO A N 1
ATOM 2678 C CA . PRO A 1 353 ? 33.435 29.583 11.404 1.00 40.16 353 PRO A CA 1
ATOM 2679 C C . PRO A 1 353 ? 34.068 29.299 10.045 1.00 40.16 353 PRO A C 1
ATOM 2681 O O . PRO A 1 353 ? 33.589 29.777 9.011 1.00 40.16 353 PRO A O 1
ATOM 2684 N N . THR A 1 354 ? 35.194 28.586 10.059 1.00 46.53 354 THR A N 1
ATOM 2685 C CA . THR A 1 354 ? 35.781 28.055 8.837 1.00 46.53 354 THR A CA 1
ATOM 2686 C C . THR A 1 354 ? 34.668 27.342 8.087 1.00 46.53 354 THR A C 1
ATOM 2688 O O . THR A 1 354 ? 33.877 26.613 8.692 1.00 46.53 354 THR A O 1
ATOM 2691 N N . TYR A 1 355 ? 34.563 27.617 6.783 1.00 40.84 355 TYR A N 1
ATOM 2692 C CA . TYR A 1 355 ? 33.622 26.923 5.909 1.00 40.84 355 TYR A CA 1
ATOM 2693 C C . TYR A 1 355 ? 33.705 25.432 6.259 1.00 40.84 355 TYR A C 1
ATOM 2695 O O . TYR A 1 355 ? 34.831 24.915 6.284 1.00 40.84 355 TYR A O 1
ATOM 2703 N N . PRO A 1 356 ? 32.591 24.759 6.615 1.00 44.34 356 PRO A N 1
ATOM 2704 C CA . PRO A 1 356 ? 32.662 23.346 6.938 1.00 44.34 356 PRO A CA 1
ATOM 2705 C C . PRO A 1 356 ? 33.386 22.660 5.777 1.00 44.34 356 PRO A C 1
ATOM 2707 O O . PRO A 1 356 ? 33.100 22.998 4.618 1.00 44.34 356 PRO A O 1
ATOM 2710 N N . PRO A 1 357 ? 34.368 21.778 6.046 1.00 48.47 357 PRO A N 1
ATOM 2711 C CA . PRO A 1 357 ? 35.019 21.041 4.976 1.00 48.47 357 PRO A CA 1
ATOM 2712 C C . PRO A 1 357 ? 33.920 20.440 4.102 1.00 48.47 357 PRO A C 1
ATOM 2714 O O . PRO A 1 357 ? 32.918 19.948 4.632 1.00 48.47 357 PRO A O 1
ATOM 2717 N N . ALA A 1 358 ? 34.067 20.568 2.776 1.00 47.28 358 ALA A N 1
ATOM 2718 C CA . ALA A 1 358 ? 33.094 20.038 1.826 1.00 47.28 358 ALA A CA 1
ATOM 2719 C C . ALA A 1 358 ? 32.690 18.628 2.285 1.00 47.28 358 ALA A C 1
ATOM 2721 O O . ALA A 1 358 ? 33.595 17.867 2.648 1.00 47.28 358 ALA A O 1
ATOM 2722 N N . PRO A 1 359 ? 31.383 18.290 2.339 1.00 49.12 359 PRO A N 1
ATOM 2723 C CA . PRO A 1 359 ? 30.942 17.037 2.933 1.00 49.12 359 PRO A CA 1
ATOM 2724 C C . PRO A 1 359 ? 31.772 15.905 2.347 1.00 49.12 359 PRO A C 1
ATOM 2726 O O . PRO A 1 359 ? 31.831 15.758 1.124 1.00 49.12 359 PRO A O 1
ATOM 2729 N N . GLN A 1 360 ? 32.479 15.163 3.198 1.00 52.62 360 GLN A N 1
ATOM 2730 C CA . GLN A 1 360 ? 33.339 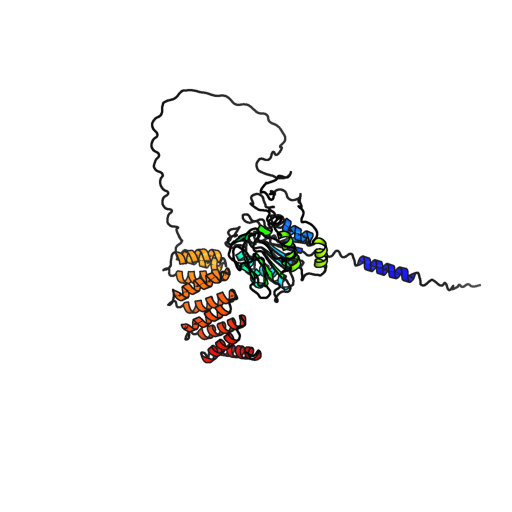14.086 2.737 1.00 52.62 360 GLN A CA 1
ATOM 2731 C C . GLN A 1 360 ? 32.426 12.929 2.330 1.00 52.62 360 GLN A C 1
ATOM 2733 O O . GLN A 1 360 ? 32.105 12.032 3.108 1.00 52.62 360 GLN A O 1
ATOM 2738 N N . TYR A 1 361 ? 31.905 13.000 1.108 1.00 56.47 361 TYR A N 1
ATOM 2739 C CA . TYR A 1 361 ? 31.243 11.873 0.481 1.00 56.47 361 TYR A CA 1
ATOM 2740 C C . TYR A 1 361 ? 32.296 10.761 0.397 1.00 56.47 361 TYR A C 1
ATOM 2742 O O . TYR A 1 361 ? 33.430 11.021 -0.009 1.00 56.47 361 TYR A O 1
ATOM 2750 N N . GLY A 1 362 ? 31.961 9.548 0.853 1.00 65.25 362 GLY A N 1
ATOM 2751 C CA . GLY A 1 362 ? 32.853 8.400 0.674 1.00 65.25 362 GLY A CA 1
ATOM 2752 C C . GLY A 1 362 ? 33.282 8.282 -0.793 1.00 65.25 362 GLY A C 1
ATOM 2753 O O . GLY A 1 362 ? 32.605 8.813 -1.675 1.00 65.25 362 GLY A O 1
ATOM 2754 N N . THR A 1 363 ? 34.401 7.608 -1.066 1.00 88.62 363 THR A N 1
ATOM 2755 C CA . THR A 1 363 ? 34.840 7.388 -2.453 1.00 88.62 363 THR A CA 1
ATOM 2756 C C . THR A 1 363 ? 33.720 6.738 -3.272 1.00 88.62 363 THR A C 1
ATOM 2758 O O . THR A 1 363 ? 32.870 6.031 -2.728 1.00 88.62 363 THR A O 1
ATOM 2761 N N . ASP A 1 364 ? 33.700 6.968 -4.582 1.00 92.69 364 ASP A N 1
ATOM 2762 C CA . ASP A 1 364 ? 32.707 6.378 -5.485 1.00 92.69 364 ASP A CA 1
ATOM 2763 C C . ASP A 1 364 ? 32.631 4.845 -5.349 1.00 92.69 364 ASP A C 1
ATOM 2765 O O . ASP A 1 364 ? 31.537 4.294 -5.246 1.00 92.69 364 ASP A O 1
ATOM 2769 N N . LEU A 1 365 ? 33.773 4.161 -5.226 1.00 94.06 365 LEU A N 1
ATOM 2770 C CA . LEU A 1 365 ? 33.825 2.728 -4.922 1.00 94.06 365 LEU A CA 1
ATOM 2771 C C . LEU A 1 365 ? 33.165 2.383 -3.576 1.00 94.06 365 LEU A C 1
ATOM 2773 O O . LEU A 1 365 ? 32.376 1.442 -3.513 1.00 94.06 365 LEU A O 1
ATOM 2777 N N . ALA A 1 366 ? 33.466 3.126 -2.507 1.00 91.06 366 ALA A N 1
ATOM 2778 C CA . ALA A 1 366 ? 32.912 2.850 -1.181 1.00 91.06 366 ALA A CA 1
ATOM 2779 C C . ALA A 1 366 ? 31.390 3.052 -1.149 1.00 91.06 366 ALA A C 1
ATOM 2781 O O . ALA A 1 366 ? 30.667 2.226 -0.593 1.00 91.06 366 ALA A O 1
ATOM 2782 N N . LEU A 1 367 ? 30.890 4.112 -1.794 1.00 92.00 367 LEU A N 1
ATOM 2783 C CA . LEU A 1 367 ? 29.453 4.346 -1.940 1.00 92.00 367 LEU A CA 1
ATOM 2784 C C . LEU A 1 367 ? 28.791 3.205 -2.723 1.00 92.00 367 LEU A C 1
ATOM 2786 O O . LEU A 1 367 ? 27.754 2.699 -2.302 1.00 92.00 367 LEU A O 1
ATOM 2790 N N . TYR A 1 368 ? 29.402 2.755 -3.822 1.00 95.75 368 TYR A N 1
ATOM 2791 C CA . TYR A 1 368 ? 28.867 1.650 -4.616 1.00 95.75 368 TYR A CA 1
ATOM 2792 C C . TYR A 1 368 ? 28.812 0.335 -3.827 1.00 95.75 368 TYR A C 1
ATOM 2794 O O . TYR A 1 368 ? 27.774 -0.325 -3.803 1.00 95.75 368 TYR A O 1
ATOM 2802 N N . GLN A 1 369 ? 29.902 -0.027 -3.143 1.00 92.56 369 GLN A N 1
ATOM 2803 C CA . GLN A 1 369 ? 29.983 -1.244 -2.330 1.00 92.56 369 GLN A CA 1
ATOM 2804 C C . GLN A 1 369 ? 28.974 -1.234 -1.184 1.00 92.56 369 GLN A C 1
ATOM 2806 O O . GLN A 1 369 ? 28.310 -2.241 -0.943 1.00 92.56 369 GLN A O 1
ATOM 2811 N N . GLN A 1 370 ? 28.822 -0.097 -0.505 1.00 87.00 370 GLN A N 1
ATOM 2812 C CA . GLN A 1 370 ? 27.881 0.021 0.600 1.00 87.00 370 GLN A CA 1
ATOM 2813 C C . GLN A 1 370 ? 26.428 -0.023 0.114 1.00 87.00 370 GLN A C 1
ATOM 2815 O O . GLN A 1 370 ? 25.606 -0.714 0.715 1.00 87.00 370 GLN A O 1
ATOM 2820 N N . GLY A 1 371 ? 26.123 0.641 -1.006 1.00 92.00 371 GLY A N 1
ATOM 2821 C CA . GLY A 1 371 ? 24.817 0.541 -1.653 1.00 92.00 371 GLY A CA 1
ATOM 2822 C C . GLY A 1 371 ? 24.486 -0.897 -2.049 1.00 92.00 371 GLY A C 1
ATOM 2823 O O . GLY A 1 371 ? 23.399 -1.384 -1.753 1.00 92.00 371 GLY A O 1
ATOM 2824 N N . PHE A 1 372 ? 25.440 -1.613 -2.649 1.00 90.62 372 PHE A N 1
ATOM 2825 C CA . PHE A 1 372 ? 25.261 -3.008 -3.050 1.00 90.62 372 PHE A CA 1
ATOM 2826 C C . PHE A 1 372 ? 25.098 -3.954 -1.853 1.00 90.62 372 PHE A C 1
ATOM 2828 O O . PHE A 1 372 ? 24.247 -4.841 -1.888 1.00 90.62 372 PHE A O 1
ATOM 2835 N N . LYS A 1 373 ? 25.861 -3.743 -0.773 1.00 83.19 373 LYS A N 1
ATOM 2836 C CA . LYS A 1 373 ? 25.707 -4.491 0.481 1.00 83.19 373 LYS A CA 1
ATOM 2837 C C . LYS A 1 373 ? 24.283 -4.354 1.022 1.00 83.19 373 LYS A C 1
ATOM 2839 O O . LYS A 1 373 ? 23.609 -5.363 1.205 1.00 83.19 373 LYS A O 1
ATOM 2844 N N . TYR A 1 374 ? 23.810 -3.120 1.201 1.00 70.56 374 TYR A N 1
ATOM 2845 C CA . TYR A 1 374 ? 22.455 -2.874 1.698 1.00 70.56 374 TYR A CA 1
ATOM 2846 C C . TYR A 1 374 ? 21.378 -3.394 0.744 1.00 70.56 374 TYR A C 1
ATOM 2848 O O . TYR A 1 374 ? 20.358 -3.911 1.192 1.00 70.56 374 TYR A O 1
ATOM 2856 N N . PHE A 1 375 ? 21.616 -3.325 -0.567 1.00 82.62 375 PHE A N 1
ATOM 2857 C CA . PHE A 1 375 ? 20.722 -3.915 -1.557 1.00 82.62 375 PHE A CA 1
ATOM 2858 C C . PHE A 1 375 ? 20.590 -5.433 -1.370 1.00 82.62 375 PHE A C 1
ATOM 2860 O O . PHE A 1 375 ? 19.478 -5.952 -1.385 1.00 82.62 375 PHE A O 1
ATOM 2867 N N . GLY A 1 376 ? 21.705 -6.141 -1.152 1.00 62.09 376 GLY A N 1
ATOM 2868 C CA . GLY A 1 376 ? 21.713 -7.583 -0.878 1.00 62.09 376 GLY A CA 1
ATOM 2869 C C . GLY A 1 376 ? 21.056 -7.965 0.453 1.00 62.09 376 GLY A C 1
ATOM 2870 O O . GLY A 1 376 ? 20.505 -9.055 0.576 1.00 62.09 376 GLY A O 1
ATOM 2871 N N . GLU A 1 377 ? 21.056 -7.053 1.425 1.00 70.81 377 GLU A N 1
ATOM 2872 C CA . GLU A 1 377 ? 20.347 -7.184 2.706 1.00 70.81 377 GLU A CA 1
ATOM 2873 C C . GLU A 1 377 ? 18.845 -6.843 2.596 1.00 70.81 377 GLU A C 1
ATOM 2875 O O . GLU A 1 377 ? 18.136 -6.865 3.598 1.00 70.81 377 GLU A O 1
ATOM 2880 N N . ASN A 1 378 ? 18.342 -6.523 1.394 1.00 64.31 378 ASN A N 1
ATOM 2881 C CA . ASN A 1 378 ? 17.002 -5.973 1.140 1.00 64.31 378 ASN A CA 1
ATOM 2882 C C . ASN A 1 378 ? 16.716 -4.643 1.865 1.00 64.31 378 ASN A C 1
ATOM 2884 O O . ASN A 1 378 ? 15.569 -4.196 1.921 1.00 64.31 378 ASN A O 1
ATOM 2888 N N . ASN A 1 379 ? 17.746 -3.963 2.375 1.00 70.56 379 ASN A N 1
ATOM 2889 C CA . ASN A 1 379 ? 17.632 -2.615 2.918 1.00 70.56 379 ASN A CA 1
ATOM 2890 C C . ASN A 1 379 ? 17.695 -1.593 1.773 1.00 70.56 379 ASN A C 1
ATOM 2892 O O . ASN A 1 379 ? 18.689 -0.894 1.551 1.00 70.56 379 ASN A O 1
ATOM 2896 N N . PHE A 1 380 ? 16.616 -1.541 0.992 1.00 71.19 380 PHE A N 1
ATOM 2897 C CA . PHE A 1 380 ? 16.552 -0.745 -0.233 1.00 71.19 380 PHE A CA 1
ATOM 2898 C C . PHE A 1 380 ? 16.657 0.762 0.017 1.00 71.19 380 PHE A C 1
ATOM 2900 O O . PHE A 1 380 ? 17.134 1.482 -0.853 1.00 71.19 380 PHE A O 1
ATOM 2907 N N . LEU A 1 381 ? 16.258 1.252 1.189 1.00 70.00 381 LEU A N 1
ATOM 2908 C CA . LEU A 1 381 ? 16.268 2.680 1.518 1.00 70.00 381 LEU A CA 1
ATOM 2909 C C . LEU A 1 381 ? 17.679 3.166 1.853 1.00 70.00 381 LEU A C 1
ATOM 2911 O O . LEU A 1 381 ? 18.128 4.170 1.293 1.00 70.00 381 LEU A O 1
ATOM 2915 N N . MET A 1 382 ? 18.432 2.398 2.647 1.00 71.12 382 MET A N 1
ATOM 2916 C CA . MET A 1 382 ? 19.858 2.665 2.839 1.00 71.12 382 MET A CA 1
ATOM 2917 C C . MET A 1 382 ? 20.619 2.511 1.525 1.00 71.12 382 MET A C 1
ATOM 2919 O O . MET A 1 382 ? 21.403 3.387 1.165 1.00 71.12 382 MET A O 1
ATOM 2923 N N . ALA A 1 383 ? 20.334 1.463 0.747 1.00 79.62 383 ALA A N 1
ATOM 2924 C CA . ALA A 1 383 ? 20.922 1.298 -0.579 1.00 79.62 383 ALA A CA 1
ATOM 2925 C C . ALA A 1 383 ? 20.663 2.523 -1.481 1.00 79.62 383 ALA A C 1
ATOM 2927 O O . ALA A 1 383 ? 21.583 3.015 -2.142 1.00 79.62 383 ALA A O 1
ATOM 2928 N N . MET A 1 384 ? 19.443 3.077 -1.456 1.00 88.69 384 MET A N 1
ATOM 2929 C CA . MET A 1 384 ? 19.088 4.303 -2.176 1.00 88.69 384 MET A CA 1
ATOM 2930 C C . MET A 1 384 ? 19.923 5.507 -1.763 1.00 88.69 384 MET A C 1
ATOM 2932 O O . MET A 1 384 ? 20.302 6.260 -2.658 1.00 88.69 384 MET A O 1
ATOM 2936 N N . ASP A 1 385 ? 20.205 5.720 -0.473 1.00 84.50 385 ASP A N 1
ATOM 2937 C CA . ASP A 1 385 ? 21.052 6.842 -0.029 1.00 84.50 385 ASP A CA 1
ATOM 2938 C C . ASP A 1 385 ? 22.428 6.784 -0.702 1.00 84.50 385 ASP A C 1
ATOM 2940 O O . ASP A 1 385 ? 22.853 7.733 -1.372 1.00 84.50 385 ASP A O 1
ATOM 2944 N N . PHE A 1 386 ? 23.089 5.629 -0.606 1.00 89.62 386 PHE A N 1
ATOM 2945 C CA . PHE A 1 386 ? 24.421 5.432 -1.169 1.00 89.62 386 PHE A CA 1
ATOM 2946 C C . PHE A 1 386 ? 24.432 5.589 -2.689 1.00 89.62 386 PHE A C 1
ATOM 2948 O O . PHE A 1 386 ? 25.254 6.342 -3.224 1.00 89.62 386 PHE A O 1
ATOM 2955 N N . PHE A 1 387 ? 23.487 4.961 -3.394 1.00 97.56 387 PHE A N 1
ATOM 2956 C CA . PHE A 1 387 ? 23.400 5.097 -4.845 1.00 97.56 387 PHE A CA 1
ATOM 2957 C C . PHE A 1 387 ? 23.043 6.526 -5.275 1.00 97.56 387 PHE A C 1
ATOM 2959 O O . PHE A 1 387 ? 23.621 7.020 -6.240 1.00 97.56 387 PHE A O 1
ATOM 2966 N N . LYS A 1 388 ? 22.164 7.244 -4.559 1.00 95.50 388 LYS A N 1
ATOM 2967 C CA . LYS A 1 388 ? 21.846 8.660 -4.842 1.00 95.50 388 LYS A CA 1
ATOM 2968 C C . LYS A 1 388 ? 23.058 9.565 -4.672 1.00 95.50 388 LYS A C 1
ATOM 2970 O O . LYS A 1 388 ? 23.290 10.443 -5.502 1.00 95.50 388 LYS A O 1
ATOM 2975 N N . ARG A 1 389 ? 23.838 9.375 -3.607 1.00 93.38 389 ARG A N 1
ATOM 2976 C CA . ARG A 1 389 ? 25.066 10.149 -3.371 1.00 93.38 389 ARG A CA 1
ATOM 2977 C C . ARG A 1 389 ? 26.085 9.898 -4.473 1.00 93.38 389 ARG A C 1
ATOM 2979 O O . ARG A 1 389 ? 26.681 10.853 -4.968 1.00 93.38 389 ARG A O 1
ATOM 2986 N N . LEU A 1 390 ? 26.225 8.646 -4.911 1.00 96.31 390 LEU A N 1
ATOM 2987 C CA . LEU A 1 390 ? 27.109 8.302 -6.017 1.00 96.31 390 LEU A CA 1
ATOM 2988 C C . LEU A 1 390 ? 26.664 8.976 -7.318 1.00 96.31 390 LEU A C 1
ATOM 2990 O O . LEU A 1 390 ? 27.446 9.693 -7.939 1.00 96.31 390 LEU A O 1
ATOM 2994 N N . THR A 1 391 ? 25.397 8.820 -7.704 1.00 95.38 391 THR A N 1
ATOM 2995 C CA . THR A 1 391 ? 24.885 9.355 -8.977 1.00 95.38 391 THR A CA 1
ATOM 2996 C C . THR A 1 391 ? 24.802 10.882 -9.001 1.00 95.38 391 THR A C 1
ATOM 2998 O O . THR A 1 391 ? 24.914 11.494 -10.065 1.00 95.38 391 THR A O 1
ATOM 3001 N N . ARG A 1 392 ? 24.670 11.533 -7.841 1.00 94.31 392 ARG A N 1
ATOM 3002 C CA . ARG A 1 392 ? 24.717 12.996 -7.734 1.00 94.31 392 ARG A CA 1
ATOM 3003 C C . ARG A 1 392 ? 26.135 13.545 -7.882 1.00 94.31 392 ARG A C 1
ATOM 3005 O O . ARG A 1 392 ? 26.316 14.542 -8.580 1.00 94.31 392 ARG A O 1
ATOM 3012 N N . ASN A 1 393 ? 27.110 12.916 -7.229 1.00 92.38 393 ASN A N 1
ATOM 3013 C CA . ASN A 1 393 ? 28.441 13.499 -7.041 1.00 92.38 393 ASN A CA 1
ATOM 3014 C C . ASN A 1 393 ? 29.497 12.956 -8.017 1.00 92.38 393 ASN A C 1
ATOM 3016 O O . ASN A 1 393 ? 30.479 13.641 -8.284 1.00 92.38 393 ASN A O 1
ATOM 3020 N N . TYR A 1 394 ? 29.292 11.765 -8.586 1.00 93.69 394 TYR A N 1
ATOM 3021 C CA . TYR A 1 394 ? 30.299 11.046 -9.373 1.00 93.69 394 TYR A CA 1
ATOM 3022 C C . TYR A 1 394 ? 29.754 10.581 -10.732 1.00 93.69 394 TYR A C 1
ATOM 3024 O O . TYR A 1 394 ? 29.788 9.398 -11.066 1.00 93.69 394 TYR A O 1
ATOM 3032 N N . LYS A 1 395 ? 29.264 11.519 -11.554 1.00 93.56 395 LYS A N 1
ATOM 3033 C CA . LYS A 1 395 ? 28.658 11.215 -12.871 1.00 93.56 395 LYS A CA 1
ATOM 3034 C C . LYS A 1 395 ? 29.598 10.538 -13.877 1.00 93.56 395 LYS A C 1
ATOM 3036 O O . LYS A 1 395 ? 29.129 9.815 -14.745 1.00 93.56 395 LYS A O 1
ATOM 3041 N N . ASN A 1 396 ? 30.906 10.759 -13.742 1.00 92.88 396 ASN A N 1
ATOM 3042 C CA . ASN A 1 396 ? 31.934 10.163 -14.604 1.00 92.88 396 ASN A CA 1
ATOM 3043 C C . ASN A 1 396 ? 32.530 8.869 -14.018 1.00 92.88 396 ASN A C 1
ATOM 3045 O O . ASN A 1 396 ? 33.483 8.332 -14.576 1.00 92.88 396 ASN A O 1
ATOM 3049 N N . SER A 1 397 ? 32.031 8.393 -12.871 1.00 95.44 397 SER A N 1
ATOM 3050 C CA . SER A 1 397 ? 32.529 7.162 -12.258 1.00 95.44 397 SER A CA 1
ATOM 3051 C C . SER A 1 397 ? 32.120 5.939 -13.073 1.00 95.44 397 SER A C 1
ATOM 3053 O O . SER A 1 397 ? 30.995 5.856 -13.565 1.00 95.44 397 SER A O 1
ATOM 3055 N N . GLN A 1 398 ? 32.994 4.933 -13.119 1.00 95.50 398 GLN A N 1
ATOM 3056 C CA . GLN A 1 398 ? 32.665 3.610 -13.660 1.00 95.50 398 GLN A CA 1
ATOM 3057 C C . GLN A 1 398 ? 31.474 2.944 -12.940 1.00 95.50 398 GLN A C 1
ATOM 3059 O O . GLN A 1 398 ? 30.798 2.099 -13.517 1.00 95.50 398 GLN A O 1
ATOM 3064 N N . TYR A 1 399 ? 31.176 3.352 -11.700 1.00 97.12 399 TYR A N 1
ATOM 3065 C CA . TYR A 1 399 ? 30.050 2.846 -10.908 1.00 97.12 399 TYR A CA 1
ATOM 3066 C C . TYR A 1 399 ? 28.742 3.612 -11.143 1.00 97.12 399 TYR A C 1
ATOM 3068 O O . TYR A 1 399 ? 27.711 3.248 -10.572 1.00 97.12 399 TYR A O 1
ATOM 3076 N N . TYR A 1 400 ? 28.755 4.676 -11.953 1.00 97.00 400 TYR A N 1
ATOM 3077 C CA . TYR A 1 400 ? 27.586 5.526 -12.181 1.00 97.00 400 TYR A CA 1
ATOM 3078 C C . TYR A 1 400 ? 26.419 4.749 -12.797 1.00 97.00 400 TYR A C 1
ATOM 3080 O O . TYR A 1 400 ? 25.310 4.777 -12.265 1.00 97.00 400 TYR A O 1
ATOM 3088 N N . GLU A 1 401 ? 26.681 4.013 -13.881 1.00 97.19 401 GLU A N 1
ATOM 3089 C CA . GLU A 1 401 ? 25.664 3.216 -14.575 1.00 97.19 401 GLU A CA 1
ATOM 3090 C C . GLU A 1 401 ? 25.055 2.160 -13.645 1.00 97.19 401 GLU A C 1
ATOM 3092 O O . GLU A 1 401 ? 23.833 2.097 -13.493 1.00 97.19 401 GLU A O 1
ATOM 3097 N N . GLY A 1 402 ? 25.901 1.376 -12.969 1.00 96.62 402 GLY A N 1
ATOM 3098 C CA . GLY A 1 402 ? 25.449 0.357 -12.022 1.00 96.62 402 GLY A CA 1
ATOM 3099 C C . GLY A 1 402 ? 24.622 0.957 -10.884 1.00 96.62 402 GLY A C 1
ATOM 3100 O O . GLY A 1 402 ? 23.556 0.444 -10.556 1.00 96.62 402 GLY A O 1
ATOM 3101 N N . SER A 1 403 ? 25.051 2.090 -10.328 1.00 98.06 403 SER A N 1
ATOM 3102 C CA . SER A 1 403 ? 24.321 2.772 -9.253 1.00 98.06 403 SER A CA 1
ATOM 3103 C C . SER A 1 403 ? 22.970 3.306 -9.703 1.00 98.06 403 SER A C 1
ATOM 3105 O O . SER A 1 403 ? 22.004 3.200 -8.957 1.00 98.06 403 SER A O 1
ATOM 3107 N N . MET A 1 404 ? 22.870 3.857 -10.916 1.00 98.44 404 MET A N 1
ATOM 3108 C CA . MET A 1 404 ? 21.586 4.271 -11.489 1.00 98.44 404 MET A CA 1
ATOM 3109 C C . MET A 1 404 ? 20.645 3.071 -11.646 1.00 98.44 404 MET A C 1
ATOM 3111 O O . MET A 1 404 ? 19.466 3.168 -11.302 1.00 98.44 404 MET A O 1
ATOM 3115 N N . PHE A 1 405 ? 21.170 1.931 -12.103 1.00 98.38 405 PHE A N 1
ATOM 3116 C CA . PHE A 1 405 ? 20.387 0.709 -12.252 1.00 98.38 405 PHE A CA 1
ATOM 3117 C C . PHE A 1 405 ? 19.872 0.196 -10.903 1.00 98.38 405 PHE A C 1
ATOM 3119 O O . PHE A 1 405 ? 18.665 0.018 -10.732 1.00 98.38 405 PHE A O 1
ATOM 3126 N N . TYR A 1 406 ? 20.754 0.024 -9.914 1.00 98.00 406 TYR A N 1
ATOM 3127 C CA . TYR A 1 406 ? 20.343 -0.420 -8.582 1.00 98.00 406 TYR A CA 1
ATOM 3128 C C . TYR A 1 406 ? 19.447 0.597 -7.881 1.00 98.00 406 TYR A C 1
ATOM 3130 O O . TYR A 1 406 ? 18.517 0.191 -7.193 1.00 98.00 406 TYR A O 1
ATOM 3138 N N . LEU A 1 407 ? 19.634 1.900 -8.101 1.00 98.06 407 LEU A N 1
ATOM 3139 C CA . LEU A 1 407 ? 18.720 2.930 -7.609 1.00 98.06 407 LEU A CA 1
ATOM 3140 C C . LEU A 1 407 ? 17.307 2.748 -8.180 1.00 98.06 407 LEU A C 1
ATOM 3142 O O . LEU A 1 407 ? 16.337 2.807 -7.426 1.00 98.06 407 LEU A O 1
ATOM 3146 N N . ALA A 1 408 ? 17.172 2.468 -9.480 1.00 97.81 408 ALA A N 1
ATOM 3147 C CA . ALA A 1 408 ? 15.875 2.153 -10.079 1.00 97.81 408 ALA A CA 1
ATOM 3148 C C . ALA A 1 408 ? 15.254 0.878 -9.479 1.00 97.81 408 ALA A C 1
ATOM 3150 O O . ALA A 1 408 ? 14.053 0.850 -9.207 1.00 97.81 408 ALA A O 1
ATOM 3151 N N . LEU A 1 409 ? 16.058 -0.158 -9.215 1.00 92.44 409 LEU A N 1
ATOM 3152 C CA . LEU A 1 409 ? 15.590 -1.373 -8.542 1.00 92.44 409 LEU A CA 1
ATOM 3153 C C . LEU A 1 409 ? 15.187 -1.114 -7.088 1.00 92.44 409 LEU A C 1
ATOM 3155 O O . LEU A 1 409 ? 14.192 -1.669 -6.632 1.00 92.44 409 LEU A O 1
ATOM 3159 N N . CYS A 1 410 ? 15.901 -0.260 -6.359 1.00 84.38 410 CYS A N 1
ATOM 3160 C CA . CYS A 1 410 ? 15.498 0.118 -5.011 1.00 84.38 410 CYS A CA 1
ATOM 3161 C C . CYS A 1 410 ? 14.174 0.885 -5.032 1.00 84.38 410 CYS A C 1
ATOM 3163 O O . CYS A 1 410 ? 13.286 0.591 -4.239 1.00 84.38 410 CYS A O 1
ATOM 3165 N N . TYR A 1 411 ? 13.995 1.814 -5.978 1.00 86.38 411 TYR A N 1
ATOM 3166 C CA . TYR A 1 411 ? 12.712 2.488 -6.168 1.00 86.38 411 TYR A CA 1
ATOM 3167 C C . TYR A 1 411 ? 11.589 1.495 -6.490 1.00 86.38 411 TYR A C 1
ATOM 3169 O O . TYR A 1 411 ? 10.506 1.609 -5.929 1.00 86.38 411 TYR A O 1
ATOM 3177 N N . LYS A 1 412 ? 11.843 0.480 -7.326 1.00 84.56 412 LYS A N 1
ATOM 3178 C CA . LYS A 1 412 ? 10.880 -0.601 -7.589 1.00 84.56 412 LYS A CA 1
ATOM 3179 C C . LYS A 1 412 ? 10.511 -1.361 -6.310 1.00 84.56 412 LYS A C 1
ATOM 3181 O O . LYS A 1 412 ? 9.330 -1.544 -6.047 1.00 84.56 412 LYS A O 1
ATOM 3186 N N . ASN A 1 413 ? 11.501 -1.790 -5.526 1.00 72.75 413 ASN A N 1
ATOM 3187 C CA . ASN A 1 413 ? 11.279 -2.567 -4.300 1.00 72.75 413 ASN A CA 1
ATOM 3188 C C . ASN A 1 413 ? 10.686 -1.738 -3.146 1.00 72.75 413 ASN A C 1
ATOM 3190 O O . ASN A 1 413 ? 10.135 -2.300 -2.208 1.00 72.75 413 ASN A O 1
ATOM 3194 N N . THR A 1 414 ? 10.761 -0.409 -3.235 1.00 69.75 414 THR A N 1
ATOM 3195 C CA . THR A 1 414 ? 10.096 0.540 -2.325 1.00 69.75 414 THR A CA 1
ATOM 3196 C C . THR A 1 414 ? 8.805 1.110 -2.921 1.00 69.75 414 THR A C 1
ATOM 3198 O O . THR A 1 414 ? 8.321 2.138 -2.460 1.00 69.75 414 THR A O 1
ATOM 3201 N N . TYR A 1 415 ? 8.245 0.468 -3.957 1.00 69.75 415 TYR A N 1
ATOM 3202 C CA . TYR A 1 415 ? 6.971 0.828 -4.606 1.00 69.75 415 TYR A CA 1
ATOM 3203 C C . TYR A 1 415 ? 6.934 2.239 -5.229 1.00 69.75 415 TYR A C 1
ATOM 3205 O O . TYR A 1 415 ? 5.903 2.711 -5.707 1.00 69.75 415 TYR A O 1
ATOM 3213 N N . ASN A 1 416 ? 8.086 2.901 -5.327 1.00 72.94 416 ASN A N 1
ATOM 3214 C CA . ASN A 1 416 ? 8.285 4.206 -5.947 1.00 72.94 416 ASN A CA 1
ATOM 3215 C C . ASN A 1 416 ? 8.407 4.078 -7.477 1.00 72.94 416 ASN A C 1
ATOM 3217 O O . ASN A 1 416 ? 9.387 4.510 -8.092 1.00 72.94 416 ASN A O 1
ATOM 3221 N N . TY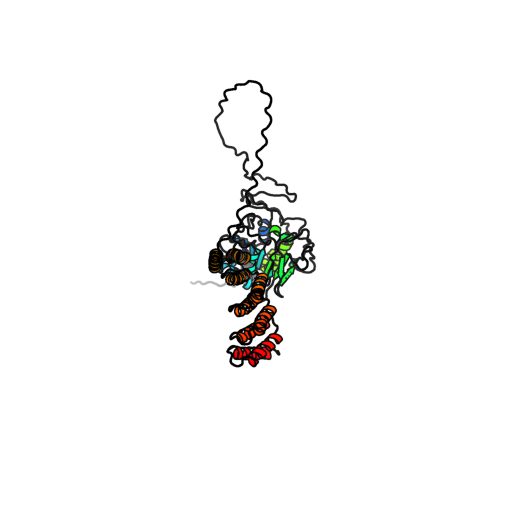R A 1 417 ? 7.403 3.475 -8.117 1.00 80.31 417 TYR A N 1
ATOM 3222 C CA . TYR A 1 417 ? 7.448 3.100 -9.535 1.00 80.31 417 TYR A CA 1
ATOM 3223 C C . TYR A 1 417 ? 7.676 4.287 -10.478 1.00 80.31 417 TYR A C 1
ATOM 3225 O O . TYR A 1 417 ? 8.382 4.154 -11.475 1.00 80.31 417 TYR A O 1
ATOM 3233 N N . SER A 1 418 ? 7.135 5.465 -10.152 1.00 83.56 418 SER A N 1
ATOM 3234 C CA . SER A 1 418 ? 7.346 6.684 -10.945 1.00 83.56 418 SER A CA 1
ATOM 3235 C C . SER A 1 418 ? 8.824 7.088 -11.000 1.00 83.56 418 SER A C 1
ATOM 3237 O O . SER A 1 418 ? 9.363 7.322 -12.084 1.00 83.56 418 SER A O 1
ATOM 3239 N N . GLU A 1 419 ? 9.511 7.096 -9.851 1.00 85.81 419 GLU A N 1
ATOM 3240 C CA . GLU A 1 419 ? 10.938 7.427 -9.791 1.00 85.81 419 GLU A CA 1
ATOM 3241 C C . GLU A 1 419 ? 11.796 6.316 -10.409 1.00 85.81 419 GLU A C 1
ATOM 3243 O O . GLU A 1 419 ? 12.731 6.623 -11.144 1.00 85.81 419 GLU A O 1
ATOM 3248 N N . ALA A 1 420 ? 11.430 5.038 -10.241 1.00 94.19 420 ALA A N 1
ATOM 3249 C CA . ALA A 1 420 ? 12.094 3.932 -10.937 1.00 94.19 420 ALA A CA 1
ATOM 3250 C C . ALA A 1 420 ? 12.044 4.106 -12.468 1.00 94.19 420 ALA A C 1
ATOM 3252 O O . ALA A 1 420 ? 13.076 4.048 -13.140 1.00 94.19 420 ALA A O 1
ATOM 3253 N N . ILE A 1 421 ? 10.859 4.385 -13.027 1.00 97.31 421 ILE A N 1
ATOM 3254 C CA . ILE A 1 421 ? 10.685 4.634 -14.465 1.00 97.31 421 ILE A CA 1
ATOM 3255 C C . ILE A 1 421 ? 11.432 5.890 -14.911 1.00 97.31 421 ILE A C 1
ATOM 3257 O O . ILE A 1 421 ? 12.021 5.895 -15.991 1.00 97.31 421 ILE A O 1
ATOM 3261 N N . LYS A 1 422 ? 11.426 6.956 -14.111 1.00 97.56 422 LYS A N 1
ATOM 3262 C CA . LYS A 1 422 ? 12.164 8.188 -14.408 1.00 97.56 422 LYS A CA 1
ATOM 3263 C C . LYS A 1 422 ? 13.671 7.936 -14.469 1.00 97.56 422 LYS A C 1
ATOM 3265 O O . LYS A 1 422 ? 14.296 8.343 -15.444 1.00 97.56 422 LYS A O 1
ATOM 3270 N N . THR A 1 423 ? 14.235 7.213 -13.503 1.00 97.56 423 THR A N 1
ATOM 3271 C CA . THR A 1 423 ? 15.654 6.829 -13.500 1.00 97.56 423 THR A CA 1
ATOM 3272 C C . THR A 1 423 ? 16.002 5.982 -14.724 1.00 97.56 423 THR A C 1
ATOM 3274 O O . THR A 1 423 ? 16.977 6.283 -15.410 1.00 97.56 423 THR A O 1
ATOM 3277 N N . LEU A 1 424 ? 15.179 4.985 -15.068 1.00 98.38 424 LEU A N 1
ATOM 3278 C CA . LEU A 1 424 ? 15.390 4.149 -16.258 1.00 98.38 424 LEU A CA 1
ATOM 3279 C C . LEU A 1 424 ? 15.280 4.950 -17.562 1.00 98.38 424 LEU A C 1
ATOM 3281 O O . LEU A 1 424 ? 16.087 4.752 -18.466 1.00 98.38 424 LEU A O 1
ATOM 3285 N N . LYS A 1 425 ? 14.339 5.899 -17.654 1.00 97.81 425 LYS A N 1
ATOM 3286 C CA . LYS A 1 425 ? 14.244 6.841 -18.784 1.00 97.81 425 LYS A CA 1
ATOM 3287 C C . LYS A 1 425 ? 15.529 7.645 -18.946 1.00 97.81 425 LYS A C 1
ATOM 3289 O O . LYS A 1 425 ? 16.030 7.747 -20.061 1.00 97.81 425 LYS A O 1
ATOM 3294 N N . THR A 1 426 ? 16.071 8.184 -17.854 1.00 97.00 426 THR A N 1
ATOM 3295 C CA . THR A 1 426 ? 17.356 8.897 -17.872 1.00 97.00 426 THR A CA 1
ATOM 3296 C C . THR A 1 426 ? 18.472 7.989 -18.382 1.00 97.00 426 THR A C 1
ATOM 3298 O O . THR A 1 426 ? 19.168 8.362 -19.318 1.00 97.00 426 THR A O 1
ATOM 3301 N N . MET A 1 427 ? 18.590 6.765 -17.859 1.00 97.25 427 MET A N 1
ATOM 3302 C CA . MET A 1 427 ? 19.607 5.811 -18.320 1.00 97.25 427 MET A CA 1
ATOM 3303 C C . MET A 1 427 ? 19.483 5.503 -19.819 1.00 97.25 427 MET A C 1
ATOM 3305 O O . MET A 1 427 ? 20.465 5.590 -20.549 1.00 97.25 427 MET A O 1
ATOM 3309 N N . ILE A 1 428 ? 18.276 5.191 -20.299 1.00 95.62 428 ILE A N 1
ATOM 3310 C CA . ILE A 1 428 ? 18.016 4.862 -21.710 1.00 95.62 428 ILE A CA 1
ATOM 3311 C C . ILE A 1 428 ? 18.343 6.042 -22.637 1.00 95.62 428 ILE A C 1
ATOM 3313 O O . ILE A 1 428 ? 18.813 5.820 -23.757 1.00 95.62 428 ILE A O 1
ATOM 3317 N N . ASN A 1 429 ? 18.106 7.277 -22.196 1.00 94.50 429 ASN A N 1
ATOM 3318 C CA . ASN A 1 429 ? 18.337 8.476 -23.000 1.00 94.50 429 ASN A CA 1
ATOM 3319 C C . ASN A 1 429 ? 19.797 8.936 -22.999 1.00 94.50 429 ASN A C 1
ATOM 3321 O O . ASN A 1 429 ? 20.284 9.371 -24.047 1.00 94.50 429 ASN A O 1
ATOM 3325 N N . ASP A 1 430 ? 20.476 8.829 -21.858 1.00 94.56 430 ASP A N 1
ATOM 3326 C CA . ASP A 1 430 ? 21.797 9.423 -21.647 1.00 94.56 430 ASP A CA 1
ATOM 3327 C C . ASP A 1 430 ? 22.925 8.412 -21.908 1.00 94.56 430 ASP A C 1
ATOM 3329 O O . ASP A 1 430 ? 23.968 8.768 -22.451 1.00 94.56 430 ASP A O 1
ATOM 3333 N N . LEU A 1 431 ? 22.709 7.125 -21.609 1.00 94.50 431 LEU A N 1
ATOM 3334 C CA . LEU A 1 431 ? 23.707 6.054 -21.741 1.00 94.50 431 LEU A CA 1
ATOM 3335 C C . LEU A 1 431 ? 23.467 5.209 -23.007 1.00 94.50 431 LEU A C 1
ATOM 3337 O O . LEU A 1 431 ? 23.397 3.980 -22.965 1.00 94.50 431 LEU A O 1
ATOM 3341 N N . ARG A 1 432 ? 23.314 5.875 -24.161 1.00 92.19 432 ARG A N 1
ATOM 3342 C CA . ARG A 1 432 ? 22.840 5.258 -25.423 1.00 92.19 432 ARG A CA 1
ATOM 3343 C C . ARG A 1 432 ? 23.708 4.121 -25.957 1.00 92.19 432 ARG A C 1
ATOM 3345 O O . ARG A 1 432 ? 23.181 3.216 -26.595 1.00 92.19 432 ARG A O 1
ATOM 3352 N N . TYR A 1 433 ? 25.011 4.175 -25.696 1.00 91.06 433 TYR A N 1
ATOM 3353 C CA . TYR A 1 433 ? 25.988 3.196 -26.181 1.00 91.06 433 TYR A CA 1
ATOM 3354 C C . TYR A 1 433 ? 26.283 2.076 -25.174 1.00 91.06 433 TYR A C 1
ATOM 3356 O O . TYR A 1 433 ? 27.130 1.229 -25.445 1.00 91.06 433 TYR A O 1
ATOM 3364 N N . SER A 1 434 ? 25.615 2.063 -24.014 1.00 93.31 434 SER A N 1
ATOM 3365 C CA . SER A 1 434 ? 25.822 1.002 -23.030 1.00 93.31 434 SER A CA 1
ATOM 3366 C C . SER A 1 434 ? 25.335 -0.348 -23.576 1.00 93.31 434 SER A C 1
ATOM 3368 O O . SER A 1 434 ? 24.192 -0.436 -24.042 1.00 93.31 434 SER A O 1
ATOM 3370 N N . PRO A 1 435 ? 26.136 -1.428 -23.472 1.00 92.88 435 PRO A N 1
ATOM 3371 C CA . PRO A 1 435 ? 25.703 -2.769 -23.865 1.00 92.88 435 PRO A CA 1
ATOM 3372 C C . PRO A 1 435 ? 24.553 -3.296 -22.990 1.00 92.88 435 PRO A C 1
ATOM 3374 O O . PRO A 1 435 ? 23.827 -4.193 -23.411 1.00 92.88 435 PRO A O 1
ATOM 3377 N N . ASN A 1 436 ? 24.344 -2.720 -21.800 1.00 93.25 436 ASN A N 1
ATOM 3378 C CA . ASN A 1 436 ? 23.264 -3.093 -20.883 1.00 93.25 436 ASN A CA 1
ATOM 3379 C C . ASN A 1 436 ? 21.928 -2.422 -21.223 1.00 93.25 436 ASN A C 1
ATOM 3381 O O . ASN A 1 436 ? 20.876 -2.853 -20.742 1.00 93.25 436 ASN A O 1
ATOM 3385 N N . ARG A 1 437 ? 21.944 -1.393 -22.080 1.00 93.56 437 ARG A N 1
ATOM 3386 C CA . ARG A 1 437 ? 20.764 -0.600 -22.436 1.00 93.56 437 ARG A CA 1
ATOM 3387 C C . ARG A 1 437 ? 19.553 -1.419 -22.903 1.00 93.56 437 ARG A C 1
ATOM 3389 O O . ARG A 1 437 ? 18.450 -1.094 -22.461 1.00 93.56 437 ARG A O 1
ATOM 3396 N N . PRO A 1 438 ? 19.694 -2.486 -23.719 1.00 94.25 438 PRO A N 1
ATOM 3397 C CA . PRO A 1 438 ? 18.564 -3.341 -24.088 1.00 94.25 438 PRO A CA 1
ATOM 3398 C C . PRO A 1 438 ? 17.830 -3.923 -22.865 1.00 94.25 438 PRO A C 1
ATOM 3400 O O . PRO A 1 438 ? 16.605 -4.038 -22.872 1.00 94.25 438 PRO A O 1
ATOM 3403 N N . GLY A 1 439 ? 18.555 -4.244 -21.788 1.00 95.50 439 GLY A N 1
ATOM 3404 C CA . GLY A 1 439 ? 17.983 -4.766 -20.547 1.00 95.50 439 GLY A CA 1
ATOM 3405 C C . GLY A 1 439 ? 17.095 -3.762 -19.809 1.00 95.50 439 GLY A C 1
ATOM 3406 O O . GLY A 1 439 ? 16.085 -4.155 -19.230 1.00 95.50 439 GLY A O 1
ATOM 3407 N N . TRP A 1 440 ? 17.394 -2.464 -19.880 1.00 97.25 440 TRP A N 1
ATOM 3408 C CA . TRP A 1 440 ? 16.645 -1.440 -19.141 1.00 97.25 440 TRP A CA 1
ATOM 3409 C C . TRP A 1 440 ? 15.224 -1.229 -19.662 1.00 97.25 440 TRP A C 1
ATOM 3411 O O . TRP A 1 440 ? 14.345 -0.886 -18.875 1.00 97.25 440 TRP A O 1
ATOM 3421 N N . PHE A 1 441 ? 14.960 -1.493 -20.947 1.00 97.44 441 PHE A N 1
ATOM 3422 C CA . PHE A 1 441 ? 13.591 -1.521 -21.480 1.00 97.44 441 PHE A CA 1
ATOM 3423 C C . PHE A 1 441 ? 12.763 -2.628 -20.823 1.00 97.44 441 PHE A C 1
ATOM 3425 O O . PHE A 1 441 ? 11.607 -2.405 -20.464 1.00 97.44 441 PHE A O 1
ATOM 3432 N N . PHE A 1 442 ? 13.366 -3.804 -20.616 1.00 97.56 442 PHE A N 1
ATOM 3433 C CA . PHE A 1 442 ? 12.706 -4.901 -19.915 1.00 97.56 442 PHE A CA 1
ATOM 3434 C C . PHE A 1 442 ? 12.442 -4.544 -18.458 1.00 97.56 442 PHE A C 1
ATOM 3436 O O . PHE A 1 442 ? 11.318 -4.714 -17.991 1.00 97.56 442 PHE A O 1
ATOM 3443 N N . THR A 1 443 ? 13.439 -3.983 -17.770 1.00 98.19 443 THR A N 1
ATOM 3444 C CA . THR A 1 443 ? 13.276 -3.523 -16.389 1.00 98.19 443 THR A CA 1
ATOM 3445 C C . THR A 1 443 ? 12.192 -2.450 -16.284 1.00 98.19 443 THR A C 1
ATOM 3447 O O . THR A 1 443 ? 11.378 -2.507 -15.371 1.00 98.19 443 THR A O 1
ATOM 3450 N N . ALA A 1 444 ? 12.113 -1.506 -17.226 1.00 98.50 444 ALA A N 1
ATOM 3451 C CA . ALA A 1 444 ? 11.063 -0.488 -17.242 1.00 98.50 444 ALA A CA 1
ATOM 3452 C C . ALA A 1 444 ? 9.672 -1.105 -17.452 1.00 98.50 444 ALA A C 1
ATOM 3454 O O . ALA A 1 444 ? 8.727 -0.742 -16.752 1.00 98.50 444 ALA A O 1
ATOM 3455 N N . GLY A 1 445 ? 9.557 -2.091 -18.346 1.00 97.69 445 GLY A N 1
ATOM 3456 C CA . GLY A 1 445 ? 8.341 -2.888 -18.493 1.00 97.69 445 GLY A CA 1
ATOM 3457 C C . GLY A 1 445 ? 7.936 -3.572 -17.183 1.00 97.69 445 GLY A C 1
ATOM 3458 O O . GLY A 1 445 ? 6.809 -3.405 -16.730 1.00 97.69 445 GLY A O 1
ATOM 3459 N N . GLU A 1 446 ? 8.873 -4.244 -16.514 1.00 94.62 446 GLU A N 1
ATOM 3460 C CA . GLU A 1 446 ? 8.640 -4.967 -15.252 1.00 94.62 446 GLU A CA 1
ATOM 3461 C C . GLU A 1 446 ? 8.295 -4.043 -14.078 1.00 94.62 446 GLU A C 1
ATOM 3463 O O . GLU A 1 446 ? 7.517 -4.414 -13.201 1.00 94.62 446 GLU A O 1
ATOM 3468 N N . VAL A 1 447 ? 8.867 -2.837 -14.038 1.00 90.38 447 VAL A N 1
ATOM 3469 C CA . VAL A 1 447 ? 8.498 -1.797 -13.067 1.00 90.38 447 VAL A CA 1
ATOM 3470 C C . VAL A 1 447 ? 7.063 -1.333 -13.313 1.00 90.38 447 VAL A C 1
ATOM 3472 O O . VAL A 1 447 ? 6.293 -1.209 -12.363 1.00 90.38 447 VAL A O 1
ATOM 3475 N N . CYS A 1 448 ? 6.674 -1.110 -14.572 1.00 90.31 448 CYS A N 1
ATOM 3476 C CA . CYS A 1 448 ? 5.292 -0.778 -14.908 1.00 90.31 448 CYS A CA 1
ATOM 3477 C C . CYS A 1 448 ? 4.329 -1.926 -14.570 1.00 90.31 448 CYS A C 1
ATOM 3479 O O . CYS A 1 448 ? 3.253 -1.651 -14.048 1.00 90.31 448 CYS A O 1
ATOM 3481 N N . GLU A 1 449 ? 4.697 -3.188 -14.814 1.00 76.81 449 GLU A N 1
ATOM 3482 C CA . GLU A 1 449 ? 3.883 -4.344 -14.411 1.00 76.81 449 GLU A CA 1
ATOM 3483 C C . GLU A 1 449 ? 3.722 -4.433 -12.889 1.00 76.81 449 GLU A C 1
ATOM 3485 O O . GLU A 1 449 ? 2.610 -4.659 -12.420 1.00 76.81 44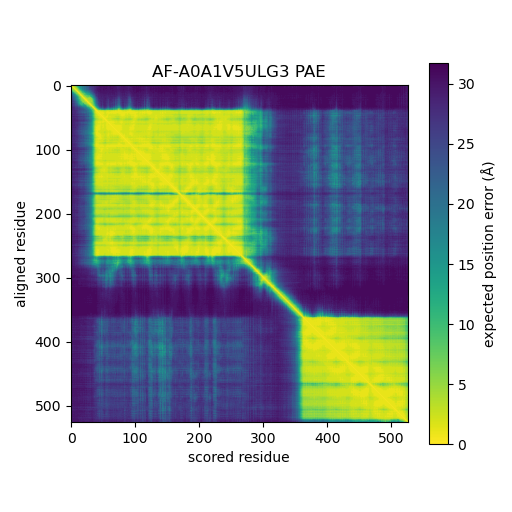9 GLU A O 1
ATOM 3490 N N . ALA A 1 450 ? 4.794 -4.208 -12.118 1.00 69.38 450 ALA A N 1
ATOM 3491 C CA . ALA A 1 450 ? 4.735 -4.179 -10.653 1.00 69.38 450 ALA A CA 1
ATOM 3492 C C . ALA A 1 450 ? 3.806 -3.068 -10.126 1.00 69.38 450 ALA A C 1
ATOM 3494 O O . ALA A 1 450 ? 3.125 -3.249 -9.121 1.00 69.38 450 ALA A O 1
ATOM 3495 N N . GLY A 1 451 ? 3.732 -1.940 -10.838 1.00 72.81 451 GLY A N 1
ATOM 3496 C CA . GLY A 1 451 ? 2.787 -0.856 -10.571 1.00 72.81 451 GLY A CA 1
ATOM 3497 C C . GLY A 1 451 ? 1.409 -1.016 -11.220 1.00 72.81 451 GLY A C 1
ATOM 3498 O O . GLY A 1 451 ? 0.681 -0.030 -11.289 1.00 72.81 451 GLY A O 1
ATOM 3499 N N . TYR A 1 452 ? 1.060 -2.197 -11.749 1.00 77.25 452 TYR A N 1
ATOM 3500 C CA . TYR A 1 452 ? -0.203 -2.479 -12.456 1.00 77.25 452 TYR A CA 1
ATOM 3501 C C . TYR A 1 452 ? -0.477 -1.577 -13.680 1.00 77.25 452 TYR A C 1
ATOM 3503 O O . TYR A 1 452 ? -1.592 -1.501 -14.196 1.00 77.25 452 TYR A O 1
ATOM 3511 N N . GLN A 1 453 ? 0.552 -0.918 -14.215 1.00 83.38 453 GLN A N 1
ATOM 3512 C CA . GLN A 1 453 ? 0.474 -0.052 -15.393 1.00 83.38 453 GLN A CA 1
ATOM 3513 C C . GLN A 1 453 ? 0.703 -0.851 -16.680 1.00 83.38 453 GLN A C 1
ATOM 3515 O O . GLN A 1 453 ? 1.634 -0.586 -17.447 1.00 83.38 453 GLN A O 1
ATOM 3520 N N . PHE A 1 454 ? -0.146 -1.841 -16.937 1.00 83.69 454 PHE A N 1
ATOM 3521 C CA . PHE A 1 454 ? 0.074 -2.833 -17.992 1.00 83.69 454 PHE A CA 1
ATOM 3522 C C . PHE A 1 454 ? 0.178 -2.244 -19.409 1.00 83.69 454 PHE A C 1
ATOM 3524 O O . PHE A 1 454 ? 1.027 -2.661 -20.195 1.00 83.69 454 PHE A O 1
ATOM 3531 N N . ALA A 1 455 ? -0.602 -1.205 -19.723 1.00 88.81 455 ALA A N 1
ATOM 3532 C CA . ALA A 1 455 ? -0.496 -0.511 -21.008 1.00 88.81 455 ALA A CA 1
ATOM 3533 C C . ALA A 1 455 ? 0.860 0.203 -21.184 1.00 88.81 455 ALA A C 1
ATOM 3535 O O . ALA A 1 455 ? 1.410 0.235 -22.284 1.00 88.81 455 ALA A O 1
ATOM 3536 N N . ASN A 1 456 ? 1.422 0.764 -20.107 1.00 89.56 456 ASN A N 1
ATOM 3537 C CA . ASN A 1 456 ? 2.749 1.382 -20.142 1.00 89.56 456 ASN A CA 1
ATOM 3538 C C . ASN A 1 456 ? 3.854 0.324 -20.198 1.00 89.56 456 ASN A C 1
ATOM 3540 O O . ASN A 1 456 ? 4.835 0.519 -20.913 1.00 89.56 456 ASN A O 1
ATOM 3544 N N . ALA A 1 457 ? 3.677 -0.805 -19.505 1.00 96.88 457 ALA A N 1
ATOM 3545 C CA . ALA A 1 457 ? 4.593 -1.937 -19.589 1.00 96.88 457 ALA A CA 1
ATOM 3546 C C . ALA A 1 457 ? 4.715 -2.442 -21.032 1.00 96.88 457 ALA A C 1
ATOM 3548 O O . ALA A 1 457 ? 5.821 -2.554 -21.559 1.00 96.88 457 ALA A O 1
ATOM 3549 N N . ALA A 1 458 ? 3.580 -2.643 -21.708 1.00 97.62 458 ALA A N 1
ATOM 3550 C CA . ALA A 1 458 ? 3.560 -3.064 -23.102 1.00 97.62 458 ALA A CA 1
ATOM 3551 C C . ALA A 1 458 ? 4.279 -2.069 -24.027 1.00 97.62 458 ALA A C 1
ATOM 3553 O O . ALA A 1 458 ? 5.103 -2.476 -24.844 1.00 97.62 458 ALA A O 1
ATOM 3554 N N . LYS A 1 459 ? 4.057 -0.760 -23.842 1.00 97.06 459 LYS A N 1
ATOM 3555 C CA . LYS A 1 459 ? 4.761 0.287 -24.603 1.00 97.06 459 LYS A CA 1
ATOM 3556 C C . LYS A 1 459 ? 6.274 0.233 -24.410 1.00 97.06 459 LYS A C 1
ATOM 3558 O O . LYS A 1 459 ? 7.007 0.436 -25.375 1.00 97.06 459 LYS A O 1
ATOM 3563 N N . TRP A 1 460 ? 6.761 -0.035 -23.200 1.00 97.69 460 TRP A N 1
ATOM 3564 C CA . TRP A 1 460 ? 8.195 -0.190 -22.943 1.00 97.69 460 TRP A CA 1
ATOM 3565 C C . TRP A 1 460 ? 8.801 -1.372 -23.688 1.00 97.69 460 TRP A C 1
ATOM 3567 O O . TRP A 1 460 ? 9.835 -1.220 -24.342 1.00 97.69 460 TRP A O 1
ATOM 3577 N N . TYR A 1 461 ? 8.129 -2.519 -23.646 1.00 98.00 461 TYR A N 1
ATOM 3578 C CA . TYR A 1 461 ? 8.545 -3.698 -24.392 1.00 98.00 461 TYR A CA 1
ATOM 3579 C C . TYR A 1 461 ? 8.482 -3.484 -25.910 1.00 98.00 461 TYR A C 1
ATOM 3581 O O . TYR A 1 461 ? 9.401 -3.880 -26.613 1.00 98.00 461 TYR A O 1
ATOM 3589 N N . GLU A 1 462 ? 7.463 -2.805 -26.443 1.00 96.94 462 GLU A N 1
ATOM 3590 C CA . GLU A 1 462 ? 7.426 -2.461 -27.871 1.00 96.94 462 GLU A CA 1
ATOM 3591 C C . GLU A 1 462 ? 8.522 -1.456 -28.256 1.00 96.94 462 GLU A C 1
ATOM 3593 O O . GLU A 1 462 ? 9.096 -1.561 -29.340 1.00 96.94 462 GLU A O 1
ATOM 3598 N N . SER A 1 463 ? 8.862 -0.522 -27.360 1.00 95.19 463 SER A N 1
ATOM 3599 C CA . SER A 1 463 ? 9.893 0.499 -27.602 1.00 95.19 463 SER A CA 1
ATOM 3600 C C . SER A 1 463 ? 11.291 -0.099 -27.734 1.00 95.19 463 SER A C 1
ATOM 3602 O O . SER A 1 463 ? 12.123 0.468 -28.438 1.00 95.19 463 SER A O 1
ATOM 3604 N N . PHE A 1 464 ? 11.533 -1.270 -27.134 1.00 95.50 464 PHE A N 1
ATOM 3605 C CA . PHE A 1 464 ? 12.742 -2.060 -27.366 1.00 95.50 464 PHE A CA 1
ATOM 3606 C C . PHE A 1 464 ? 12.995 -2.274 -28.866 1.00 95.50 464 PHE A C 1
ATOM 3608 O O . PHE A 1 464 ? 14.122 -2.142 -29.337 1.00 95.50 464 PHE A O 1
ATOM 3615 N N . LEU A 1 465 ? 11.944 -2.549 -29.646 1.00 93.06 465 LEU A N 1
ATOM 3616 C CA . LEU A 1 465 ? 12.073 -2.879 -31.064 1.00 93.06 465 LEU A CA 1
ATOM 3617 C C . LEU A 1 465 ? 12.397 -1.676 -31.952 1.00 93.06 465 LEU A C 1
ATOM 3619 O O . LEU A 1 465 ? 12.835 -1.885 -33.078 1.00 93.06 465 LEU A O 1
ATOM 3623 N N . ASN A 1 466 ? 12.210 -0.441 -31.480 1.00 87.62 466 ASN A N 1
ATOM 3624 C CA . ASN A 1 466 ? 12.526 0.747 -32.278 1.00 87.62 466 ASN A CA 1
ATOM 3625 C C . ASN A 1 466 ? 14.025 0.848 -32.587 1.00 87.62 466 ASN A C 1
ATOM 3627 O O . ASN A 1 466 ? 14.407 1.399 -33.613 1.00 87.62 466 ASN A O 1
ATOM 3631 N N . GLU A 1 467 ? 14.863 0.299 -31.707 1.00 78.06 467 GLU A N 1
ATOM 3632 C CA . GLU A 1 467 ? 16.321 0.357 -31.830 1.00 78.06 467 GLU A CA 1
ATOM 3633 C C . GLU A 1 467 ? 16.969 -1.035 -31.846 1.00 78.06 467 GLU A C 1
ATOM 3635 O O . GLU A 1 467 ? 18.067 -1.194 -32.369 1.00 78.06 467 GLU A O 1
ATOM 3640 N N . HIS A 1 468 ? 16.280 -2.060 -31.325 1.00 85.94 468 HIS A N 1
ATOM 3641 C CA . HIS A 1 468 ? 16.833 -3.402 -31.108 1.00 85.94 468 HIS A CA 1
ATOM 3642 C C . HIS A 1 468 ? 16.037 -4.502 -31.824 1.00 85.94 468 HIS A C 1
ATOM 3644 O O . HIS A 1 468 ? 15.965 -5.628 -31.338 1.00 85.94 468 HIS A O 1
ATOM 3650 N N . ALA A 1 469 ? 15.437 -4.213 -32.986 1.00 89.38 469 ALA A N 1
ATOM 3651 C CA . ALA A 1 469 ? 14.639 -5.191 -33.743 1.00 89.38 469 ALA A CA 1
ATOM 3652 C C . ALA A 1 469 ? 15.416 -6.470 -34.126 1.00 89.38 469 ALA A C 1
ATOM 3654 O O . ALA A 1 469 ? 14.841 -7.550 -34.167 1.00 89.38 469 ALA A O 1
ATOM 3655 N N . ALA A 1 470 ? 16.727 -6.374 -34.368 1.00 90.19 470 ALA A N 1
ATOM 3656 C CA . ALA A 1 470 ? 17.574 -7.533 -34.672 1.00 90.19 470 ALA A CA 1
ATOM 3657 C C . ALA A 1 470 ? 18.143 -8.233 -33.419 1.00 90.19 470 ALA A C 1
ATOM 3659 O O . ALA A 1 470 ? 18.851 -9.232 -33.535 1.00 90.19 470 ALA A O 1
ATOM 3660 N N . HIS A 1 471 ? 17.880 -7.715 -32.215 1.00 94.25 471 HIS A N 1
ATOM 3661 C CA . HIS A 1 471 ? 18.422 -8.279 -30.982 1.00 94.25 471 HIS A CA 1
ATOM 3662 C C . HIS A 1 471 ? 17.743 -9.613 -30.644 1.00 94.25 471 HIS A C 1
ATOM 3664 O O . HIS A 1 471 ? 16.529 -9.750 -30.772 1.00 94.25 471 HIS A O 1
ATOM 3670 N N . GLN A 1 472 ? 18.496 -10.574 -30.099 1.00 93.50 472 GLN A N 1
ATOM 3671 C CA . GLN A 1 472 ? 17.996 -11.921 -29.760 1.00 93.50 472 GLN A CA 1
ATOM 3672 C C . GLN A 1 472 ? 16.764 -11.936 -28.829 1.00 93.50 472 GLN A C 1
ATOM 3674 O O . GLN A 1 472 ? 15.983 -12.882 -28.829 1.00 93.50 472 GLN A O 1
ATOM 3679 N N . ARG A 1 473 ? 16.576 -10.863 -28.050 1.00 94.56 473 ARG A N 1
ATOM 3680 C CA . ARG A 1 473 ? 15.438 -10.660 -27.130 1.00 94.56 473 ARG A CA 1
ATOM 3681 C C . ARG A 1 473 ? 14.243 -9.918 -27.744 1.00 94.56 473 ARG A C 1
ATOM 3683 O O . ARG A 1 473 ? 13.234 -9.756 -27.071 1.00 94.56 473 ARG A O 1
ATOM 3690 N N . ALA A 1 474 ? 14.314 -9.474 -28.999 1.00 96.75 474 ALA A N 1
ATOM 3691 C CA . ALA A 1 474 ? 13.197 -8.815 -29.677 1.00 96.75 474 ALA A CA 1
ATOM 3692 C C . ALA A 1 474 ? 11.894 -9.645 -29.691 1.00 96.75 474 ALA A C 1
ATOM 3694 O O . ALA A 1 474 ? 10.841 -9.070 -29.393 1.00 96.75 474 ALA A O 1
ATOM 3695 N N . PRO A 1 475 ? 11.913 -10.973 -29.947 1.00 97.06 475 PRO A N 1
ATOM 3696 C CA . PRO A 1 475 ? 10.694 -11.770 -29.829 1.00 97.06 475 PRO A CA 1
ATOM 3697 C C . PRO A 1 475 ? 10.200 -11.894 -28.379 1.00 97.06 475 PRO A C 1
ATOM 3699 O O . PRO A 1 475 ? 8.997 -11.823 -28.150 1.00 97.06 475 PRO A O 1
ATOM 3702 N N . GLU A 1 476 ? 11.094 -12.000 -27.389 1.00 97.12 476 GLU A N 1
ATOM 3703 C CA . GLU A 1 476 ? 10.708 -11.999 -25.965 1.00 97.12 476 GLU A CA 1
ATOM 3704 C C . GLU A 1 476 ? 9.992 -10.693 -25.587 1.00 97.12 476 GLU A C 1
ATOM 3706 O O . GLU A 1 476 ? 8.970 -10.718 -24.904 1.00 97.12 476 GLU A O 1
ATOM 3711 N N . ALA A 1 477 ? 10.498 -9.549 -26.064 1.00 97.94 477 ALA A N 1
ATOM 3712 C CA . ALA A 1 477 ? 9.906 -8.241 -25.805 1.00 97.94 477 ALA A CA 1
ATOM 3713 C C . ALA A 1 477 ? 8.480 -8.156 -26.369 1.00 97.94 477 ALA A C 1
ATOM 3715 O O . ALA A 1 477 ? 7.555 -7.798 -25.644 1.00 97.94 477 ALA A O 1
ATOM 3716 N N . LEU A 1 478 ? 8.259 -8.559 -27.626 1.00 98.06 478 LEU A N 1
ATOM 3717 C CA . LEU A 1 478 ? 6.903 -8.607 -28.183 1.00 98.06 478 LEU A CA 1
ATOM 3718 C C . LEU A 1 478 ? 5.997 -9.575 -27.412 1.00 98.06 478 LEU A C 1
ATOM 3720 O O . LEU A 1 478 ? 4.832 -9.264 -27.179 1.00 98.06 478 LEU A O 1
ATOM 3724 N N . PHE A 1 479 ? 6.514 -10.719 -26.966 1.00 98.00 479 PHE A N 1
ATOM 3725 C CA . PHE A 1 479 ? 5.707 -11.669 -26.208 1.00 98.00 479 PHE A CA 1
ATOM 3726 C C . PHE A 1 479 ? 5.262 -11.080 -24.865 1.00 98.00 479 PHE A C 1
ATOM 3728 O O . PHE A 1 479 ? 4.073 -11.117 -24.541 1.00 98.00 479 PHE A O 1
ATOM 3735 N N . LYS A 1 480 ? 6.189 -10.456 -24.125 1.00 97.75 480 LYS A N 1
ATOM 3736 C CA . LYS A 1 480 ? 5.887 -9.733 -22.881 1.00 97.75 480 LYS A CA 1
ATOM 3737 C C . LYS A 1 480 ? 4.939 -8.553 -23.108 1.00 97.75 480 LYS A C 1
ATOM 3739 O O . LYS A 1 480 ? 4.047 -8.343 -22.293 1.00 97.75 480 LYS A O 1
ATOM 3744 N N . ALA A 1 481 ? 5.069 -7.820 -24.217 1.00 98.38 481 ALA A N 1
ATOM 3745 C CA . ALA A 1 481 ? 4.121 -6.768 -24.588 1.00 98.38 481 ALA A CA 1
ATOM 3746 C C . ALA A 1 481 ? 2.700 -7.320 -24.766 1.00 98.38 481 ALA A C 1
ATOM 3748 O O . ALA A 1 481 ? 1.756 -6.758 -24.213 1.00 98.38 481 ALA A O 1
ATOM 3749 N N . GLY A 1 482 ? 2.551 -8.447 -25.469 1.00 97.81 482 GLY A N 1
ATOM 3750 C CA . GLY A 1 482 ? 1.268 -9.136 -25.598 1.00 97.81 482 GLY A CA 1
ATOM 3751 C C . GLY A 1 482 ? 0.701 -9.555 -24.239 1.00 97.81 482 GLY A C 1
ATOM 3752 O O . GLY A 1 482 ? -0.444 -9.230 -23.936 1.00 97.81 482 GLY A O 1
ATOM 3753 N N . GLN A 1 483 ? 1.519 -10.169 -23.373 1.00 96.06 483 GLN A N 1
ATOM 3754 C CA . GLN A 1 483 ? 1.087 -10.594 -22.034 1.00 96.06 483 GLN A CA 1
ATOM 3755 C C . GLN A 1 483 ? 0.656 -9.409 -21.164 1.00 96.06 483 GLN A C 1
ATOM 3757 O O . GLN A 1 483 ? -0.333 -9.499 -20.439 1.00 96.06 483 GLN A O 1
ATOM 3762 N N . ALA A 1 484 ? 1.379 -8.291 -21.242 1.00 90.38 484 ALA A N 1
ATOM 3763 C CA . ALA A 1 484 ? 1.014 -7.068 -20.546 1.00 90.38 484 ALA A CA 1
ATOM 3764 C C . ALA A 1 484 ? -0.322 -6.519 -21.074 1.00 90.38 484 ALA A C 1
ATOM 3766 O O . ALA A 1 484 ? -1.210 -6.222 -20.280 1.00 90.38 484 ALA A O 1
ATOM 3767 N N . TYR A 1 485 ? -0.530 -6.458 -22.391 1.00 96.81 485 TYR A N 1
ATOM 3768 C CA . TYR A 1 485 ? -1.824 -6.051 -22.946 1.00 96.81 485 TYR A CA 1
ATOM 3769 C C . TYR A 1 485 ? -2.976 -6.964 -22.511 1.00 96.81 485 TYR A C 1
ATOM 3771 O O . TYR A 1 485 ? -4.038 -6.453 -22.163 1.00 96.81 485 TYR A O 1
ATOM 3779 N N . GLU A 1 486 ? -2.770 -8.281 -22.445 1.00 87.88 486 GLU A N 1
ATOM 3780 C CA . GLU A 1 486 ? -3.773 -9.213 -21.915 1.00 87.88 486 GLU A CA 1
ATOM 3781 C C . GLU A 1 486 ? -4.095 -8.956 -20.435 1.00 87.88 486 GLU A C 1
ATOM 3783 O O . GLU A 1 486 ? -5.270 -8.870 -20.079 1.00 87.88 486 GLU A O 1
ATOM 3788 N N . LYS A 1 487 ? -3.078 -8.767 -19.579 1.00 78.06 487 LYS A N 1
ATOM 3789 C CA . LYS A 1 487 ? -3.268 -8.393 -18.161 1.00 78.06 487 LYS A CA 1
ATOM 3790 C C . LYS A 1 487 ? -4.017 -7.065 -18.009 1.00 78.06 487 LYS A C 1
ATOM 3792 O O . LYS A 1 487 ? -4.762 -6.883 -17.052 1.00 78.06 487 LYS A O 1
ATOM 3797 N N . GLY A 1 488 ? -3.817 -6.145 -18.952 1.00 79.12 488 GLY A N 1
ATOM 3798 C CA . GLY A 1 488 ? -4.508 -4.861 -19.035 1.00 79.12 488 GLY A CA 1
ATOM 3799 C C . GLY A 1 488 ? -5.855 -4.895 -19.764 1.00 79.12 488 GLY A C 1
ATOM 3800 O O . GLY A 1 488 ? -6.394 -3.824 -20.029 1.00 79.12 488 GLY A O 1
ATOM 3801 N N . TYR A 1 489 ? -6.384 -6.074 -20.115 1.00 85.00 489 TYR A N 1
ATOM 3802 C CA . TYR A 1 489 ? -7.648 -6.259 -20.850 1.00 85.00 489 TYR A CA 1
ATOM 3803 C C . TYR A 1 489 ? -7.688 -5.599 -22.247 1.00 85.00 489 TYR A C 1
ATOM 3805 O O . TYR A 1 489 ? -8.749 -5.429 -22.848 1.00 85.00 489 TYR A O 1
ATOM 3813 N N . ALA A 1 490 ? -6.529 -5.252 -22.809 1.00 86.12 490 ALA A N 1
ATOM 3814 C CA . ALA A 1 490 ? -6.374 -4.645 -24.128 1.00 86.12 490 ALA A CA 1
ATOM 3815 C C . ALA A 1 490 ? -6.177 -5.725 -25.209 1.00 86.12 490 ALA A C 1
ATOM 3817 O O . ALA A 1 490 ? -5.156 -5.786 -25.895 1.00 86.12 490 ALA A O 1
ATOM 3818 N N . TYR A 1 491 ? -7.165 -6.608 -25.365 1.00 89.44 491 TYR A N 1
ATOM 3819 C CA . TYR A 1 491 ? -7.033 -7.826 -26.177 1.00 89.44 491 TYR A CA 1
ATOM 3820 C C . TYR A 1 491 ? -6.729 -7.569 -27.658 1.00 89.44 491 TYR A C 1
ATOM 3822 O O . TYR A 1 491 ? -5.944 -8.299 -28.256 1.00 89.44 491 TYR A O 1
ATOM 3830 N N . LYS A 1 492 ? -7.269 -6.493 -28.245 1.00 92.81 492 LYS A N 1
ATOM 3831 C CA . LYS A 1 492 ? -6.963 -6.112 -29.638 1.00 92.81 492 LYS A CA 1
ATOM 3832 C C . LYS A 1 492 ? -5.481 -5.784 -29.833 1.00 92.81 492 LYS A C 1
ATOM 3834 O O . LYS A 1 492 ? -4.887 -6.176 -30.837 1.00 92.81 492 LYS A O 1
ATOM 3839 N N . ASP A 1 493 ? -4.876 -5.098 -28.865 1.00 94.06 493 ASP A N 1
ATOM 3840 C CA . ASP A 1 493 ? -3.448 -4.790 -28.886 1.00 94.06 493 ASP A CA 1
ATOM 3841 C C . ASP A 1 493 ? -2.596 -6.032 -28.627 1.00 94.06 493 ASP A C 1
ATOM 3843 O O . ASP A 1 493 ? -1.582 -6.221 -29.299 1.00 94.06 493 ASP A O 1
ATOM 3847 N N . ALA A 1 494 ? -3.040 -6.927 -27.740 1.00 95.06 494 ALA A N 1
ATOM 3848 C CA . ALA A 1 494 ? -2.392 -8.222 -27.549 1.00 95.06 494 ALA A CA 1
ATOM 3849 C C . ALA A 1 494 ? -2.358 -9.028 -28.861 1.00 95.06 494 ALA A C 1
ATOM 3851 O O . ALA A 1 494 ? -1.286 -9.455 -29.293 1.00 95.06 494 ALA A O 1
ATOM 3852 N N . VAL A 1 495 ? -3.494 -9.151 -29.561 1.00 96.56 495 VAL A N 1
ATOM 3853 C CA . VAL A 1 495 ? -3.585 -9.821 -30.873 1.00 96.56 495 VAL A CA 1
ATOM 3854 C C . VAL A 1 495 ? -2.662 -9.162 -31.901 1.00 96.56 495 VAL A C 1
ATOM 3856 O O . VAL A 1 495 ? -1.924 -9.863 -32.598 1.00 96.56 495 VAL A O 1
ATOM 3859 N N . ARG A 1 496 ? -2.656 -7.823 -31.990 1.00 97.19 496 ARG A N 1
ATOM 3860 C CA . ARG A 1 496 ? -1.761 -7.059 -32.882 1.00 97.19 496 ARG A CA 1
ATOM 3861 C C . ARG A 1 496 ? -0.298 -7.431 -32.647 1.00 97.19 496 ARG A C 1
ATOM 3863 O O . ARG A 1 496 ? 0.427 -7.719 -33.600 1.00 97.19 496 ARG A O 1
ATOM 3870 N N . VAL A 1 497 ? 0.133 -7.422 -31.390 1.00 97.62 497 VAL A N 1
ATOM 3871 C CA . VAL A 1 497 ? 1.527 -7.663 -31.011 1.00 97.62 497 VAL A CA 1
ATOM 3872 C C . VAL A 1 497 ? 1.921 -9.127 -31.209 1.00 97.62 497 VAL A C 1
ATOM 3874 O O . VAL A 1 497 ? 2.985 -9.386 -31.772 1.00 97.62 497 VAL A O 1
ATOM 3877 N N . TYR A 1 498 ? 1.067 -10.087 -30.845 1.00 98.00 498 TYR A N 1
ATOM 3878 C CA . TYR A 1 498 ? 1.334 -11.506 -31.095 1.00 98.00 498 TYR A CA 1
ATOM 3879 C C . TYR A 1 498 ? 1.421 -11.818 -32.589 1.00 98.00 498 TYR A C 1
ATOM 3881 O O . TYR A 1 498 ? 2.356 -12.493 -33.016 1.00 98.00 498 TYR A O 1
ATOM 3889 N N . ARG A 1 499 ? 0.527 -11.262 -33.419 1.00 97.31 499 ARG A N 1
ATOM 3890 C CA . ARG A 1 499 ? 0.625 -11.403 -34.883 1.00 97.31 499 ARG A CA 1
ATOM 3891 C C . ARG A 1 499 ? 1.936 -10.831 -35.412 1.00 97.31 499 ARG A C 1
ATOM 3893 O O . ARG A 1 499 ? 2.617 -11.505 -36.183 1.00 97.31 499 ARG A O 1
ATOM 3900 N N . ARG A 1 500 ? 2.332 -9.638 -34.951 1.00 97.00 500 ARG A N 1
ATOM 3901 C CA . ARG A 1 500 ? 3.631 -9.039 -35.296 1.00 97.00 500 ARG A CA 1
ATOM 3902 C C . ARG A 1 500 ? 4.790 -9.964 -34.921 1.00 97.00 500 ARG A C 1
ATOM 3904 O O . ARG A 1 500 ? 5.684 -10.148 -35.739 1.00 97.00 500 ARG A O 1
ATOM 3911 N N . LEU A 1 501 ? 4.759 -10.575 -33.736 1.00 97.31 501 LEU A N 1
ATOM 3912 C CA . LEU A 1 501 ? 5.781 -11.531 -33.306 1.00 97.31 501 LEU A CA 1
ATOM 3913 C C . LEU A 1 501 ? 5.868 -12.717 -34.269 1.00 97.31 501 LEU A C 1
ATOM 3915 O O . LEU A 1 501 ? 6.947 -12.980 -34.796 1.00 97.31 501 LEU A O 1
ATOM 3919 N N . THR A 1 502 ? 4.742 -13.381 -34.549 1.00 96.75 502 THR A N 1
ATOM 3920 C CA . THR A 1 502 ? 4.717 -14.567 -35.426 1.00 96.75 502 THR A CA 1
ATOM 3921 C C . THR A 1 502 ? 5.174 -14.265 -36.856 1.00 96.75 502 THR A C 1
ATOM 3923 O O . THR A 1 502 ? 5.822 -15.100 -37.480 1.00 96.75 502 THR A O 1
ATOM 3926 N N . ALA A 1 503 ? 4.892 -13.060 -37.363 1.00 96.19 503 ALA A N 1
ATOM 3927 C CA . ALA A 1 503 ? 5.299 -12.641 -38.700 1.00 96.19 503 ALA A CA 1
ATOM 3928 C C . ALA A 1 503 ? 6.783 -12.249 -38.772 1.00 96.19 503 ALA A C 1
ATOM 3930 O O . ALA A 1 503 ? 7.457 -12.555 -39.751 1.00 96.19 503 ALA A O 1
ATOM 3931 N N . SER A 1 504 ? 7.297 -11.552 -37.754 1.00 94.94 504 SER A N 1
ATOM 3932 C CA . SER A 1 504 ? 8.664 -11.017 -37.763 1.00 94.94 504 SER A CA 1
ATOM 3933 C C . SER A 1 504 ? 9.718 -11.998 -37.243 1.00 94.94 504 SER A C 1
ATOM 3935 O O . SER A 1 504 ? 10.881 -11.868 -37.611 1.00 94.94 504 SER A O 1
ATOM 3937 N N . TYR A 1 505 ? 9.342 -12.976 -36.410 1.00 94.88 505 TYR A N 1
ATOM 3938 C CA . TYR A 1 505 ? 10.282 -13.896 -35.753 1.00 94.88 505 TYR A CA 1
ATOM 3939 C C . TYR A 1 505 ? 9.826 -15.365 -35.820 1.00 94.88 505 TYR A C 1
ATOM 3941 O O . TYR A 1 505 ? 9.752 -16.029 -34.785 1.00 94.88 505 TYR A O 1
ATOM 3949 N N . PRO A 1 506 ? 9.548 -15.926 -37.012 1.00 93.50 506 PRO A N 1
ATOM 3950 C CA . PRO A 1 506 ? 8.877 -17.225 -37.163 1.00 93.50 506 PRO A CA 1
ATOM 3951 C C . PRO A 1 506 ? 9.595 -18.411 -36.493 1.00 93.50 506 PRO A C 1
ATOM 3953 O O . PRO A 1 506 ? 8.949 -19.384 -36.126 1.00 93.50 506 PRO A O 1
ATOM 3956 N N . TYR A 1 507 ? 10.910 -18.320 -36.273 1.00 92.44 507 TYR A N 1
ATOM 3957 C CA . TYR A 1 507 ? 11.718 -19.380 -35.652 1.00 92.44 507 TYR A CA 1
ATOM 3958 C C . TYR A 1 507 ? 11.962 -19.194 -34.145 1.00 92.44 507 TYR A C 1
ATOM 3960 O O . TYR A 1 507 ? 12.727 -19.943 -33.542 1.00 92.44 507 TYR A O 1
ATOM 3968 N N . SER A 1 508 ? 11.358 -18.181 -33.519 1.00 94.50 508 SER A N 1
ATOM 3969 C CA . SER A 1 508 ? 11.490 -17.954 -32.079 1.00 94.50 508 SER A CA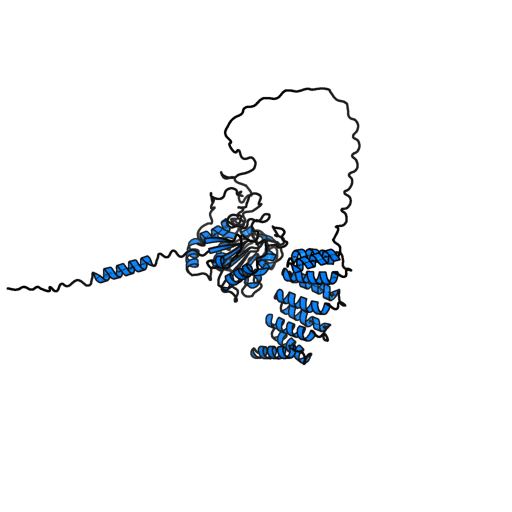 1
ATOM 3970 C C . SER A 1 508 ? 10.643 -18.943 -31.264 1.00 94.50 508 SER A C 1
ATOM 3972 O O . SER A 1 508 ? 9.503 -19.202 -31.650 1.00 94.50 508 SER A O 1
ATOM 3974 N N . PRO A 1 509 ? 11.098 -19.412 -30.083 1.00 88.75 509 PRO A N 1
ATOM 3975 C CA . PRO A 1 509 ? 10.239 -20.176 -29.169 1.00 88.75 509 PRO A CA 1
ATOM 3976 C C . PRO A 1 509 ? 8.964 -19.411 -28.770 1.00 88.75 509 PRO A C 1
ATOM 3978 O O . PRO A 1 509 ? 7.913 -20.015 -28.560 1.00 88.75 509 PRO A O 1
ATOM 3981 N N . PHE A 1 510 ? 9.013 -18.075 -28.749 1.00 92.88 510 PHE A N 1
ATOM 3982 C CA . PHE A 1 510 ? 7.852 -17.239 -28.439 1.00 92.88 510 PHE A CA 1
ATOM 3983 C C . PHE A 1 510 ? 6.797 -17.215 -29.555 1.00 92.88 510 PHE A C 1
ATOM 3985 O O . PHE A 1 510 ? 5.669 -16.784 -29.313 1.00 92.88 510 PHE A O 1
ATOM 3992 N N . THR A 1 511 ? 7.121 -17.683 -30.764 1.00 93.94 511 THR A N 1
ATOM 3993 C CA . THR A 1 511 ? 6.172 -17.771 -31.885 1.00 93.94 511 THR A CA 1
ATOM 3994 C C . THR A 1 511 ? 5.120 -18.828 -31.626 1.00 93.94 511 THR A C 1
ATOM 3996 O O . THR A 1 511 ? 3.931 -18.536 -31.735 1.00 93.94 511 THR A O 1
ATOM 3999 N N . GLN A 1 512 ? 5.537 -20.018 -31.190 1.00 87.94 512 GLN A N 1
ATOM 4000 C CA . GLN A 1 512 ? 4.600 -21.080 -30.838 1.00 87.94 512 GLN A CA 1
ATOM 4001 C C . GLN A 1 512 ? 3.693 -20.652 -29.678 1.00 87.94 512 GLN A C 1
ATOM 4003 O O . GLN A 1 512 ? 2.472 -20.749 -29.776 1.00 87.94 512 GLN A O 1
ATOM 4008 N N . MET A 1 513 ? 4.280 -20.060 -28.633 1.00 90.94 513 MET A N 1
ATOM 4009 C CA . MET A 1 513 ? 3.520 -19.514 -27.505 1.00 90.94 513 MET A CA 1
ATOM 4010 C C . MET A 1 513 ? 2.532 -18.425 -27.957 1.00 90.94 513 MET A C 1
ATOM 4012 O O . MET A 1 513 ? 1.413 -18.350 -27.459 1.00 90.94 513 MET A O 1
ATOM 4016 N N . SER A 1 514 ? 2.911 -17.587 -28.926 1.00 94.81 514 SER A N 1
ATOM 4017 C CA . SER A 1 514 ? 2.028 -16.551 -29.477 1.00 94.81 514 SER A CA 1
ATOM 4018 C C . SER A 1 514 ? 0.868 -17.133 -30.279 1.00 94.81 514 SER A C 1
ATOM 4020 O O . SER A 1 514 ? -0.237 -16.607 -30.184 1.00 94.81 514 SER A O 1
ATOM 4022 N N . TYR A 1 515 ? 1.069 -18.223 -31.028 1.00 93.69 515 TYR A N 1
ATOM 4023 C CA . TYR A 1 515 ? -0.033 -18.925 -31.695 1.00 93.69 515 TYR A CA 1
ATOM 4024 C C . TYR A 1 515 ? -1.049 -19.473 -30.692 1.00 93.69 515 TYR A C 1
ATOM 4026 O O . TYR A 1 515 ? -2.252 -19.320 -30.899 1.00 93.69 515 TYR A O 1
ATOM 4034 N N . GLU A 1 516 ? -0.585 -20.042 -29.578 1.00 91.12 516 GLU A N 1
ATOM 4035 C CA . GLU A 1 516 ? -1.458 -20.525 -28.503 1.00 91.12 516 GLU A CA 1
ATOM 4036 C C . GLU A 1 516 ? -2.269 -19.384 -27.879 1.00 91.12 516 GLU A C 1
ATOM 4038 O O . GLU A 1 516 ? -3.486 -19.504 -27.719 1.00 91.12 516 GLU A O 1
ATOM 4043 N N . ARG A 1 517 ? -1.626 -18.242 -27.590 1.00 92.75 517 ARG A N 1
ATOM 4044 C CA . ARG A 1 517 ? -2.329 -17.048 -27.089 1.00 92.75 517 ARG A CA 1
ATOM 4045 C C . ARG A 1 517 ? -3.346 -16.515 -28.096 1.00 92.75 517 ARG A C 1
ATOM 4047 O O . ARG A 1 517 ? -4.479 -16.240 -27.715 1.00 92.75 517 ARG A O 1
ATOM 4054 N N . LEU A 1 518 ? -2.989 -16.420 -29.378 1.00 94.25 518 LEU A N 1
ATOM 4055 C CA . LEU A 1 518 ? -3.902 -15.986 -30.443 1.00 94.25 518 LEU A CA 1
ATOM 4056 C C . LEU A 1 518 ? -5.112 -16.914 -30.576 1.00 94.25 518 LEU A C 1
ATOM 4058 O O . LEU A 1 518 ? -6.236 -16.433 -30.695 1.00 94.25 518 LEU A O 1
ATOM 4062 N N . SER A 1 519 ? -4.899 -18.231 -30.519 1.00 88.94 519 SER A N 1
ATOM 4063 C CA . SER A 1 519 ? -5.991 -19.205 -30.534 1.00 88.94 519 SER A CA 1
ATOM 4064 C C . SER A 1 519 ? -6.914 -19.016 -29.332 1.00 88.94 519 SER A C 1
ATOM 4066 O O . SER A 1 519 ? -8.130 -19.034 -29.497 1.00 88.94 519 SER A O 1
ATOM 4068 N N . ALA A 1 520 ? -6.354 -18.803 -28.137 1.00 82.38 520 ALA A N 1
ATOM 4069 C CA . ALA A 1 520 ? -7.138 -18.555 -26.933 1.00 82.38 520 ALA A CA 1
ATOM 4070 C C . ALA A 1 520 ? -7.968 -17.266 -27.038 1.00 82.38 520 ALA A C 1
ATOM 4072 O O . ALA A 1 520 ? -9.135 -17.273 -26.669 1.00 82.38 520 ALA A O 1
ATOM 4073 N N . LEU A 1 521 ? -7.406 -16.180 -27.577 1.00 82.62 521 LEU A N 1
ATOM 4074 C CA . LEU A 1 521 ? -8.103 -14.896 -27.735 1.00 82.62 521 LEU A CA 1
ATOM 4075 C C . LEU A 1 521 ? -9.210 -14.944 -28.802 1.00 82.62 521 LEU A C 1
ATOM 4077 O O . LEU A 1 521 ? -10.273 -14.357 -28.599 1.00 82.62 521 LEU A O 1
ATOM 4081 N N . ASN A 1 522 ? -9.011 -15.711 -29.878 1.00 79.94 522 ASN A N 1
ATOM 4082 C CA . ASN A 1 522 ? -10.008 -15.892 -30.938 1.00 79.94 522 ASN A CA 1
ATOM 4083 C C . ASN A 1 522 ? -11.283 -16.597 -30.432 1.00 79.94 522 ASN A C 1
ATOM 4085 O O . ASN A 1 522 ? -12.385 -16.266 -30.860 1.00 79.94 522 ASN A O 1
ATOM 4089 N N . VAL A 1 523 ? -11.160 -17.521 -29.468 1.00 65.12 523 VAL A N 1
ATOM 4090 C CA . VAL A 1 523 ? -12.317 -18.173 -28.815 1.00 65.12 523 VAL A CA 1
ATOM 4091 C C . VAL A 1 523 ? -13.231 -17.152 -28.123 1.00 65.12 523 VAL A C 1
ATOM 4093 O O . VAL A 1 523 ? -14.437 -17.369 -28.035 1.00 65.12 523 VAL A O 1
ATOM 4096 N N . TYR A 1 524 ? -12.682 -16.017 -27.687 1.00 62.84 524 TYR A N 1
ATOM 4097 C CA . TYR A 1 524 ? -13.432 -14.926 -27.061 1.00 62.84 524 TYR A CA 1
ATOM 4098 C C . TYR A 1 524 ? -13.854 -13.821 -28.049 1.00 62.84 524 TYR A C 1
ATOM 4100 O O . TYR A 1 524 ? -14.390 -12.801 -27.619 1.00 62.84 524 TYR A O 1
ATOM 4108 N N . GLY A 1 525 ? -13.650 -14.016 -29.359 1.00 62.47 525 GLY A N 1
ATOM 4109 C CA . GLY A 1 525 ? -14.102 -13.101 -30.413 1.00 62.47 525 GLY A CA 1
ATOM 4110 C C . GLY A 1 525 ? -13.189 -11.899 -30.689 1.00 62.47 525 GLY A C 1
ATOM 4111 O O . GLY A 1 525 ? -13.686 -10.877 -31.168 1.00 62.47 525 GLY A O 1
ATOM 4112 N N . PHE A 1 526 ? -11.887 -11.997 -30.387 1.00 54.25 526 PHE A N 1
ATOM 4113 C CA . PHE A 1 526 ? -10.895 -10.927 -30.594 1.00 54.25 526 PHE A CA 1
ATOM 4114 C C . PHE A 1 526 ? -9.876 -11.208 -31.703 1.00 54.25 526 PHE A C 1
ATOM 4116 O O . PHE A 1 526 ? -9.451 -12.375 -31.863 1.00 54.25 526 PHE A O 1
#

pLDDT: mean 78.13, std 22.46, range [28.52, 98.94]

Sequence (526 aa):
MVKFNGYYSGRQSAFSLFSRVTMLVLVSILLSAGSAFAAQDVVFDECHAQTAGNADWTTTGGFSDFADVFKQMGFNVVAAKKEITADMLKNAAVLVLSEPNSVYGNSEKKAISDFVKRGGGLFAIADHKGADRNNDGIDAIGVLNQVIPEFGLSFEVNSISEFPIPINSSDDELLRGTKTMGTWAGTTVVANSPDAKALIQSRKQAGRFLIGYSAPKNAKGRVVAFGDSSVFDDGTGAPGNKLYDGFNRKDCSHITLTKNAIDFLVKNTDTLVRENLAKNITENVSKHYDPAHIGHSHQAPDGTMYHQPGDMYPGSPGTYPNNGYPAQPTQPTYPSQPTYPTQPTYPQQPTYPTYPPAPQYGTDLALYQQGFKYFGENNFLMAMDFFKRLTRNYKNSQYYEGSMFYLALCYKNTYNYSEAIKTLKTMINDLRYSPNRPGWFFTAGEVCEAGYQFANAAKWYESFLNEHAAHQRAPEALFKAGQAYEKGYAYKDAVRVYRRLTASYPYSPFTQMSYERLSALNVYGF

Radius of gyration: 34.31 Å; Cα contacts (8 Å, |Δi|>4): 900; chains: 1; bounding box: 98×127×101 Å

Secondary structure (DSSP, 8-state):
-------------THHHHHHHHHHHHHHHHHSS---PPPPEEEEE-SS-TTSTT---STTTTTHHHHHHHHHTTPEEEEESS---HHHHTTEEEEEEE---SPPPHHHHHHHHHHHHHT-EEEEE---TT--SS-SS--HHHHHTTTGGGGTEEE-S--EEEEEEE--GGG-GGGTT--EEEEEEE--EEE-STTEEEEEE-SSSTT-EEEEEE--TT-SSEEEEES-GGGT--S-PSTT------TT-TTS-HHHHHHHHHHHHGGGS-HHHHHHHHHHTTS-------TT-----EE-TTS-EE--TT---TT------------PPP-------PPPPPPPPPPPPP-PPP------PPPHHHHHHHHHHHHHTT-HHHHHHHHHHHHHH-TTSTTHHHHHHHHHHHHHHTT-HHHHHHHHHHHHHH-TT-TTHHHHHHHHHHHHHHTT-HHHHHHHHHHHHHHHTTSTTHHHHHHHHHHHHHHTT-HHHHHHHHHHHHHH-TTSHHHHHHHHHHHHHHHTT-

Foldseek 3Di:
DDDDDDDDDDDDDPVVVVVVVVVVVVVVVVVVVPPPPQAFEEEEEQAQPQQFAQGVQDCQFQLVLVVVLCVLLRHHYHYPHHAQALVSLVRHQEYEHRFGLHAHDPRRLVSVVVSQQAAHEYEYEHFAQPCNRNPLLDTSQLRCQVRCVVQQKHWDRHWDWDPWQAFDQPPDLLSPPWGTATADGFTFMDRRDPQKDAGRADPVDGPTGAKMKGPGPSGNFIYIYGRHNLCSGCQWHAPPRDHDGNPLDPRGCSSVSSLSSSVRGNPRPDPVSVVSSVVSPPDDSDDDDDPVDAETWHADPVRDTDDDPRHDDPPDDDDDDDDDDDDDDDDDDDDDDDDDDDDDDDPDPPDDPDDPPDPCLDPLVVLLVQLVVCVVVVVLSSNLVSLVSNCVPPVPDPCNLVSLQSNLVSCLSSLVLVVSLVSLVCCLVPVVPDPCNLVSLQVNLVSCVSVLVLQRSLVSLCVSCVPQVVPPCNLVSLLSSLVSCVSVVVNVSSLVSLVVSCVSPVPDPSVVVSVVVNVVSVVVPD

Nearest PDB structures (foldseek):
  2xev-assembly1_A  TM=7.858E-01  e=3.331E-05  Xanthomonas campestris
  3qky-assembly1_A  TM=5.067E-01  e=2.121E-07  Rhodothermus marinus DSM 4252
  5efr-assembly1_A  TM=5.095E-01  e=3.377E-06  Rhodothermus marinus
  6lys-assembly1_D  TM=6.397E-01  e=2.800E-04  Escherichia coli K-12
  9hmf-assembly1_K  TM=6.144E-01  e=1.382E-03  Campylobacter jejuni